Protein AF-A0A924T6C7-F1 (afdb_monomer)

Foldseek 3Di:
DDPPDPPCDPPCLVQLVVLLVLLLVLLLACLQLLLCVQAVDSLVPFDPCLSVLLSLLLLLLLLPQEDAQPLSQVSLVVPQPDPHQPNSHDTDDDDPVSVCSSCVQQLNNVLCVQLVVLVVVLSVLSSVLSVQSSCLVVDPLSVLSSLVSSVSSSNSSSSVVLSSLLSLLVQLVVQVVVDDPVSSVVSLVVVLVSNCVGPVHNRNSVVCVVCVVVSNVDPSSHDPPDDDDDDDDDDDDDDDDDDDDDDDDDDDDDDDDDDDDDQDDPFDFDPKDKDALCVVQRNPPFRFFAHPWIKIKGWGAAWHKWKDFAAVRSDDLDFFKTARPVLPPPDAQLRCQAARLNLGRGFKMWIAGDGTRFIKMWHWTDDGPPRHRTGGIMMGGPDDDDPVRTHDMDTDD

Nearest PDB structures (foldseek):
  8iyj-assembly1_W7  TM=1.563E-01  e=7.891E+00  Mus musculus

Structure (mmCIF, N/CA/C/O backbone):
data_AF-A0A924T6C7-F1
#
_entry.id   AF-A0A924T6C7-F1
#
loop_
_atom_site.group_PDB
_atom_site.id
_atom_site.type_symbol
_atom_site.label_atom_id
_atom_site.label_alt_id
_atom_site.label_comp_id
_atom_site.label_asym_id
_atom_site.label_entity_id
_atom_site.label_seq_id
_atom_site.pdbx_PDB_ins_code
_atom_site.Cartn_x
_atom_site.Cartn_y
_atom_site.Cartn_z
_atom_site.occupancy
_atom_site.B_iso_or_equiv
_atom_site.auth_seq_id
_atom_site.auth_comp_id
_atom_site.auth_asym_id
_atom_site.auth_atom_id
_atom_site.pdbx_PDB_model_num
ATOM 1 N N . MET A 1 1 ? 6.545 34.520 -41.224 1.00 40.06 1 MET A N 1
ATOM 2 C CA . MET A 1 1 ? 7.215 34.198 -39.946 1.00 40.06 1 MET A CA 1
ATOM 3 C C . MET A 1 1 ? 6.297 34.604 -38.800 1.00 40.06 1 MET A C 1
ATOM 5 O O . MET A 1 1 ? 6.203 35.788 -38.513 1.00 40.06 1 MET A O 1
ATOM 9 N N . SER A 1 2 ? 5.603 33.655 -38.167 1.00 32.47 2 SER A N 1
ATOM 10 C CA . SER A 1 2 ? 4.981 33.864 -36.853 1.00 32.47 2 SER A CA 1
ATOM 11 C C . SER A 1 2 ? 5.445 32.739 -35.922 1.00 32.47 2 SER A C 1
ATOM 13 O O . SER A 1 2 ? 5.386 31.557 -36.248 1.00 32.47 2 SER A O 1
ATOM 15 N N . ARG A 1 3 ? 6.037 33.140 -34.796 1.00 34.69 3 ARG A N 1
ATOM 16 C CA . ARG A 1 3 ? 6.826 32.336 -33.846 1.00 34.69 3 ARG A CA 1
ATOM 17 C C . ARG A 1 3 ? 5.965 31.479 -32.896 1.00 34.69 3 ARG A C 1
ATOM 19 O O . ARG A 1 3 ? 6.265 31.403 -31.713 1.00 34.69 3 ARG A O 1
ATOM 26 N N . TRP A 1 4 ? 4.904 30.841 -33.390 1.00 30.95 4 TRP A N 1
ATOM 27 C CA . TRP A 1 4 ? 3.932 30.155 -32.517 1.00 30.95 4 TRP A CA 1
ATOM 28 C C . TRP A 1 4 ? 3.626 28.695 -32.877 1.00 30.95 4 TRP A C 1
ATOM 30 O O . TRP A 1 4 ? 2.815 28.072 -32.206 1.00 30.95 4 TRP A O 1
ATOM 40 N N . THR A 1 5 ? 4.296 28.104 -33.870 1.00 35.31 5 THR A N 1
ATOM 41 C CA . THR A 1 5 ? 4.020 26.721 -34.314 1.00 35.31 5 THR A CA 1
ATOM 42 C C . THR A 1 5 ? 5.048 25.666 -33.889 1.00 35.31 5 THR A C 1
ATOM 44 O O . THR A 1 5 ? 4.944 24.535 -34.340 1.00 35.31 5 THR A O 1
ATOM 47 N N . ASN A 1 6 ? 6.000 25.970 -32.994 1.00 35.06 6 ASN A N 1
ATOM 48 C CA . ASN A 1 6 ? 7.079 25.028 -32.623 1.00 35.06 6 ASN A CA 1
ATOM 49 C C . ASN A 1 6 ? 7.181 24.694 -31.119 1.00 35.06 6 ASN A C 1
ATOM 51 O O . ASN A 1 6 ? 8.252 24.314 -30.656 1.00 35.06 6 ASN A O 1
ATOM 55 N N . TRP A 1 7 ? 6.102 24.818 -30.341 1.00 33.47 7 TRP A N 1
ATOM 56 C CA . TRP A 1 7 ? 6.109 24.433 -28.912 1.00 33.47 7 TRP A CA 1
ATOM 57 C C . TRP A 1 7 ? 5.106 23.340 -28.531 1.00 33.47 7 TRP A C 1
ATOM 59 O O . TRP A 1 7 ? 4.953 23.011 -27.360 1.00 33.47 7 TRP A O 1
ATOM 69 N N . LEU A 1 8 ? 4.451 22.753 -29.530 1.00 35.09 8 LEU A N 1
ATOM 70 C CA . LEU A 1 8 ? 3.645 21.548 -29.400 1.00 35.09 8 LEU A CA 1
ATOM 71 C C . LEU A 1 8 ? 3.977 20.659 -30.600 1.00 35.09 8 LEU A C 1
ATOM 73 O O . LEU A 1 8 ? 3.231 20.594 -31.573 1.00 35.09 8 LEU A O 1
ATOM 77 N N . GLY A 1 9 ? 5.127 19.978 -30.540 1.00 37.12 9 GLY A N 1
ATOM 78 C CA . GLY A 1 9 ? 5.207 18.677 -31.210 1.00 37.12 9 GLY A CA 1
ATOM 79 C C . GLY A 1 9 ? 4.077 17.787 -30.673 1.00 37.12 9 GLY A C 1
ATOM 80 O O . GLY A 1 9 ? 3.554 18.091 -29.596 1.00 37.12 9 GLY A O 1
ATOM 81 N N . PRO A 1 10 ? 3.651 16.734 -31.390 1.00 40.25 10 PRO A N 1
ATOM 82 C CA . PRO A 1 10 ? 2.597 15.857 -30.897 1.00 40.25 10 PRO A CA 1
ATOM 83 C C . PRO A 1 10 ? 3.046 15.327 -29.534 1.00 40.25 10 PRO A C 1
ATOM 85 O O . PRO A 1 10 ? 3.995 14.553 -29.449 1.00 40.25 10 PRO A O 1
ATOM 88 N N . LEU A 1 11 ? 2.442 15.837 -28.459 1.00 45.88 11 LEU A N 1
ATOM 89 C CA . LEU A 1 11 ? 2.687 15.361 -27.110 1.00 45.88 11 LEU A CA 1
ATOM 90 C C . LEU A 1 11 ? 2.096 13.962 -27.066 1.00 45.88 11 LEU A C 1
ATOM 92 O O . LEU A 1 11 ? 0.910 13.788 -26.789 1.00 45.88 11 LEU A O 1
ATOM 96 N N . ASP A 1 12 ? 2.916 12.970 -27.387 1.00 56.16 12 ASP A N 1
ATOM 97 C CA . ASP A 1 12 ? 2.592 11.575 -27.162 1.00 56.16 12 ASP A CA 1
ATOM 98 C C . ASP A 1 12 ? 2.678 11.316 -25.651 1.00 56.16 12 ASP A C 1
ATOM 100 O O . ASP A 1 12 ? 3.585 10.671 -25.134 1.00 56.16 12 ASP A O 1
ATOM 104 N N . CYS A 1 13 ? 1.743 11.900 -24.888 1.00 61.88 13 CYS A N 1
ATOM 105 C CA . CYS A 1 13 ? 1.639 11.718 -23.439 1.00 61.88 13 CYS A CA 1
ATOM 106 C C . CYS A 1 13 ? 1.313 10.265 -23.068 1.00 61.88 13 CYS A C 1
ATOM 108 O O . CYS A 1 13 ? 1.192 9.956 -21.882 1.00 61.88 13 CYS A O 1
ATOM 110 N N . THR A 1 14 ? 1.138 9.369 -24.047 1.00 69.56 14 THR A N 1
ATOM 111 C CA . THR A 1 14 ? 0.794 7.973 -23.802 1.00 69.56 14 THR A CA 1
ATOM 112 C C . THR A 1 14 ? 1.829 7.279 -22.941 1.00 69.56 14 THR A C 1
ATOM 114 O O . THR A 1 14 ? 1.447 6.473 -22.101 1.00 69.56 14 THR A O 1
ATOM 117 N N . ASP A 1 15 ? 3.114 7.591 -23.097 1.00 80.31 15 ASP A N 1
ATOM 118 C CA . ASP A 1 15 ? 4.157 6.915 -22.326 1.00 80.31 15 ASP A CA 1
ATOM 119 C C . ASP A 1 15 ? 4.217 7.426 -20.882 1.00 80.31 15 ASP A C 1
ATOM 121 O O . ASP A 1 15 ? 4.340 6.627 -19.956 1.00 80.31 15 ASP A O 1
ATOM 125 N N . ASN A 1 16 ? 3.992 8.724 -20.656 1.00 80.94 16 ASN A N 1
ATOM 126 C CA . ASN A 1 16 ? 3.849 9.310 -19.317 1.00 80.94 16 ASN A CA 1
ATOM 127 C C . ASN A 1 16 ? 2.609 8.760 -18.597 1.00 80.94 16 ASN A C 1
ATOM 129 O O . ASN A 1 16 ? 2.658 8.442 -17.410 1.00 80.94 16 ASN A O 1
ATOM 133 N N . LEU A 1 17 ? 1.499 8.596 -19.321 1.00 74.25 17 LEU A N 1
ATOM 134 C CA . LEU A 1 17 ? 0.262 8.027 -18.785 1.00 74.25 17 LEU A CA 1
ATOM 135 C C . LEU A 1 17 ? 0.390 6.526 -18.499 1.00 74.25 17 LEU A C 1
ATOM 137 O O . LEU A 1 17 ? -0.110 6.066 -17.473 1.00 74.25 17 LEU A O 1
ATOM 141 N N . LYS A 1 18 ? 1.094 5.763 -19.347 1.00 82.06 18 LYS A N 1
ATOM 142 C CA . LYS A 1 18 ? 1.443 4.358 -19.071 1.00 82.06 18 LYS A CA 1
ATOM 143 C C . LYS A 1 18 ? 2.327 4.248 -17.831 1.00 82.06 18 LYS A C 1
ATOM 145 O O . LYS A 1 18 ? 2.023 3.435 -16.968 1.00 82.06 18 LYS A O 1
ATOM 150 N N . ALA A 1 19 ? 3.350 5.093 -17.709 1.00 85.69 19 ALA A N 1
ATOM 151 C CA . ALA A 1 19 ? 4.237 5.132 -16.548 1.00 85.69 19 ALA A CA 1
ATOM 152 C C . ALA A 1 19 ? 3.476 5.458 -15.253 1.00 85.69 19 ALA A C 1
ATOM 154 O O . ALA A 1 19 ? 3.686 4.816 -14.224 1.00 85.69 19 ALA A O 1
ATOM 155 N N . LEU A 1 20 ? 2.535 6.405 -15.305 1.00 83.12 20 LEU A N 1
ATOM 156 C CA . LEU A 1 20 ? 1.662 6.715 -14.176 1.00 83.12 20 LEU A CA 1
ATOM 157 C C . LEU A 1 20 ? 0.703 5.565 -13.840 1.00 83.12 20 LEU A C 1
ATOM 159 O O . LEU A 1 20 ? 0.499 5.273 -12.663 1.00 83.12 20 LEU A O 1
ATOM 163 N N . LYS A 1 21 ? 0.137 4.891 -14.847 1.00 82.44 21 LYS A N 1
ATOM 164 C CA . LYS A 1 21 ? -0.699 3.697 -14.651 1.00 82.44 21 LYS A CA 1
ATOM 165 C C . LYS A 1 21 ? 0.088 2.552 -14.021 1.00 82.44 21 LYS A C 1
ATOM 167 O O . LYS A 1 21 ? -0.407 1.926 -13.092 1.00 82.44 21 LYS A O 1
ATOM 172 N N . GLU A 1 22 ? 1.313 2.317 -14.472 1.00 87.75 22 GLU A N 1
ATOM 173 C CA . GLU A 1 22 ? 2.199 1.301 -13.907 1.00 87.75 22 GLU A CA 1
ATOM 174 C C . GLU A 1 22 ? 2.570 1.639 -12.455 1.00 87.75 22 GLU A C 1
ATOM 176 O O . GLU A 1 22 ? 2.429 0.798 -11.570 1.00 87.75 22 GLU A O 1
ATOM 181 N N . ALA A 1 23 ? 2.939 2.893 -12.166 1.00 89.69 23 ALA A N 1
ATOM 182 C CA . ALA A 1 23 ? 3.179 3.348 -10.796 1.00 89.69 23 ALA A CA 1
ATOM 183 C C . ALA A 1 23 ? 1.931 3.175 -9.912 1.00 89.69 23 ALA A C 1
ATOM 185 O O . ALA A 1 23 ? 2.030 2.719 -8.775 1.00 89.69 23 ALA A O 1
ATOM 186 N N . TYR A 1 24 ? 0.744 3.490 -10.430 1.00 84.94 24 TYR A N 1
ATOM 187 C CA . TYR A 1 24 ? -0.520 3.272 -9.731 1.00 84.94 24 TYR A CA 1
ATOM 188 C C . TYR A 1 24 ? -0.755 1.792 -9.403 1.00 84.94 24 TYR A C 1
ATOM 190 O O . TYR A 1 24 ? -1.107 1.463 -8.270 1.00 84.94 24 TYR A O 1
ATOM 198 N N . GLU A 1 25 ? -0.543 0.898 -10.369 1.00 84.50 25 GLU A N 1
ATOM 199 C CA . GLU A 1 25 ? -0.683 -0.550 -10.187 1.00 84.50 25 GLU A CA 1
ATOM 200 C C . GLU A 1 25 ? 0.293 -1.078 -9.131 1.00 84.50 25 GLU A C 1
ATOM 202 O O . GLU A 1 25 ? -0.111 -1.842 -8.253 1.00 84.50 25 GLU A O 1
ATOM 207 N N . ILE A 1 26 ? 1.541 -0.605 -9.145 1.00 88.25 26 ILE A N 1
ATOM 208 C CA . ILE A 1 26 ? 2.526 -0.899 -8.098 1.00 88.25 26 ILE A CA 1
ATOM 209 C C . ILE A 1 26 ? 2.019 -0.400 -6.739 1.00 88.25 26 ILE A C 1
ATOM 211 O O . ILE A 1 26 ? 2.014 -1.157 -5.768 1.00 88.25 26 ILE A O 1
ATOM 215 N N . GLY A 1 27 ? 1.512 0.834 -6.680 1.00 87.69 27 GLY A N 1
ATOM 216 C CA . GLY A 1 27 ? 0.966 1.425 -5.461 1.00 87.69 27 GLY A CA 1
ATOM 217 C C . GLY A 1 27 ? -0.183 0.611 -4.861 1.00 87.69 27 GLY A C 1
ATOM 218 O O . GLY A 1 27 ? -0.188 0.340 -3.662 1.00 87.69 27 GLY A O 1
ATOM 219 N N . VAL A 1 28 ? -1.123 0.142 -5.689 1.00 82.88 28 VAL A N 1
ATOM 220 C CA . VAL A 1 28 ? -2.216 -0.760 -5.270 1.00 82.88 28 VAL A CA 1
ATOM 221 C C . VAL A 1 28 ? -1.670 -2.047 -4.647 1.00 82.88 28 VAL A C 1
ATOM 223 O O . VAL A 1 28 ? -2.221 -2.535 -3.658 1.00 82.88 28 VAL A O 1
ATOM 226 N N . MET A 1 29 ? -0.612 -2.610 -5.232 1.00 82.88 29 MET A N 1
ATOM 227 C CA . MET A 1 29 ? -0.036 -3.886 -4.805 1.00 82.88 29 MET A CA 1
ATOM 228 C C . MET A 1 29 ? 0.761 -3.768 -3.503 1.00 82.88 29 MET A C 1
ATOM 230 O O . MET A 1 29 ? 0.734 -4.691 -2.690 1.00 82.88 29 MET A O 1
ATOM 234 N N . GLU A 1 30 ? 1.451 -2.649 -3.288 1.00 86.69 30 GLU A N 1
ATOM 235 C CA . GLU A 1 30 ? 2.327 -2.446 -2.128 1.00 86.69 30 GLU A CA 1
ATOM 236 C C . GLU A 1 30 ? 1.629 -1.776 -0.937 1.00 86.69 30 GLU A C 1
ATOM 238 O O . GLU A 1 30 ? 2.072 -1.924 0.205 1.00 86.69 30 GLU A O 1
ATOM 243 N N . MET A 1 31 ? 0.490 -1.111 -1.167 1.00 85.06 31 MET A N 1
ATOM 244 C CA . MET A 1 31 ? -0.263 -0.409 -0.126 1.00 85.06 31 MET A CA 1
ATOM 245 C C . MET A 1 31 ? -0.559 -1.241 1.130 1.00 85.06 31 MET A C 1
ATOM 247 O O . MET A 1 31 ? -0.413 -0.681 2.213 1.00 85.06 31 MET A O 1
ATOM 251 N N . PRO A 1 32 ? -0.957 -2.531 1.072 1.00 85.25 32 PRO A N 1
ATOM 252 C CA . PRO A 1 32 ? -1.207 -3.308 2.287 1.00 85.25 32 PRO A CA 1
ATOM 253 C C . PRO A 1 32 ? -0.040 -3.288 3.280 1.00 85.25 32 PRO A C 1
ATOM 255 O O . PRO A 1 32 ? -0.255 -3.133 4.482 1.00 85.25 32 PRO A O 1
ATOM 258 N N . ALA A 1 33 ? 1.189 -3.423 2.774 1.00 84.06 33 ALA A N 1
ATOM 259 C CA . ALA A 1 33 ? 2.387 -3.430 3.600 1.00 84.06 33 ALA A CA 1
ATOM 260 C C . ALA A 1 33 ? 2.668 -2.036 4.171 1.00 84.06 33 ALA A C 1
ATOM 262 O O . ALA A 1 33 ? 2.969 -1.909 5.354 1.00 84.06 33 ALA A O 1
ATOM 263 N N . GLU A 1 34 ? 2.516 -0.987 3.362 1.00 85.62 34 GLU A N 1
ATOM 264 C CA . GLU A 1 34 ? 2.709 0.393 3.820 1.00 85.62 34 GLU A CA 1
ATOM 265 C C . GLU A 1 34 ? 1.650 0.821 4.844 1.00 85.62 34 GLU A C 1
ATOM 267 O O . GLU A 1 34 ? 1.983 1.453 5.840 1.00 85.62 34 GLU A O 1
ATOM 272 N N . VAL A 1 35 ? 0.386 0.419 4.670 1.00 84.44 35 VAL A N 1
ATOM 273 C CA . VAL A 1 35 ? -0.691 0.666 5.645 1.00 84.44 35 VAL A CA 1
ATOM 274 C C . VAL A 1 35 ? -0.346 0.034 6.985 1.00 84.44 35 VAL A C 1
ATOM 276 O O . VAL A 1 35 ? -0.497 0.678 8.024 1.00 84.44 35 VAL A O 1
ATOM 279 N N . TYR A 1 36 ? 0.141 -1.205 6.972 1.00 83.88 36 TYR A N 1
ATOM 280 C CA . TYR A 1 36 ? 0.564 -1.867 8.196 1.00 83.88 36 TYR A CA 1
ATOM 281 C C . TYR A 1 36 ? 1.754 -1.151 8.847 1.00 83.88 36 TYR A C 1
ATOM 283 O O . TYR A 1 36 ? 1.723 -0.909 10.049 1.00 83.88 36 TYR A O 1
ATOM 291 N N . LYS A 1 37 ? 2.761 -0.736 8.070 1.00 83.44 37 LYS A N 1
ATOM 292 C CA . LYS A 1 37 ? 3.913 0.022 8.588 1.00 83.44 37 LYS A CA 1
ATOM 293 C C . LYS A 1 37 ? 3.511 1.363 9.206 1.00 83.44 37 LYS A C 1
ATOM 295 O O . LYS A 1 37 ? 4.011 1.715 10.267 1.00 83.44 37 LYS A O 1
ATOM 300 N N . GLU A 1 38 ? 2.631 2.109 8.544 1.00 81.44 38 GLU A N 1
ATOM 301 C CA . GLU A 1 38 ? 2.232 3.459 8.966 1.00 81.44 38 GLU A CA 1
ATOM 302 C C . GLU A 1 38 ? 1.220 3.453 10.117 1.00 81.44 38 GLU A C 1
ATOM 304 O O . GLU A 1 38 ? 1.157 4.419 10.876 1.00 81.44 38 GLU A O 1
ATOM 309 N N . THR A 1 39 ? 0.402 2.403 10.244 1.00 81.12 39 THR A N 1
ATOM 310 C CA . THR A 1 39 ? -0.697 2.375 11.227 1.00 81.12 39 THR A CA 1
ATOM 311 C C . THR A 1 39 ? -0.540 1.308 12.305 1.00 81.12 39 THR A C 1
ATOM 313 O O . THR A 1 39 ? -1.156 1.423 13.354 1.00 81.12 39 THR A O 1
ATOM 316 N N . GLY A 1 40 ? 0.245 0.254 12.078 1.00 80.00 40 GLY A N 1
ATOM 317 C CA . GLY A 1 40 ? 0.304 -0.918 12.957 1.00 80.00 40 GLY A CA 1
ATOM 318 C C . GLY A 1 40 ? -0.954 -1.797 12.916 1.00 80.00 40 GLY A C 1
ATOM 319 O O . GLY A 1 40 ? -1.075 -2.737 13.705 1.00 80.00 40 GLY A O 1
ATOM 320 N N . TYR A 1 41 ? -1.898 -1.508 12.014 1.00 77.81 41 TYR A N 1
ATOM 321 C CA . TYR A 1 41 ? -3.123 -2.280 11.820 1.00 77.81 41 TYR A CA 1
ATOM 322 C C . TYR A 1 41 ? -3.101 -2.953 10.452 1.00 77.81 41 TYR A C 1
ATOM 324 O O . TYR A 1 41 ? -2.763 -2.346 9.435 1.00 77.81 41 TYR A O 1
ATOM 332 N N . GLN A 1 42 ? -3.530 -4.213 10.396 1.00 69.50 42 GLN A N 1
ATOM 333 C CA . GLN A 1 42 ? -3.748 -4.907 9.126 1.00 69.50 42 GLN A CA 1
ATOM 334 C C . GLN A 1 42 ? -5.060 -4.442 8.483 1.00 69.50 42 GLN A C 1
ATOM 336 O O . GLN A 1 42 ? -5.982 -5.225 8.297 1.00 69.50 42 GLN A O 1
ATOM 341 N N . VAL A 1 43 ? -5.162 -3.158 8.132 1.00 63.22 43 VAL A N 1
ATOM 342 C CA . VAL A 1 43 ? -6.416 -2.562 7.630 1.00 63.22 43 VAL A CA 1
ATOM 343 C C . VAL A 1 43 ? -6.837 -3.129 6.267 1.00 63.22 43 VAL A C 1
ATOM 345 O O . VAL A 1 43 ? -8.012 -3.130 5.906 1.00 63.22 43 VAL A O 1
ATOM 348 N N . ALA A 1 44 ? -5.874 -3.686 5.527 1.00 52.25 44 ALA A N 1
ATOM 349 C CA . ALA A 1 44 ? -6.097 -4.394 4.270 1.00 52.25 44 ALA A CA 1
ATOM 350 C C . ALA A 1 44 ? -6.825 -5.742 4.439 1.00 52.25 44 ALA A C 1
ATOM 352 O O . ALA A 1 44 ? -7.379 -6.252 3.466 1.00 52.25 44 ALA A O 1
ATOM 353 N N . ALA A 1 45 ? -6.829 -6.324 5.645 1.00 47.03 45 ALA A N 1
ATOM 354 C CA . ALA A 1 45 ? -7.319 -7.679 5.878 1.00 47.03 45 ALA A CA 1
ATOM 355 C C . ALA A 1 45 ? -8.853 -7.800 5.895 1.00 47.03 45 ALA A C 1
ATOM 357 O O . ALA A 1 45 ? -9.357 -8.906 5.720 1.00 47.03 45 ALA A O 1
ATOM 358 N N . PHE A 1 46 ? -9.609 -6.705 6.061 1.00 58.31 46 PHE A N 1
ATOM 359 C CA . PHE A 1 46 ? -11.067 -6.787 6.267 1.00 58.31 46 PHE A CA 1
ATOM 360 C C . PHE A 1 46 ? -11.948 -6.082 5.238 1.00 58.31 46 PHE A C 1
ATOM 362 O O . PHE A 1 46 ? -13.160 -6.147 5.399 1.00 58.31 46 PHE A O 1
ATOM 369 N N . ILE A 1 47 ? -11.430 -5.478 4.160 1.00 52.19 47 ILE A N 1
ATOM 370 C CA . ILE A 1 47 ? -12.318 -4.977 3.093 1.00 52.19 47 ILE A CA 1
ATOM 371 C C . ILE A 1 47 ? -11.704 -5.176 1.713 1.00 52.19 47 ILE A C 1
ATOM 373 O O . ILE A 1 47 ? -10.873 -4.397 1.234 1.00 52.19 47 ILE A O 1
ATOM 377 N N . GLN A 1 48 ? -12.213 -6.201 1.034 1.00 53.88 48 GLN A N 1
ATOM 378 C CA . GLN A 1 48 ? -12.171 -6.301 -0.419 1.00 53.88 48 GLN A CA 1
ATOM 379 C C . GLN A 1 48 ? -12.838 -5.041 -1.002 1.00 53.88 48 GLN A C 1
ATOM 381 O O . GLN A 1 48 ? -14.058 -4.935 -1.027 1.00 53.88 48 GLN A O 1
ATOM 386 N N . GLY A 1 49 ? -12.042 -4.048 -1.408 1.00 62.69 49 GLY A N 1
ATOM 387 C CA . GLY A 1 49 ? -12.540 -2.805 -2.018 1.00 62.69 49 GLY A CA 1
ATOM 388 C C . GLY A 1 49 ? -12.022 -1.507 -1.395 1.00 62.69 49 GLY A C 1
ATOM 389 O O . GLY A 1 49 ? -12.049 -0.478 -2.066 1.00 62.69 49 GLY A O 1
ATOM 390 N N . LEU A 1 50 ? -11.462 -1.547 -0.179 1.00 75.75 50 LEU A N 1
ATOM 391 C CA . LEU A 1 50 ? -10.943 -0.343 0.483 1.00 75.75 50 LEU A CA 1
ATOM 392 C C . LEU A 1 50 ? -9.690 0.198 -0.208 1.00 75.75 50 LEU A C 1
ATOM 394 O O . LEU A 1 50 ? -9.634 1.379 -0.511 1.00 75.75 50 LEU A O 1
ATOM 398 N N . ILE A 1 51 ? -8.721 -0.663 -0.537 1.00 77.31 51 ILE A N 1
ATOM 399 C CA . ILE A 1 51 ? -7.498 -0.253 -1.251 1.00 77.31 51 ILE A CA 1
ATOM 400 C C . ILE A 1 51 ? -7.820 0.381 -2.614 1.00 77.31 51 ILE A C 1
ATOM 402 O O . ILE A 1 51 ? -7.366 1.500 -2.851 1.00 77.31 51 ILE A O 1
ATOM 406 N N . PRO A 1 52 ? -8.624 -0.255 -3.498 1.00 71.62 52 PRO A N 1
ATOM 407 C CA . PRO A 1 52 ? -9.058 0.390 -4.735 1.00 71.62 52 PRO A CA 1
ATOM 408 C C . PRO A 1 52 ? -9.703 1.761 -4.509 1.00 71.62 52 PRO A C 1
ATOM 410 O O . PRO A 1 52 ? -9.402 2.697 -5.240 1.00 71.62 52 PRO A O 1
ATOM 413 N N . MET A 1 53 ? -10.542 1.906 -3.480 1.00 77.31 53 MET A N 1
ATOM 414 C CA . MET A 1 53 ? -11.208 3.171 -3.165 1.00 77.31 53 MET A CA 1
ATOM 415 C C . MET A 1 53 ? -10.243 4.239 -2.624 1.00 77.31 53 MET A C 1
ATOM 417 O O . MET A 1 53 ? -10.293 5.377 -3.085 1.00 77.31 53 MET A O 1
ATOM 421 N N . LEU A 1 54 ? -9.318 3.897 -1.724 1.00 84.06 54 LEU A N 1
ATOM 422 C CA . LEU A 1 54 ? -8.266 4.817 -1.270 1.00 84.06 54 LEU A CA 1
ATOM 423 C C . LEU A 1 54 ? -7.398 5.269 -2.446 1.00 84.06 54 LEU A C 1
ATOM 425 O O . LEU A 1 54 ? -7.075 6.443 -2.572 1.00 84.06 54 LEU A O 1
ATOM 429 N N . MET A 1 55 ? -7.076 4.357 -3.359 1.00 80.50 55 MET A N 1
ATOM 430 C CA . MET A 1 55 ? -6.337 4.689 -4.570 1.00 80.50 55 MET A CA 1
ATOM 431 C C . MET A 1 55 ? -7.145 5.572 -5.532 1.00 80.50 55 MET A C 1
ATOM 433 O O . MET A 1 55 ? -6.573 6.464 -6.152 1.00 80.50 55 MET A O 1
ATOM 437 N N . GLN A 1 56 ? -8.466 5.392 -5.636 1.00 72.69 56 GLN A N 1
ATOM 438 C CA . GLN A 1 56 ? -9.339 6.319 -6.371 1.00 72.69 56 GLN A CA 1
ATOM 439 C C . GLN A 1 56 ? -9.344 7.716 -5.744 1.00 72.69 56 GLN A C 1
ATOM 441 O O . GLN A 1 56 ? -9.311 8.710 -6.466 1.00 72.69 56 GLN A O 1
ATOM 446 N N . VAL A 1 57 ? -9.323 7.804 -4.412 1.00 78.81 57 VAL A N 1
ATOM 447 C CA . VAL A 1 57 ? -9.166 9.075 -3.693 1.00 78.81 57 VAL A CA 1
ATOM 448 C C . VAL A 1 57 ? -7.838 9.736 -4.052 1.00 78.81 57 VAL A C 1
ATOM 450 O O . VAL A 1 57 ? -7.828 10.917 -4.388 1.00 78.81 57 VAL A O 1
ATOM 453 N N . LEU A 1 58 ? -6.731 8.989 -4.061 1.00 80.56 58 LEU A N 1
ATOM 454 C CA . LEU A 1 58 ? -5.434 9.526 -4.483 1.00 80.56 58 LEU A CA 1
ATOM 455 C C . LEU A 1 58 ? -5.439 9.980 -5.943 1.00 80.56 58 LEU A C 1
ATOM 457 O O . LEU A 1 58 ? -4.870 11.021 -6.243 1.00 80.56 58 LEU A O 1
ATOM 461 N N . ILE A 1 59 ? -6.115 9.262 -6.841 1.00 72.06 59 ILE A N 1
ATOM 462 C CA . ILE A 1 59 ? -6.300 9.703 -8.229 1.00 72.06 59 ILE A CA 1
ATOM 463 C C . ILE A 1 59 ? -7.056 11.037 -8.274 1.00 72.06 59 ILE A C 1
ATOM 465 O O . ILE A 1 59 ? -6.604 11.968 -8.939 1.00 72.06 59 ILE A O 1
ATOM 469 N N . ALA A 1 60 ? -8.173 11.173 -7.555 1.00 68.50 60 ALA A N 1
ATOM 470 C CA . ALA A 1 60 ? -8.934 12.424 -7.542 1.00 68.50 60 ALA A CA 1
ATOM 471 C C . ALA A 1 60 ? -8.135 13.588 -6.940 1.00 68.50 60 ALA A C 1
ATOM 473 O O . ALA A 1 60 ? -8.210 14.708 -7.438 1.00 68.50 60 ALA A O 1
ATOM 474 N N . LEU A 1 61 ? -7.317 13.320 -5.920 1.00 70.00 61 LEU A N 1
ATOM 475 C CA . LEU A 1 61 ? -6.379 14.294 -5.358 1.0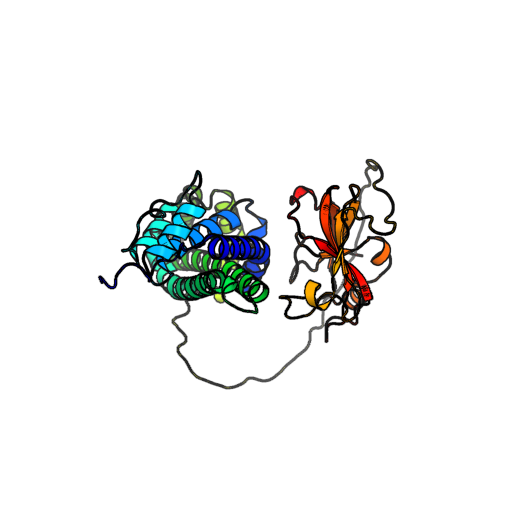0 70.00 61 LEU A CA 1
ATOM 476 C C . LEU A 1 61 ? -5.177 14.560 -6.291 1.00 70.00 61 LEU A C 1
ATOM 478 O O . LEU A 1 61 ? -4.565 15.624 -6.224 1.00 70.00 61 LEU A O 1
ATOM 482 N N . SER A 1 62 ? -4.833 13.626 -7.185 1.00 63.84 62 SER A N 1
ATOM 483 C CA . SER A 1 62 ? -3.752 13.791 -8.168 1.00 63.84 62 SER A CA 1
ATOM 484 C C . SER A 1 62 ? -4.137 14.695 -9.340 1.00 63.84 62 SER A C 1
ATOM 486 O O . SER A 1 62 ? -3.279 15.387 -9.889 1.00 63.84 62 SER A O 1
ATOM 488 N N . ALA A 1 63 ? -5.433 14.767 -9.666 1.00 55.06 63 ALA A N 1
ATOM 489 C CA . ALA A 1 63 ? -5.968 15.629 -10.719 1.00 55.06 63 ALA A CA 1
ATOM 490 C C . ALA A 1 63 ? -5.668 17.131 -10.492 1.00 55.06 63 ALA A C 1
ATOM 492 O O . ALA A 1 63 ? -5.762 17.920 -11.431 1.00 55.06 63 ALA A O 1
ATOM 493 N N . SER A 1 64 ? -5.241 17.533 -9.286 1.00 49.72 64 SER A N 1
ATOM 494 C CA . SER A 1 64 ? -4.842 18.907 -8.949 1.00 49.72 64 SER A CA 1
ATOM 495 C C . SER A 1 64 ? -3.342 19.143 -8.746 1.00 49.72 64 SER A C 1
ATOM 497 O O . SER A 1 64 ? -2.912 20.296 -8.737 1.00 49.72 64 SER A O 1
ATOM 499 N N . THR A 1 65 ? -2.513 18.107 -8.573 1.00 52.25 65 THR A N 1
ATOM 500 C CA . THR A 1 65 ? -1.172 18.280 -7.968 1.00 52.25 65 THR A CA 1
ATOM 501 C C . THR A 1 65 ? -0.004 18.452 -8.947 1.00 52.25 65 THR A C 1
ATOM 503 O O . THR A 1 65 ? 1.116 18.792 -8.542 1.00 52.25 65 THR A O 1
ATOM 506 N N . ALA A 1 66 ? -0.220 18.347 -10.256 1.00 43.28 66 ALA A N 1
ATOM 507 C CA . ALA A 1 66 ? 0.874 18.433 -11.224 1.00 43.28 66 ALA A CA 1
ATOM 508 C C . ALA A 1 66 ? 0.895 19.753 -12.022 1.00 43.28 66 ALA A C 1
ATOM 510 O O . ALA A 1 66 ? 0.448 19.779 -13.157 1.00 43.28 66 ALA A O 1
ATOM 511 N N . LEU A 1 67 ? 1.445 20.832 -11.436 1.00 42.81 67 LEU A N 1
ATOM 512 C CA . LEU A 1 67 ? 2.124 21.992 -12.082 1.00 42.81 67 LEU A CA 1
ATOM 513 C C . LEU A 1 67 ? 1.495 22.709 -13.307 1.00 42.81 67 LEU A C 1
ATOM 515 O O . LEU A 1 67 ? 2.124 23.612 -13.850 1.00 42.81 67 LEU A O 1
ATOM 519 N N . GLY A 1 68 ? 0.273 22.395 -13.732 1.00 43.00 68 GLY A N 1
ATOM 520 C CA . GLY A 1 68 ? -0.394 23.031 -14.866 1.00 43.00 68 GLY A CA 1
ATOM 521 C C . GLY A 1 68 ? -1.647 22.269 -15.298 1.00 43.00 68 GLY A C 1
ATOM 522 O O . GLY A 1 68 ? -1.737 21.052 -15.149 1.00 43.00 68 GLY A O 1
ATOM 523 N N . GLY A 1 69 ? -2.624 22.985 -15.859 1.00 46.31 69 GLY A N 1
ATOM 524 C CA . GLY A 1 69 ? -3.945 22.439 -16.205 1.00 46.31 69 GLY A CA 1
ATOM 525 C C . GLY A 1 69 ? -3.947 21.257 -17.188 1.00 46.31 69 GLY A C 1
ATOM 526 O O . GLY A 1 69 ? -4.950 20.557 -17.262 1.00 46.31 69 GLY A O 1
ATOM 527 N N . ALA A 1 70 ? -2.848 20.996 -17.907 1.00 46.44 70 ALA A N 1
ATOM 528 C CA . ALA A 1 70 ? -2.762 19.919 -18.897 1.00 46.44 70 ALA A CA 1
ATOM 529 C C . ALA A 1 70 ? -2.493 18.526 -18.288 1.00 46.44 70 ALA A C 1
ATOM 531 O O . ALA A 1 70 ? -3.120 17.556 -18.705 1.00 46.44 70 ALA A O 1
ATOM 532 N N . ILE A 1 71 ? -1.611 18.412 -17.282 1.00 47.75 71 ILE A N 1
ATOM 533 C CA . ILE A 1 71 ? -1.267 17.114 -16.666 1.00 47.75 71 ILE A CA 1
ATOM 534 C C . ILE A 1 71 ? -2.423 16.628 -15.780 1.00 47.75 71 ILE A C 1
ATOM 536 O O . ILE A 1 71 ? -2.858 15.487 -15.901 1.00 47.75 71 ILE A O 1
ATOM 540 N N . GLY A 1 72 ? -2.987 17.513 -14.949 1.00 48.91 72 GLY A N 1
ATOM 541 C CA . GLY A 1 72 ? -4.126 17.184 -14.082 1.00 48.91 72 GLY A CA 1
ATOM 542 C C . GLY A 1 72 ? -5.376 16.731 -14.850 1.00 48.91 72 GLY A C 1
ATOM 543 O O . GLY A 1 72 ? -6.019 15.753 -14.467 1.00 48.91 72 GLY A O 1
ATOM 544 N N . ALA A 1 73 ? -5.671 17.374 -15.988 1.00 48.97 73 ALA A N 1
ATOM 545 C CA . ALA A 1 73 ? -6.784 16.988 -16.858 1.00 48.97 73 ALA A CA 1
ATOM 546 C C . ALA A 1 73 ? -6.570 15.613 -17.518 1.00 48.97 73 ALA A C 1
ATOM 548 O O . ALA A 1 73 ? -7.507 14.819 -17.596 1.00 48.97 73 ALA A O 1
ATOM 549 N N . ALA A 1 74 ? -5.341 15.301 -17.949 1.00 50.56 74 ALA A N 1
ATOM 550 C CA . ALA A 1 74 ? -5.021 14.013 -18.563 1.00 50.56 74 ALA A CA 1
ATOM 551 C C . ALA A 1 74 ? -5.178 12.844 -17.575 1.00 50.56 74 ALA A C 1
ATOM 553 O O . ALA A 1 74 ? -5.730 11.805 -17.934 1.00 50.56 74 ALA A O 1
ATOM 554 N N . VAL A 1 75 ? -4.758 13.028 -16.319 1.00 53.34 75 VAL A N 1
ATOM 555 C CA . VAL A 1 75 ? -4.892 12.012 -15.261 1.00 53.34 75 VAL A CA 1
ATOM 556 C C . VAL A 1 75 ? -6.356 11.811 -14.847 1.00 53.34 75 VAL A C 1
ATOM 558 O O . VAL A 1 75 ? -6.800 10.670 -14.721 1.00 53.34 75 VAL A O 1
ATOM 561 N N . GLY A 1 76 ? -7.134 12.890 -14.702 1.00 51.72 76 GLY A N 1
ATOM 562 C CA . GLY A 1 76 ? -8.554 12.812 -14.334 1.00 51.72 76 GLY A CA 1
ATOM 563 C C . GLY A 1 76 ? -9.420 12.058 -15.354 1.00 51.72 76 GLY A C 1
ATOM 564 O O . GLY A 1 76 ? -10.255 11.237 -14.971 1.00 51.72 76 GLY A O 1
ATOM 565 N N . VAL A 1 77 ? -9.176 12.267 -16.655 1.00 48.16 77 VAL A N 1
ATOM 566 C CA . VAL A 1 77 ? -9.891 11.573 -17.745 1.00 48.16 77 VAL A CA 1
ATOM 567 C C . VAL A 1 77 ? -9.486 10.096 -17.852 1.00 48.16 77 VAL A C 1
ATOM 569 O O . VAL A 1 77 ? -10.343 9.251 -18.101 1.00 48.16 77 VAL A O 1
ATOM 572 N N . PHE A 1 78 ? -8.211 9.757 -17.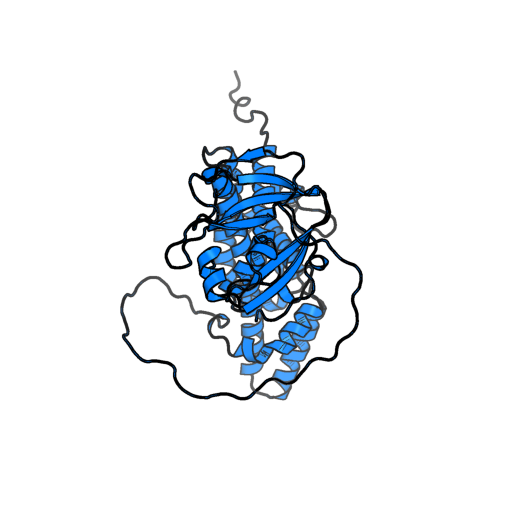624 1.00 49.41 78 PHE A N 1
ATOM 573 C CA . PHE A 1 78 ? -7.709 8.382 -17.771 1.00 49.41 78 PHE A CA 1
ATOM 574 C C . PHE A 1 78 ? -8.223 7.396 -16.712 1.00 49.41 78 PHE A C 1
ATOM 576 O O . PHE A 1 78 ? -8.305 6.199 -16.984 1.00 49.41 78 PHE A O 1
ATOM 583 N N . PHE A 1 79 ? -8.580 7.874 -15.518 1.00 48.78 79 PHE A N 1
ATOM 584 C CA . PHE A 1 79 ? -8.985 7.018 -14.397 1.00 48.78 79 PHE A CA 1
ATOM 585 C C . PHE A 1 79 ? -10.468 7.170 -13.977 1.00 48.78 79 PHE A C 1
ATOM 587 O O . PHE A 1 79 ? -10.916 6.505 -13.042 1.00 48.78 79 PHE A O 1
ATOM 594 N N . GLY A 1 80 ? -11.258 8.005 -14.664 1.00 50.25 80 GLY A N 1
ATOM 595 C CA . GLY A 1 80 ? -12.635 8.389 -14.299 1.00 50.25 80 GLY A CA 1
ATOM 596 C C . GLY A 1 80 ? -13.775 7.429 -14.698 1.00 50.25 80 GLY A C 1
ATOM 597 O O . GLY A 1 80 ? -14.836 7.896 -15.103 1.00 50.25 80 GLY A O 1
ATOM 598 N N . GLY A 1 81 ? -13.592 6.105 -14.606 1.00 38.25 81 GLY A N 1
ATOM 599 C CA . GLY A 1 81 ? -14.621 5.101 -14.956 1.00 38.25 81 GLY A CA 1
ATOM 600 C C . GLY A 1 81 ? -15.896 5.109 -14.080 1.00 38.25 81 GLY A C 1
ATOM 601 O O . GLY A 1 81 ? -16.025 5.897 -13.144 1.00 38.25 81 GLY A O 1
ATOM 602 N N . ALA A 1 82 ? -16.860 4.216 -14.368 1.00 30.20 82 ALA A N 1
ATOM 603 C CA . ALA A 1 82 ? -18.144 4.109 -13.654 1.00 30.20 82 ALA A CA 1
ATOM 604 C C . ALA A 1 82 ? -17.947 3.987 -12.124 1.00 30.20 82 ALA A C 1
ATOM 606 O O . ALA A 1 82 ? -17.448 2.977 -11.634 1.00 30.20 82 ALA A O 1
ATOM 607 N N . GLY A 1 83 ? -18.315 5.041 -11.383 1.00 40.31 83 GLY A N 1
ATOM 608 C CA . GLY A 1 83 ? -18.006 5.211 -9.953 1.00 40.31 83 GLY A CA 1
ATOM 609 C C . GLY A 1 83 ? -17.117 6.420 -9.619 1.00 40.31 83 GLY A C 1
ATOM 610 O O . GLY A 1 83 ? -16.810 6.620 -8.444 1.00 40.31 83 GLY A O 1
ATOM 611 N N . ALA A 1 84 ? -16.725 7.220 -10.618 1.00 48.22 84 ALA A N 1
ATOM 612 C CA . ALA A 1 84 ? -15.862 8.391 -10.473 1.00 48.22 84 ALA A CA 1
ATOM 613 C C . ALA A 1 84 ? -16.283 9.353 -9.345 1.00 48.22 84 ALA A C 1
ATOM 615 O O . ALA A 1 84 ? -17.465 9.641 -9.129 1.00 48.22 84 ALA A O 1
ATOM 616 N N . ILE A 1 85 ? -15.279 9.873 -8.637 1.00 49.16 85 ILE A N 1
ATOM 617 C CA . ILE A 1 85 ? -15.433 10.935 -7.642 1.00 49.16 85 ILE A CA 1
ATOM 618 C C . ILE A 1 85 ? -15.892 12.206 -8.384 1.00 49.16 85 ILE A C 1
ATOM 620 O O . ILE A 1 85 ? -15.238 12.593 -9.360 1.00 49.16 85 ILE A O 1
ATOM 624 N N . PRO A 1 86 ? -16.994 12.869 -7.975 1.00 44.75 86 PRO A N 1
ATOM 625 C CA . PRO A 1 86 ? -17.365 14.179 -8.507 1.00 44.75 86 PRO A CA 1
ATOM 626 C C . PRO A 1 86 ? -16.153 15.128 -8.466 1.00 44.75 86 PRO A C 1
ATOM 628 O O . PRO A 1 86 ? -15.350 15.059 -7.549 1.00 44.75 86 PRO A O 1
ATOM 631 N N . GLY A 1 87 ? -15.948 15.975 -9.473 1.00 47.62 87 GLY A N 1
ATOM 632 C CA . GLY A 1 87 ? -14.792 16.890 -9.505 1.00 47.62 87 GLY A CA 1
ATOM 633 C C . GLY A 1 87 ? -13.507 16.352 -10.155 1.00 47.62 87 GLY A C 1
ATOM 634 O O . GLY A 1 87 ? -12.609 17.146 -10.411 1.00 47.62 87 GLY A O 1
ATOM 635 N N . ALA A 1 88 ? -13.438 15.073 -10.550 1.00 45.97 88 ALA A N 1
ATOM 636 C CA . ALA A 1 88 ? -12.315 14.536 -11.340 1.00 45.97 88 ALA A CA 1
ATOM 637 C C . ALA A 1 88 ? -12.185 15.136 -12.767 1.00 45.97 88 ALA A C 1
ATOM 639 O O . ALA A 1 88 ? -11.203 14.877 -13.456 1.00 45.97 88 ALA A O 1
ATOM 640 N N . ALA A 1 89 ? -13.160 15.941 -13.212 1.00 40.56 89 ALA A N 1
ATOM 641 C CA . ALA A 1 89 ? -13.238 16.513 -14.561 1.00 40.56 89 ALA A CA 1
ATOM 642 C C . ALA A 1 89 ? -12.993 18.037 -14.642 1.00 40.56 89 ALA A C 1
ATOM 644 O O . ALA A 1 89 ? -13.164 18.616 -15.714 1.00 40.56 89 ALA A O 1
ATOM 645 N N . ILE A 1 90 ? -12.626 18.718 -13.547 1.00 38.50 90 ILE A N 1
ATOM 646 C CA . ILE A 1 90 ? -12.525 20.189 -13.537 1.00 38.50 90 ILE A CA 1
ATOM 647 C C . ILE A 1 90 ? -11.060 20.630 -13.594 1.00 38.50 90 ILE A C 1
ATOM 649 O O . ILE A 1 90 ? -10.311 20.524 -12.626 1.00 38.50 90 ILE A O 1
ATOM 653 N N . GLY A 1 91 ? -10.665 21.140 -14.761 1.00 39.97 91 GLY A N 1
ATOM 654 C CA . GLY A 1 91 ? -9.361 21.744 -14.996 1.00 39.97 91 GLY A CA 1
ATOM 655 C C . GLY A 1 91 ? -9.192 23.113 -14.326 1.00 39.97 91 GLY A C 1
ATOM 656 O O . GLY A 1 91 ? -10.124 23.901 -14.206 1.00 39.97 91 GLY A O 1
ATOM 657 N N . ALA A 1 92 ? -7.938 23.385 -13.964 1.00 38.03 92 ALA A N 1
ATOM 658 C CA . ALA A 1 92 ? -7.323 24.683 -13.665 1.00 38.03 92 ALA A CA 1
ATOM 659 C C . ALA A 1 92 ? -7.615 25.399 -12.331 1.00 38.03 92 ALA A C 1
ATOM 661 O O . ALA A 1 92 ? -6.842 26.298 -12.001 1.00 38.03 92 ALA A O 1
ATOM 662 N N . GLN A 1 93 ? -8.609 25.022 -11.519 1.00 40.62 93 GLN A N 1
ATOM 663 C CA . GLN A 1 93 ? -8.853 25.754 -10.264 1.00 40.62 93 GLN A CA 1
ATOM 664 C C . GLN A 1 93 ? -9.341 24.855 -9.130 1.00 40.62 93 GLN A C 1
ATOM 666 O O . GLN A 1 93 ? -10.533 24.768 -8.864 1.00 40.62 93 GLN A O 1
ATOM 671 N N . ALA A 1 94 ? -8.416 24.163 -8.460 1.00 39.41 94 ALA A N 1
ATOM 672 C CA . ALA A 1 94 ? -8.781 23.371 -7.293 1.00 39.41 94 ALA A CA 1
ATOM 673 C C . ALA A 1 94 ? -7.605 23.128 -6.336 1.00 39.41 94 ALA A C 1
ATOM 675 O O . ALA A 1 94 ? -6.711 22.327 -6.603 1.00 39.41 94 ALA A O 1
ATOM 676 N N . GLY A 1 95 ? -7.632 23.835 -5.206 1.00 50.91 95 GLY A N 1
ATOM 677 C CA . GLY A 1 95 ? -6.827 23.554 -4.017 1.00 50.91 95 GLY A CA 1
ATOM 678 C C . GLY A 1 95 ? -7.688 22.885 -2.941 1.00 50.91 95 GLY A C 1
ATOM 679 O O . GLY A 1 95 ? -8.280 21.838 -3.182 1.00 50.91 95 GLY A O 1
ATOM 680 N N . PHE A 1 96 ? -7.781 23.509 -1.766 1.00 43.09 96 PHE A N 1
ATOM 681 C CA . PHE A 1 96 ? -8.540 23.078 -0.577 1.00 43.09 96 PHE A CA 1
ATOM 682 C C . PHE A 1 96 ? -9.927 22.447 -0.855 1.00 43.09 96 PHE A C 1
ATOM 684 O O . PHE A 1 96 ? -10.296 21.470 -0.199 1.00 43.09 96 PHE A O 1
ATOM 691 N N . ASP A 1 97 ? -10.647 22.927 -1.871 1.00 51.31 97 ASP A N 1
ATOM 692 C CA . ASP A 1 97 ? -11.983 22.443 -2.235 1.00 51.31 97 ASP A CA 1
ATOM 693 C C . ASP A 1 97 ? -12.013 20.963 -2.652 1.00 51.31 97 ASP A C 1
ATOM 695 O O . ASP A 1 97 ? -12.981 20.271 -2.345 1.00 51.31 97 ASP A O 1
ATOM 699 N N . LEU A 1 98 ? -10.953 20.425 -3.273 1.00 55.44 98 LEU A N 1
ATOM 700 C CA . LEU A 1 98 ? -10.916 19.006 -3.661 1.00 55.44 98 LEU A CA 1
ATOM 701 C C . LEU A 1 98 ? -10.765 18.068 -2.465 1.00 55.44 98 LEU A C 1
ATOM 703 O O . LEU A 1 98 ? -11.371 17.001 -2.454 1.00 55.44 98 LEU A O 1
ATOM 707 N N . GLY A 1 99 ? -9.997 18.457 -1.444 1.00 62.50 99 GLY A N 1
ATOM 708 C CA . GLY A 1 99 ? -9.877 17.664 -0.219 1.00 62.50 99 GLY A CA 1
ATOM 709 C C . GLY A 1 99 ? -11.227 17.539 0.488 1.00 62.50 99 GLY A C 1
ATOM 710 O O . GLY A 1 99 ? -11.653 16.437 0.829 1.00 62.50 99 GLY A O 1
ATOM 711 N N . VAL A 1 100 ? -11.945 18.659 0.623 1.00 65.00 100 VAL A N 1
ATOM 712 C CA . VAL A 1 100 ? -13.300 18.693 1.197 1.00 65.00 100 VAL A CA 1
ATOM 713 C C . VAL A 1 100 ? -14.287 17.907 0.335 1.00 65.00 100 VAL A C 1
ATOM 715 O O . VAL A 1 100 ? -15.095 17.144 0.868 1.00 65.00 100 VAL A O 1
ATOM 718 N N . LEU A 1 101 ? -14.203 18.036 -0.990 1.00 61.25 101 LEU A N 1
ATOM 719 C CA . LEU A 1 101 ? -15.073 17.324 -1.917 1.00 61.25 101 LEU A CA 1
ATOM 720 C C . LEU A 1 101 ? -14.869 15.810 -1.817 1.00 61.25 101 LEU A C 1
ATOM 722 O O . LEU A 1 101 ? -15.845 15.077 -1.670 1.00 61.25 101 LEU A O 1
ATOM 726 N N . VAL A 1 102 ? -13.625 15.328 -1.831 1.00 72.88 102 VAL A N 1
ATOM 727 C CA . VAL A 1 102 ? -13.332 13.891 -1.738 1.00 72.88 102 VAL A CA 1
ATOM 728 C C . VAL A 1 102 ? -13.784 13.323 -0.392 1.00 72.88 102 VAL A C 1
ATOM 730 O O . VAL A 1 102 ? -14.423 12.273 -0.352 1.00 72.88 102 VAL A O 1
ATOM 733 N N . ILE A 1 103 ? -13.536 14.039 0.707 1.00 75.38 103 ILE A N 1
ATOM 734 C CA . ILE A 1 103 ? -14.008 13.643 2.040 1.00 75.38 103 ILE A CA 1
ATOM 735 C C . ILE A 1 103 ? -15.547 13.611 2.088 1.00 75.38 103 ILE A C 1
ATOM 737 O O . ILE A 1 103 ? -16.132 12.693 2.664 1.00 75.38 103 ILE A O 1
ATOM 741 N N . THR A 1 104 ? -16.220 14.558 1.432 1.00 71.81 104 THR A N 1
ATOM 742 C CA . THR A 1 104 ? -17.687 14.586 1.320 1.00 71.81 104 THR A CA 1
ATOM 743 C C . THR A 1 104 ? -18.212 13.424 0.480 1.00 71.81 104 THR A C 1
ATOM 745 O O . THR A 1 104 ? -19.161 12.761 0.887 1.00 71.81 104 THR A O 1
ATOM 748 N N . TRP A 1 105 ? -17.568 13.108 -0.647 1.00 75.25 105 TRP A N 1
ATOM 749 C CA . TRP A 1 105 ? -17.910 11.951 -1.479 1.00 75.25 105 TRP A CA 1
ATOM 750 C C . TRP A 1 105 ? -17.738 10.632 -0.726 1.00 75.25 105 TRP A C 1
ATOM 752 O O . TRP A 1 105 ? -18.561 9.731 -0.881 1.00 75.25 105 TRP A O 1
ATOM 762 N N . LEU A 1 106 ? -16.711 10.524 0.120 1.00 81.31 106 LEU A N 1
ATOM 763 C CA . LEU A 1 106 ? -16.530 9.376 1.005 1.00 81.31 106 LEU A CA 1
ATOM 764 C C . LEU A 1 106 ? -17.624 9.265 2.074 1.00 81.31 106 LEU A C 1
ATOM 766 O O . LEU A 1 106 ? -17.743 8.198 2.665 1.00 81.31 106 LEU A O 1
ATOM 770 N N . GLY A 1 107 ? -18.420 10.310 2.320 1.00 82.94 107 GLY A N 1
ATOM 771 C CA . GLY A 1 107 ? -19.363 10.377 3.441 1.00 82.94 107 GLY A CA 1
ATOM 772 C C . GLY A 1 107 ? -18.677 10.665 4.779 1.00 82.94 107 GLY A C 1
ATOM 773 O O . GLY A 1 107 ? -19.184 10.296 5.829 1.00 82.94 107 GLY A O 1
ATOM 774 N N . LEU A 1 108 ? -17.501 11.297 4.752 1.00 88.00 108 LEU A N 1
ATOM 775 C CA . LEU A 1 108 ? -16.667 11.577 5.926 1.00 88.00 108 LEU A CA 1
ATOM 776 C C . LEU A 1 108 ? -16.578 13.078 6.238 1.00 88.00 108 LEU A C 1
ATOM 778 O O . LEU A 1 108 ? -15.667 13.512 6.940 1.00 88.00 108 LEU A O 1
ATOM 782 N N . ALA A 1 109 ? -17.512 13.894 5.732 1.00 82.19 109 ALA A N 1
ATOM 783 C CA . ALA A 1 109 ? -17.512 15.350 5.925 1.00 82.19 109 ALA A CA 1
ATOM 784 C C . ALA A 1 109 ? -17.450 15.763 7.411 1.00 82.19 109 ALA A C 1
ATOM 786 O O . ALA A 1 109 ? -16.838 16.772 7.758 1.00 82.19 109 ALA A O 1
ATOM 787 N N . PHE A 1 110 ? -18.006 14.945 8.309 1.00 82.75 110 PHE A N 1
ATOM 788 C CA . PHE A 1 110 ? -17.957 15.162 9.757 1.00 82.75 110 PHE A CA 1
ATOM 789 C C . PHE A 1 110 ? -16.539 15.084 10.361 1.00 82.75 110 PHE A C 1
ATOM 791 O O . PHE A 1 110 ? -16.324 15.564 11.473 1.00 82.75 110 PHE A O 1
ATOM 798 N N . LEU A 1 111 ? -15.570 14.504 9.641 1.00 84.56 111 LEU A N 1
ATOM 799 C CA . LEU A 1 111 ? -14.176 14.375 10.069 1.00 84.56 111 LEU A CA 1
ATOM 800 C C . LEU A 1 111 ? -13.257 15.484 9.530 1.00 84.56 111 LEU A C 1
ATOM 802 O O . LEU A 1 111 ? -12.086 15.518 9.903 1.00 84.56 111 LEU A O 1
ATOM 806 N N . VAL A 1 112 ? -13.748 16.401 8.686 1.00 76.81 112 VAL A N 1
ATOM 807 C CA . VAL A 1 112 ? -12.921 17.424 8.005 1.00 76.81 112 VAL A CA 1
ATOM 808 C C . VAL A 1 112 ? -12.039 18.210 8.981 1.00 76.81 112 VAL A C 1
ATOM 810 O O . VAL A 1 112 ? -10.848 18.386 8.731 1.00 76.81 112 VAL A O 1
ATOM 813 N N . GLU A 1 113 ? -12.592 18.625 10.123 1.00 71.56 113 GLU A N 1
ATOM 814 C CA . GLU A 1 113 ? -11.850 19.377 11.145 1.00 71.56 113 GLU A CA 1
ATOM 815 C C . GLU A 1 113 ? -10.712 18.551 11.773 1.00 71.56 113 GLU A C 1
ATOM 817 O O . GLU A 1 113 ? -9.655 19.081 12.103 1.00 71.56 113 GLU A O 1
ATOM 822 N N . ALA A 1 114 ? -10.916 17.243 11.937 1.00 72.88 114 ALA A N 1
ATOM 823 C CA . ALA A 1 114 ? -9.971 16.351 12.603 1.00 72.88 114 ALA A CA 1
ATOM 824 C C . ALA A 1 114 ? -8.836 15.882 11.676 1.00 72.88 114 ALA A C 1
ATOM 826 O O . ALA A 1 114 ? -7.721 15.629 12.127 1.00 72.88 114 ALA A O 1
ATOM 827 N N . ILE A 1 115 ? -9.118 15.787 10.377 1.00 73.94 115 ILE A N 1
ATOM 828 C CA . ILE A 1 115 ? -8.229 15.225 9.352 1.00 73.94 115 ILE A CA 1
ATOM 829 C C . ILE A 1 115 ? -7.312 16.304 8.736 1.00 73.94 115 ILE A C 1
ATOM 831 O O . ILE A 1 115 ? -6.258 15.986 8.182 1.00 73.94 115 ILE A O 1
ATOM 835 N N . GLY A 1 116 ? -7.655 17.592 8.879 1.00 65.19 116 GLY A N 1
ATOM 836 C CA . GLY A 1 116 ? -7.007 18.711 8.179 1.00 65.19 116 GLY A CA 1
ATOM 837 C C . GLY A 1 116 ? -5.474 18.768 8.265 1.00 65.19 116 GLY A C 1
ATOM 838 O O . GLY A 1 116 ? -4.822 19.074 7.268 1.00 65.19 116 GLY A O 1
ATOM 839 N N . HIS A 1 117 ? -4.873 18.415 9.407 1.00 64.75 117 HIS A N 1
ATOM 840 C CA . HIS A 1 117 ? -3.411 18.431 9.570 1.00 64.75 117 HIS A CA 1
ATOM 841 C C . HIS A 1 117 ? -2.687 17.331 8.776 1.00 64.75 117 HIS A C 1
ATOM 843 O O . HIS A 1 117 ? -1.591 17.566 8.270 1.00 64.75 117 HIS A O 1
ATOM 849 N N . GLY A 1 118 ? -3.295 16.153 8.628 1.00 68.31 118 GLY A N 1
ATOM 850 C CA . GLY A 1 118 ? -2.687 15.016 7.930 1.00 68.31 118 GLY A CA 1
ATOM 851 C C . GLY A 1 118 ? -2.679 15.147 6.404 1.00 68.31 118 GLY A C 1
ATOM 852 O O . GLY A 1 118 ? -1.860 14.534 5.720 1.00 68.31 118 GLY A O 1
ATOM 853 N N . MET A 1 119 ? -3.557 15.991 5.857 1.00 73.00 119 MET A N 1
ATOM 854 C CA . MET A 1 119 ? -3.717 16.169 4.410 1.00 73.00 119 MET A CA 1
ATOM 855 C C . MET A 1 119 ? -2.533 16.883 3.744 1.00 73.00 119 MET A C 1
ATOM 857 O O . MET A 1 119 ? -2.295 16.685 2.552 1.00 73.00 119 MET A O 1
ATOM 861 N N . VAL A 1 120 ? -1.772 17.695 4.485 1.00 70.38 120 VAL A N 1
ATOM 862 C CA . VAL A 1 120 ? -0.615 18.431 3.944 1.00 70.38 120 VAL A CA 1
ATOM 863 C C . VAL A 1 120 ? 0.506 17.470 3.545 1.00 70.38 120 VAL A C 1
ATOM 865 O O . VAL A 1 120 ? 1.014 17.541 2.425 1.00 70.38 120 VAL A O 1
ATOM 868 N N . GLU A 1 121 ? 0.848 16.537 4.438 1.00 79.00 121 GLU A N 1
ATOM 869 C CA . GLU A 1 121 ? 1.847 15.495 4.183 1.00 79.00 121 GLU A CA 1
ATOM 870 C C . GLU A 1 121 ? 1.437 14.648 2.975 1.00 79.00 121 GLU A C 1
ATOM 872 O O . GLU A 1 121 ? 2.207 14.528 2.018 1.00 79.00 121 GLU A O 1
ATOM 877 N N . LEU A 1 122 ? 0.186 14.173 2.971 1.00 82.38 122 LEU A N 1
ATOM 878 C CA . LEU A 1 122 ? -0.383 13.385 1.882 1.00 82.38 122 LEU A CA 1
ATOM 879 C C . LEU A 1 122 ? -0.264 14.096 0.529 1.00 82.38 122 LEU A C 1
ATOM 881 O O . LEU A 1 122 ? 0.227 13.518 -0.437 1.00 82.38 122 LEU A O 1
ATOM 885 N N . THR A 1 123 ? -0.682 15.361 0.462 1.00 74.50 123 THR A N 1
ATOM 886 C CA . THR A 1 123 ? -0.679 16.140 -0.785 1.00 74.50 123 THR A CA 1
ATOM 887 C C . THR A 1 123 ? 0.743 16.342 -1.302 1.00 74.50 123 THR A C 1
ATOM 889 O O . THR A 1 123 ? 0.989 16.242 -2.507 1.00 74.50 123 THR A O 1
ATOM 892 N N . SER A 1 124 ? 1.699 16.591 -0.403 1.00 74.56 124 SER A N 1
ATOM 893 C CA . SER A 1 124 ? 3.099 16.801 -0.775 1.00 74.56 124 SER A CA 1
ATOM 894 C C . SER A 1 124 ? 3.746 15.539 -1.352 1.00 74.56 124 SER A C 1
ATOM 896 O O . SER A 1 124 ? 4.442 15.626 -2.367 1.00 74.56 124 SER A O 1
ATOM 898 N N . LEU A 1 125 ? 3.483 14.372 -0.754 1.00 85.56 125 LEU A N 1
ATOM 899 C CA . LEU A 1 125 ? 4.019 13.094 -1.216 1.00 85.56 125 LEU A CA 1
ATOM 900 C C . LEU A 1 125 ? 3.338 12.650 -2.512 1.00 85.56 125 LEU A C 1
ATOM 902 O O . LEU A 1 125 ? 4.018 12.262 -3.456 1.00 85.56 125 LEU A O 1
ATOM 906 N N . LEU A 1 126 ? 2.014 12.801 -2.601 1.00 84.44 126 LEU A N 1
ATOM 907 C CA . LEU A 1 126 ? 1.244 12.473 -3.800 1.00 84.44 126 LEU A CA 1
ATOM 908 C C . LEU A 1 126 ? 1.715 13.290 -5.006 1.00 84.44 126 LEU A C 1
ATOM 910 O O . LEU A 1 126 ? 1.939 12.744 -6.083 1.00 84.44 126 LEU A O 1
ATOM 914 N N . THR A 1 127 ? 1.945 14.590 -4.804 1.00 74.38 127 THR A N 1
ATOM 915 C CA . THR A 1 127 ? 2.509 15.478 -5.827 1.00 74.38 127 THR A CA 1
ATOM 916 C C . THR A 1 127 ? 3.853 14.965 -6.342 1.00 74.38 127 THR A C 1
ATOM 918 O O . THR A 1 127 ? 4.095 14.950 -7.549 1.00 74.38 127 THR A O 1
ATOM 921 N N . GLN A 1 128 ? 4.741 14.557 -5.432 1.00 83.25 128 GLN A N 1
ATOM 922 C CA . GLN A 1 128 ? 6.066 14.045 -5.781 1.00 83.25 128 GLN A CA 1
ATOM 923 C C . GLN A 1 128 ? 5.976 12.712 -6.522 1.00 83.25 128 GLN A C 1
ATOM 925 O O . GLN A 1 128 ? 6.637 12.552 -7.545 1.00 83.25 128 GLN A O 1
ATOM 930 N N . ALA A 1 129 ? 5.131 11.795 -6.052 1.00 88.56 129 ALA A N 1
ATOM 931 C CA . ALA A 1 129 ? 4.926 10.487 -6.661 1.00 88.56 129 ALA A CA 1
ATOM 932 C C . ALA A 1 129 ? 4.402 10.613 -8.099 1.00 88.56 129 ALA A C 1
ATOM 934 O O . ALA A 1 129 ? 4.959 10.024 -9.024 1.00 88.56 129 ALA A O 1
ATOM 935 N N . VAL A 1 130 ? 3.379 11.448 -8.302 1.00 83.19 130 VAL A N 1
ATOM 936 C CA . VAL A 1 130 ? 2.771 11.681 -9.620 1.00 83.19 130 VAL A CA 1
ATOM 937 C C . VAL A 1 130 ? 3.768 12.333 -10.569 1.00 83.19 130 VAL A C 1
ATOM 939 O O . VAL A 1 130 ? 3.928 11.849 -11.684 1.00 83.19 130 VAL A O 1
ATOM 942 N N . ARG A 1 131 ? 4.482 13.384 -10.138 1.00 79.94 131 ARG A N 1
ATOM 943 C CA . ARG A 1 131 ? 5.518 14.022 -10.972 1.00 79.94 131 ARG A CA 1
ATOM 944 C C . ARG A 1 131 ? 6.632 13.043 -11.325 1.00 79.94 131 ARG A C 1
ATOM 946 O O . ARG A 1 131 ? 7.025 12.969 -12.481 1.00 79.94 131 ARG A O 1
ATOM 953 N N . ARG A 1 132 ? 7.089 12.239 -10.360 1.00 88.94 132 ARG A N 1
ATOM 954 C CA . ARG A 1 132 ? 8.118 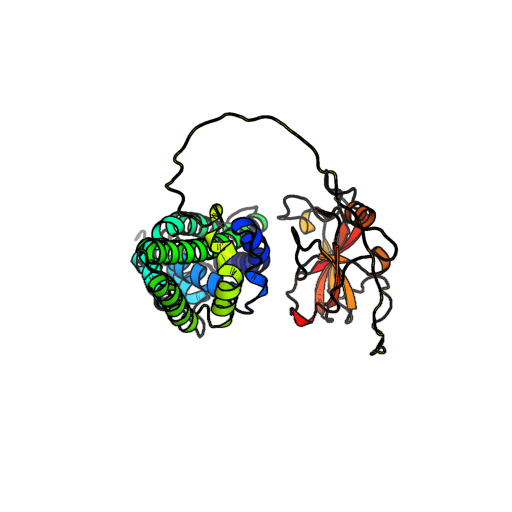11.222 -10.593 1.00 88.94 132 ARG A CA 1
ATOM 955 C C . ARG A 1 132 ? 7.678 10.197 -11.636 1.00 88.94 132 ARG A C 1
ATOM 957 O O . ARG A 1 132 ? 8.457 9.905 -12.536 1.00 88.94 132 ARG A O 1
ATOM 964 N N . ALA A 1 133 ? 6.457 9.669 -11.537 1.00 87.94 133 ALA A N 1
ATOM 965 C CA . ALA A 1 133 ? 5.935 8.734 -12.532 1.00 87.94 133 ALA A CA 1
ATOM 966 C C . ALA A 1 133 ? 5.742 9.402 -13.898 1.00 87.94 133 ALA A C 1
ATOM 968 O O . ALA A 1 133 ? 6.084 8.821 -14.924 1.00 87.94 133 ALA A O 1
ATOM 969 N N . TRP A 1 134 ? 5.224 10.631 -13.903 1.00 83.50 134 TRP A N 1
ATOM 970 C CA . TRP A 1 134 ? 4.969 11.390 -15.120 1.00 83.50 134 TRP A CA 1
ATOM 971 C C . TRP A 1 134 ? 6.253 11.686 -15.891 1.00 83.50 134 TRP A C 1
ATOM 973 O O . TRP A 1 134 ? 6.283 11.509 -17.102 1.00 83.50 134 TRP A O 1
ATOM 983 N N . ASP A 1 135 ? 7.318 12.103 -15.211 1.00 84.31 135 ASP A N 1
ATOM 984 C CA . ASP A 1 135 ? 8.588 12.457 -15.849 1.00 84.31 135 ASP A CA 1
ATOM 985 C C . ASP A 1 135 ? 9.470 11.233 -16.141 1.00 84.31 135 ASP A C 1
ATOM 987 O O . ASP A 1 135 ? 10.439 11.338 -16.895 1.00 84.31 135 ASP A O 1
ATOM 991 N N . ALA A 1 136 ? 9.133 10.059 -15.590 1.00 90.62 136 ALA A N 1
ATOM 992 C CA . ALA A 1 136 ? 9.947 8.852 -15.687 1.00 90.62 136 ALA A CA 1
ATOM 993 C C . ALA A 1 136 ? 10.344 8.461 -17.124 1.00 90.62 136 ALA A C 1
ATOM 995 O O . ALA A 1 136 ? 11.525 8.156 -17.316 1.00 90.62 136 ALA A O 1
ATOM 996 N N . PRO A 1 137 ? 9.459 8.481 -18.146 1.00 88.44 137 PRO A N 1
ATOM 997 C CA . PRO A 1 137 ? 9.836 8.133 -19.523 1.00 88.44 137 PRO A CA 1
ATOM 998 C C . PRO A 1 137 ? 10.961 8.998 -20.102 1.00 88.44 137 PRO A C 1
ATOM 1000 O O . PRO A 1 137 ? 11.728 8.527 -20.934 1.00 88.44 137 PRO A O 1
ATOM 1003 N N . ASN A 1 138 ? 11.108 10.235 -19.618 1.00 84.69 138 ASN A N 1
ATOM 1004 C CA . ASN A 1 138 ? 12.136 11.173 -20.073 1.00 84.69 138 ASN A CA 1
ATOM 1005 C C . ASN A 1 138 ? 13.487 10.972 -19.370 1.00 84.69 138 ASN A C 1
ATOM 1007 O O . ASN A 1 138 ? 14.426 11.737 -19.593 1.00 84.69 138 ASN A O 1
ATOM 1011 N N . THR A 1 139 ? 13.597 9.971 -18.493 1.00 85.62 139 THR A N 1
ATOM 1012 C CA . THR A 1 139 ? 14.808 9.697 -17.720 1.00 85.62 139 THR A CA 1
ATOM 1013 C C . THR A 1 139 ? 15.450 8.375 -18.147 1.00 85.62 139 THR A C 1
ATOM 1015 O O . THR A 1 139 ? 14.740 7.397 -18.395 1.00 85.62 139 THR A O 1
ATOM 1018 N N . PRO A 1 140 ? 16.794 8.270 -18.137 1.00 80.06 140 PRO A N 1
ATOM 1019 C CA . PRO A 1 140 ? 17.494 7.004 -18.393 1.00 80.06 140 PRO A CA 1
ATOM 1020 C C . PRO A 1 140 ? 17.127 5.873 -17.416 1.00 80.06 140 PRO A C 1
ATOM 1022 O O . PRO A 1 140 ? 17.396 4.706 -17.679 1.00 80.06 140 PRO A O 1
ATOM 1025 N N . GLN A 1 141 ? 16.524 6.214 -16.274 1.00 90.69 141 GLN A N 1
ATOM 1026 C CA . GLN A 1 141 ? 16.154 5.306 -15.187 1.00 90.69 141 GLN A CA 1
ATOM 1027 C C . GLN A 1 141 ? 14.632 5.135 -15.087 1.00 90.69 141 GLN A C 1
ATOM 1029 O O . GLN A 1 141 ? 14.111 4.885 -14.001 1.00 90.69 141 GLN A O 1
ATOM 1034 N N . SER A 1 142 ? 13.917 5.261 -16.210 1.00 86.69 142 SER A N 1
ATOM 1035 C CA . SER A 1 142 ? 12.4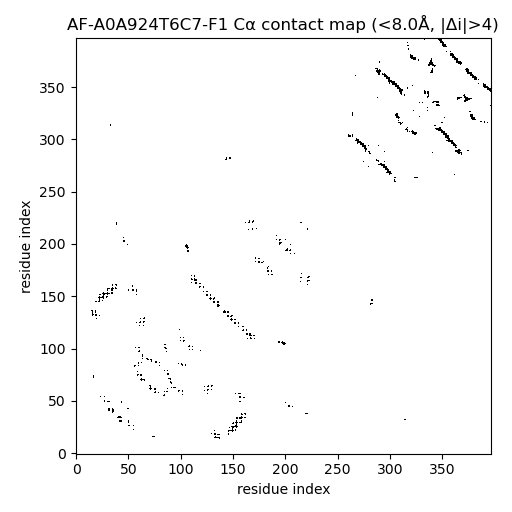50 5.263 -16.275 1.00 86.69 142 SER A CA 1
ATOM 1036 C C . SER A 1 142 ? 11.793 4.184 -15.406 1.00 86.69 142 SER A C 1
ATOM 1038 O O . SER A 1 142 ? 11.026 4.502 -14.499 1.00 86.69 142 SER A O 1
ATOM 1040 N N . ARG A 1 143 ? 12.188 2.914 -15.568 1.00 90.38 143 ARG A N 1
ATOM 1041 C CA . ARG A 1 143 ? 11.634 1.793 -14.788 1.00 90.38 143 ARG A CA 1
ATOM 1042 C C . ARG A 1 143 ? 11.852 1.953 -13.274 1.00 90.38 143 ARG A C 1
ATOM 1044 O O . ARG A 1 143 ? 10.954 1.668 -12.488 1.00 90.38 143 ARG A O 1
ATOM 1051 N N . GLN A 1 144 ? 13.023 2.430 -12.848 1.00 91.56 144 GLN A N 1
ATOM 1052 C CA . GLN A 1 144 ? 13.307 2.673 -11.428 1.00 91.56 144 GLN A CA 1
ATOM 1053 C C . GLN A 1 144 ? 12.461 3.829 -10.881 1.00 91.56 144 GLN A C 1
ATOM 1055 O O . GLN A 1 144 ? 11.942 3.730 -9.770 1.00 91.56 144 GLN A O 1
ATOM 1060 N N . GLN A 1 145 ? 12.303 4.906 -11.654 1.00 91.38 145 GLN A N 1
ATOM 1061 C CA . GLN A 1 145 ? 11.484 6.057 -11.268 1.00 91.38 145 GLN A CA 1
ATOM 1062 C C . GLN A 1 145 ? 10.003 5.676 -11.141 1.00 91.38 145 GLN A C 1
ATOM 1064 O O . GLN A 1 145 ? 9.362 6.078 -10.172 1.00 91.38 145 GLN A O 1
ATOM 1069 N N . ILE A 1 146 ? 9.490 4.831 -12.042 1.00 90.81 146 ILE A N 1
ATOM 1070 C CA . ILE A 1 146 ? 8.128 4.277 -11.972 1.00 90.81 146 ILE A CA 1
ATOM 1071 C C . ILE A 1 146 ? 7.939 3.445 -10.699 1.00 90.81 146 ILE A C 1
ATOM 1073 O O . ILE A 1 146 ? 6.969 3.652 -9.973 1.00 90.81 146 ILE A O 1
ATOM 1077 N N . GLN A 1 147 ? 8.886 2.562 -10.361 1.00 90.94 147 GLN A N 1
ATOM 1078 C CA . GLN A 1 147 ? 8.789 1.771 -9.129 1.00 90.94 147 GLN A CA 1
ATOM 1079 C C . GLN A 1 147 ? 8.872 2.616 -7.856 1.00 90.94 147 GLN A C 1
ATOM 1081 O O . GLN A 1 147 ? 8.133 2.383 -6.902 1.00 90.94 147 GLN A O 1
ATOM 1086 N N . LEU A 1 148 ? 9.759 3.613 -7.822 1.00 91.62 148 LEU A N 1
ATOM 1087 C CA . LEU A 1 148 ? 9.838 4.553 -6.703 1.00 91.62 148 LEU A CA 1
ATOM 1088 C C . LEU A 1 148 ? 8.551 5.372 -6.566 1.00 91.62 148 LEU A C 1
ATOM 1090 O O . LEU A 1 148 ? 8.100 5.617 -5.453 1.00 91.62 148 LEU A O 1
ATOM 1094 N N . ALA A 1 149 ? 7.952 5.787 -7.681 1.00 92.50 149 ALA A N 1
ATOM 1095 C CA . ALA A 1 149 ? 6.669 6.473 -7.666 1.00 92.50 149 ALA A CA 1
ATOM 1096 C C . ALA A 1 149 ? 5.536 5.564 -7.171 1.00 92.50 149 ALA A C 1
ATOM 1098 O O . ALA A 1 149 ? 4.694 6.011 -6.399 1.00 92.50 149 ALA A O 1
ATOM 1099 N N . GLY A 1 150 ? 5.535 4.285 -7.555 1.00 92.12 150 GLY A N 1
ATOM 1100 C CA . GLY A 1 150 ? 4.561 3.313 -7.064 1.00 92.12 150 GLY A CA 1
ATOM 1101 C C . GLY 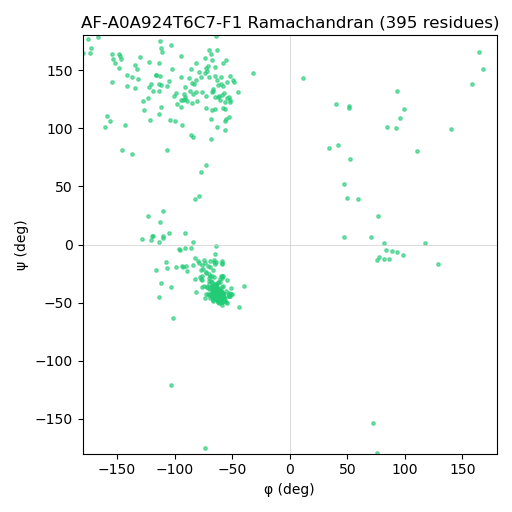A 1 150 ? 4.647 3.081 -5.557 1.00 92.12 150 GLY A C 1
ATOM 1102 O O . GLY A 1 150 ? 3.622 3.137 -4.877 1.00 92.12 150 GLY A O 1
ATOM 1103 N N . ARG A 1 151 ? 5.863 2.950 -5.013 1.00 93.31 151 ARG A N 1
ATOM 1104 C CA . ARG A 1 151 ? 6.099 2.911 -3.558 1.00 93.31 151 ARG A CA 1
ATOM 1105 C C . ARG A 1 151 ? 5.569 4.152 -2.847 1.00 93.31 151 ARG A C 1
ATOM 1107 O O . ARG A 1 151 ? 4.887 4.044 -1.828 1.00 93.31 151 ARG A O 1
ATOM 1114 N N . ASP A 1 152 ? 5.833 5.335 -3.398 1.00 93.06 152 ASP A N 1
ATOM 1115 C CA . ASP A 1 152 ? 5.333 6.582 -2.818 1.00 93.06 152 ASP A CA 1
ATOM 1116 C C . ASP A 1 152 ? 3.798 6.668 -2.879 1.00 93.06 152 ASP A C 1
ATOM 1118 O O . ASP A 1 152 ? 3.179 7.156 -1.934 1.00 93.06 152 ASP A O 1
ATOM 1122 N N . LEU A 1 153 ? 3.157 6.149 -3.935 1.00 91.00 153 LEU A N 1
ATOM 1123 C CA . LEU A 1 153 ? 1.694 6.048 -4.026 1.00 91.00 153 LEU A CA 1
ATOM 1124 C C . LEU A 1 153 ? 1.112 5.057 -3.005 1.00 91.00 153 LEU A C 1
ATOM 1126 O O . LEU A 1 153 ? 0.098 5.362 -2.373 1.00 91.00 153 LEU A O 1
ATOM 1130 N N . ALA A 1 154 ? 1.760 3.909 -2.788 1.00 91.12 154 ALA A N 1
ATOM 1131 C CA . ALA A 1 154 ? 1.388 2.974 -1.724 1.00 91.12 154 ALA A CA 1
ATOM 1132 C C . ALA A 1 154 ? 1.434 3.657 -0.350 1.00 91.12 154 ALA A C 1
ATOM 1134 O O . ALA A 1 154 ? 0.477 3.577 0.427 1.00 91.12 154 ALA A O 1
ATOM 1135 N N . ARG A 1 155 ? 2.510 4.406 -0.089 1.00 92.56 155 ARG A N 1
ATOM 1136 C CA . ARG A 1 155 ? 2.670 5.188 1.137 1.00 92.56 155 ARG A CA 1
ATOM 1137 C C . ARG A 1 155 ? 1.639 6.308 1.261 1.00 92.56 155 ARG A C 1
ATOM 1139 O O . ARG A 1 155 ? 1.120 6.532 2.350 1.00 92.56 155 ARG A O 1
ATOM 1146 N N . CYS A 1 156 ? 1.260 6.968 0.166 1.00 90.94 156 CYS A N 1
ATOM 1147 C CA . CYS A 1 156 ? 0.152 7.926 0.173 1.00 90.94 156 CYS A CA 1
ATOM 1148 C C . CYS A 1 156 ? -1.157 7.276 0.649 1.00 90.94 156 CYS A C 1
ATOM 1150 O O . CYS A 1 156 ? -1.876 7.859 1.457 1.00 90.94 156 CYS A O 1
ATOM 1152 N N . GLY A 1 157 ? -1.464 6.055 0.205 1.00 89.38 157 GLY A N 1
ATOM 1153 C CA . GLY A 1 157 ? -2.668 5.349 0.657 1.00 89.38 157 GLY A CA 1
ATOM 1154 C C . GLY A 1 157 ? -2.608 4.961 2.132 1.00 89.38 157 GLY A C 1
ATOM 1155 O O . GLY A 1 157 ? -3.609 5.057 2.844 1.00 89.38 157 GLY A O 1
ATOM 1156 N N . ALA A 1 158 ? -1.418 4.603 2.609 1.00 88.25 158 ALA A N 1
ATOM 1157 C CA . ALA A 1 158 ? -1.153 4.345 4.017 1.00 88.25 158 ALA A CA 1
ATOM 1158 C C . ALA A 1 158 ? -1.337 5.593 4.894 1.00 88.25 158 ALA A C 1
ATOM 1160 O O . ALA A 1 158 ? -2.043 5.538 5.902 1.00 88.25 158 ALA A O 1
ATOM 1161 N N . ILE A 1 159 ? -0.790 6.735 4.468 1.00 89.06 159 ILE A N 1
ATOM 1162 C CA . ILE A 1 159 ? -0.985 8.031 5.130 1.00 89.06 159 ILE A CA 1
ATOM 1163 C C . ILE A 1 159 ? -2.469 8.400 5.139 1.00 89.06 159 ILE A C 1
ATOM 1165 O O . ILE A 1 159 ? -2.984 8.791 6.182 1.00 89.06 159 ILE A O 1
ATOM 1169 N N . LEU A 1 160 ? -3.182 8.238 4.021 1.00 88.25 160 LEU A N 1
ATOM 1170 C CA . LEU A 1 160 ? -4.618 8.513 3.951 1.00 88.25 160 LEU A CA 1
ATOM 1171 C C . LEU A 1 160 ? -5.407 7.669 4.964 1.00 88.25 160 LEU A C 1
ATOM 1173 O O . LEU A 1 160 ? -6.259 8.204 5.671 1.00 88.25 160 LEU A O 1
ATOM 1177 N N . MET A 1 161 ? -5.092 6.376 5.089 1.00 88.62 161 MET A N 1
ATOM 1178 C CA . MET A 1 161 ? -5.701 5.509 6.101 1.00 88.62 161 MET A CA 1
ATOM 1179 C C . MET A 1 161 ? -5.390 5.986 7.523 1.00 88.62 161 MET A C 1
ATOM 1181 O O . MET A 1 161 ? -6.304 6.168 8.327 1.00 88.62 161 MET A O 1
ATOM 1185 N N . ARG A 1 162 ? -4.113 6.254 7.825 1.00 88.75 162 ARG A N 1
ATOM 1186 C CA . ARG A 1 162 ? -3.671 6.785 9.124 1.00 88.75 162 ARG A CA 1
ATOM 1187 C C . ARG A 1 162 ? -4.446 8.045 9.500 1.00 88.75 162 ARG A C 1
ATOM 1189 O O . ARG A 1 162 ? -4.921 8.177 10.622 1.00 88.75 162 ARG A O 1
ATOM 1196 N N . VAL A 1 163 ? -4.613 8.943 8.540 1.00 88.38 163 VAL A N 1
ATOM 1197 C CA . VAL A 1 163 ? -5.282 10.232 8.700 1.00 88.38 163 VAL A CA 1
ATOM 1198 C C . VAL A 1 163 ? -6.793 10.069 8.925 1.00 88.38 163 VAL A C 1
ATOM 1200 O O . VAL A 1 163 ? -7.352 10.754 9.780 1.00 88.38 163 VAL A O 1
ATOM 1203 N N . ILE A 1 164 ? -7.447 9.103 8.270 1.00 89.38 164 ILE A N 1
ATOM 1204 C CA . ILE A 1 164 ? -8.842 8.728 8.568 1.00 89.38 164 ILE A CA 1
ATOM 1205 C C . ILE A 1 164 ? -8.973 8.195 10.005 1.00 89.38 164 ILE A C 1
ATOM 1207 O O . ILE A 1 164 ? -9.851 8.644 10.743 1.00 89.38 164 ILE A O 1
ATOM 1211 N N . LEU A 1 165 ? -8.091 7.281 10.427 1.00 90.19 165 LEU A N 1
ATOM 1212 C CA . LEU A 1 165 ? -8.112 6.705 11.779 1.00 90.19 165 LEU A CA 1
ATOM 1213 C C . LEU A 1 165 ? -7.858 7.766 12.860 1.00 90.19 165 LEU A C 1
ATOM 1215 O O . LEU A 1 165 ? -8.598 7.831 13.840 1.00 90.19 165 LEU A O 1
ATOM 1219 N N . GLN A 1 166 ? -6.874 8.644 12.649 1.00 87.06 166 GLN A N 1
ATOM 1220 C CA . GLN A 1 166 ? -6.617 9.808 13.504 1.00 87.06 166 GLN A CA 1
ATOM 1221 C C . GLN A 1 166 ? -7.849 10.711 13.606 1.00 87.06 166 GLN A C 1
ATOM 1223 O O . GLN A 1 166 ? -8.204 11.155 14.698 1.00 87.06 166 GLN A O 1
ATOM 1228 N N . GLY A 1 167 ? -8.536 10.943 12.483 1.00 88.75 167 GLY A N 1
ATOM 1229 C CA . GLY A 1 167 ? -9.779 11.703 12.438 1.00 88.75 167 GLY A CA 1
ATOM 1230 C C . GLY A 1 167 ? -10.864 11.107 13.334 1.00 88.75 167 GLY A C 1
ATOM 1231 O O . GLY A 1 167 ? -11.460 11.821 14.141 1.00 88.75 167 GLY A O 1
ATOM 1232 N N . ILE A 1 168 ? -11.082 9.794 13.231 1.00 89.62 168 ILE A N 1
ATOM 1233 C CA . ILE A 1 168 ? -12.061 9.055 14.040 1.00 89.62 168 ILE A CA 1
ATOM 1234 C C . ILE A 1 168 ? -11.709 9.131 15.531 1.00 89.62 168 ILE A C 1
ATOM 1236 O O . ILE A 1 168 ? -12.560 9.495 16.344 1.00 89.62 168 ILE A O 1
ATOM 1240 N N . VAL A 1 169 ? -10.453 8.848 15.893 1.00 88.88 169 VAL A N 1
ATOM 1241 C CA . VAL A 1 169 ? -9.979 8.894 17.287 1.00 88.88 169 VAL A CA 1
ATOM 1242 C C . VAL A 1 169 ? -10.122 10.300 17.869 1.00 88.88 169 VAL A C 1
ATOM 1244 O O . VAL A 1 169 ? -10.612 10.465 18.988 1.00 88.88 169 VAL A O 1
ATOM 1247 N N . ALA A 1 170 ? -9.750 11.335 17.114 1.00 85.88 170 ALA A N 1
ATOM 1248 C CA . ALA A 1 170 ? -9.885 12.721 17.549 1.00 85.88 170 ALA A CA 1
ATOM 1249 C C . ALA A 1 170 ? -11.355 13.137 17.718 1.00 85.88 170 ALA A C 1
ATOM 1251 O O . ALA A 1 170 ? -11.695 13.811 18.694 1.00 85.88 170 ALA A O 1
ATOM 1252 N N . TRP A 1 171 ? -12.236 12.714 16.807 1.00 85.81 171 TRP A N 1
ATOM 1253 C CA . TRP A 1 171 ? -13.671 12.986 16.886 1.00 85.81 171 TRP A CA 1
ATOM 1254 C C . TRP A 1 171 ? -14.306 12.331 18.121 1.00 85.81 171 TRP A C 1
ATOM 1256 O O . TRP A 1 171 ? -14.998 12.999 18.892 1.00 85.81 171 TRP A O 1
ATOM 1266 N N . LEU A 1 172 ? -13.995 11.057 18.375 1.00 85.44 172 LEU A N 1
ATOM 1267 C CA . LEU A 1 172 ? -14.465 10.337 19.561 1.00 85.44 172 LEU A CA 1
ATOM 1268 C C . LEU A 1 172 ? -13.919 10.930 20.855 1.00 85.44 172 LEU A C 1
ATOM 1270 O O . LEU A 1 172 ? -14.655 11.083 21.827 1.00 85.44 172 LEU A O 1
ATOM 1274 N N . SER A 1 173 ? -12.647 11.326 20.854 1.00 83.25 173 SER A N 1
ATOM 1275 C CA . SER A 1 173 ? -12.017 11.970 22.007 1.00 83.25 173 SER A CA 1
ATOM 1276 C C . SER A 1 173 ? -12.690 13.303 22.352 1.00 83.25 173 SER A C 1
ATOM 1278 O O . SER A 1 173 ? -12.902 13.592 23.529 1.00 83.25 173 SER A O 1
ATOM 1280 N N . LYS A 1 174 ? -13.094 14.098 21.348 1.00 79.38 174 LYS A N 1
ATOM 1281 C CA . LYS A 1 174 ? -13.889 15.323 21.556 1.00 79.38 174 LYS A CA 1
ATOM 1282 C C . LYS A 1 174 ? -15.270 15.017 22.150 1.00 79.38 174 LYS A C 1
ATOM 1284 O O . LYS A 1 174 ? -15.704 15.726 23.055 1.00 79.38 174 LYS A O 1
ATOM 1289 N N . GLY A 1 175 ? -15.939 13.959 21.683 1.00 69.50 175 GLY A N 1
ATOM 1290 C CA . GLY A 1 175 ? -17.216 13.498 22.244 1.00 69.50 175 GLY A CA 1
ATOM 1291 C C . GLY A 1 175 ? -17.092 13.051 23.706 1.00 69.50 175 GLY A C 1
ATOM 1292 O O . GLY A 1 175 ? -17.867 13.487 24.558 1.00 69.50 175 GLY A O 1
ATOM 1293 N N . ALA A 1 176 ? -16.059 12.264 24.021 1.00 63.50 176 ALA A N 1
ATOM 1294 C CA . ALA A 1 176 ? -15.778 11.759 25.365 1.00 63.50 176 ALA A CA 1
ATOM 1295 C C . ALA A 1 176 ? -15.397 12.865 26.369 1.00 63.50 176 ALA A C 1
ATOM 1297 O O . ALA A 1 176 ? -15.781 12.800 27.538 1.00 63.50 176 ALA A O 1
ATOM 1298 N N . ALA A 1 177 ? -14.703 13.917 25.920 1.00 59.97 177 ALA A N 1
ATOM 1299 C CA . ALA A 1 177 ? -14.264 15.032 26.765 1.00 59.97 177 ALA A CA 1
ATOM 1300 C C . ALA A 1 177 ? -15.417 15.878 27.351 1.00 59.97 177 ALA A C 1
ATOM 1302 O O . ALA A 1 177 ? -15.187 16.657 28.272 1.00 59.97 177 ALA A O 1
ATOM 1303 N N . THR A 1 178 ? -16.652 15.723 26.855 1.00 59.75 178 THR A N 1
ATOM 1304 C CA . THR A 1 178 ? -17.847 16.438 27.359 1.00 59.75 178 THR A CA 1
ATOM 1305 C C . THR A 1 178 ? -18.627 15.703 28.465 1.00 59.75 178 THR A C 1
ATOM 1307 O O . THR A 1 178 ? -19.706 16.143 28.853 1.00 59.75 178 THR A O 1
ATOM 1310 N N . SER A 1 179 ? -18.059 14.617 29.007 1.00 56.19 179 SER A N 1
ATOM 1311 C CA . SER A 1 179 ? -18.385 14.006 30.309 1.00 56.19 179 SER A CA 1
ATOM 1312 C C . SER A 1 179 ? -19.867 13.683 30.581 1.00 56.19 179 SER A C 1
ATOM 1314 O O . SER A 1 179 ? -20.509 14.291 31.434 1.00 56.19 179 SER A O 1
ATOM 1316 N N . SER A 1 180 ? -20.381 12.639 29.924 1.00 61.78 180 SER A N 1
ATOM 1317 C CA . SER A 1 180 ? -21.385 11.721 30.491 1.00 61.78 180 SER A CA 1
ATOM 1318 C C . SER A 1 180 ? -21.277 10.352 29.802 1.00 61.78 180 SER A C 1
ATOM 1320 O O . SER A 1 180 ? -21.071 10.287 28.590 1.00 61.78 180 SER A O 1
ATOM 1322 N N . PHE A 1 181 ? -21.407 9.251 30.554 1.00 58.28 181 PHE A N 1
ATOM 1323 C CA . PHE A 1 181 ? -21.346 7.876 30.015 1.00 58.28 181 PHE A CA 1
ATOM 1324 C C . PHE A 1 181 ? -22.324 7.684 28.840 1.00 58.28 181 PHE A C 1
ATOM 1326 O O . PHE A 1 181 ? -21.945 7.226 27.764 1.00 58.28 181 PHE A O 1
ATOM 1333 N N . THR A 1 182 ? -23.541 8.208 28.999 1.00 59.09 182 THR A N 1
ATOM 1334 C CA . THR A 1 182 ? -24.601 8.235 27.979 1.00 59.09 182 THR A CA 1
ATOM 1335 C C . THR A 1 182 ? -24.214 8.969 26.689 1.00 59.09 182 THR A C 1
ATOM 1337 O O . THR A 1 182 ? -24.714 8.651 25.613 1.00 59.09 182 THR A O 1
ATOM 1340 N N . ARG A 1 183 ? -23.314 9.956 26.756 1.00 63.00 183 ARG A N 1
ATOM 1341 C CA . ARG A 1 183 ? -22.884 10.763 25.603 1.00 63.00 183 ARG A CA 1
ATOM 1342 C C . ARG A 1 183 ? -21.692 10.144 24.875 1.00 63.00 183 ARG A C 1
ATOM 1344 O O . ARG A 1 183 ? -21.533 10.384 23.679 1.00 63.00 183 ARG A O 1
ATOM 1351 N N . SER A 1 184 ? -20.918 9.297 25.557 1.00 67.25 184 SER A N 1
ATOM 1352 C CA . SER A 1 184 ? -19.916 8.425 24.929 1.00 67.25 184 SER A CA 1
ATOM 1353 C C . SER A 1 184 ? -20.593 7.364 24.055 1.00 67.25 184 SER A C 1
ATOM 1355 O O . SER A 1 184 ? -20.261 7.236 22.877 1.00 67.25 184 SER A O 1
ATOM 1357 N N . GLU A 1 185 ? -21.630 6.698 24.579 1.00 72.81 185 GLU A N 1
ATOM 1358 C CA . GLU A 1 185 ? -22.456 5.759 23.802 1.00 72.81 185 GLU A CA 1
ATOM 1359 C C . GLU A 1 185 ? -23.146 6.448 22.617 1.00 72.81 185 GLU A C 1
ATOM 1361 O O . GLU A 1 185 ? -23.108 5.941 21.497 1.00 72.81 185 GLU A O 1
ATOM 1366 N N . ALA A 1 186 ? -23.705 7.648 22.819 1.00 77.88 186 ALA A N 1
ATOM 1367 C CA . ALA A 1 186 ? -24.309 8.423 21.734 1.00 77.88 186 ALA A CA 1
ATOM 1368 C C . ALA A 1 186 ? -23.290 8.846 20.657 1.00 77.88 186 ALA A C 1
ATOM 1370 O O . ALA A 1 186 ? -23.624 8.881 19.472 1.00 77.88 186 ALA A O 1
ATOM 1371 N N . SER A 1 187 ? -22.047 9.152 21.050 1.00 82.00 187 SER A N 1
ATOM 1372 C CA . SER A 1 187 ? -20.966 9.475 20.109 1.00 82.00 187 SER A CA 1
ATOM 1373 C C . SER A 1 187 ? -20.605 8.254 19.265 1.00 82.00 187 SER A C 1
ATOM 1375 O O . SER A 1 187 ? -20.535 8.364 18.043 1.00 82.00 187 SER A O 1
ATOM 1377 N N . MET A 1 188 ? -20.476 7.077 19.884 1.00 81.94 188 MET A N 1
ATOM 1378 C CA . MET A 1 188 ? -20.247 5.821 19.163 1.00 81.94 188 MET A CA 1
ATOM 1379 C C . MET A 1 188 ? -21.403 5.470 18.224 1.00 81.94 188 MET A C 1
ATOM 1381 O O . MET A 1 188 ? -21.167 5.191 17.053 1.00 81.94 188 MET A O 1
ATOM 1385 N N . ALA A 1 189 ? -22.653 5.568 18.686 1.00 85.50 189 ALA A N 1
ATOM 1386 C CA . ALA A 1 189 ? -23.825 5.298 17.855 1.00 85.50 189 ALA A CA 1
ATOM 1387 C C . ALA A 1 189 ? -23.889 6.224 16.629 1.00 85.50 189 ALA A C 1
ATOM 1389 O O . ALA A 1 189 ? -24.201 5.782 15.520 1.00 85.50 189 ALA A O 1
ATOM 1390 N N . ARG A 1 190 ? -23.545 7.506 16.808 1.00 86.88 190 ARG A N 1
ATOM 1391 C CA . ARG A 1 190 ? -23.461 8.465 15.705 1.00 86.88 190 ARG A CA 1
ATOM 1392 C C . ARG A 1 190 ? -22.318 8.132 14.748 1.00 86.88 190 ARG A C 1
ATOM 1394 O O . ARG A 1 190 ? -22.548 8.137 13.545 1.00 86.88 190 ARG A O 1
ATOM 1401 N N . LEU A 1 191 ? -21.126 7.808 15.252 1.00 89.25 191 LEU A N 1
ATOM 1402 C CA . LEU A 1 191 ? -20.002 7.387 14.413 1.00 89.25 191 LEU A CA 1
ATOM 1403 C C . LEU A 1 191 ? -20.377 6.166 13.563 1.00 89.25 191 LEU A C 1
ATOM 1405 O O . LEU A 1 191 ? -20.165 6.182 12.354 1.00 89.25 191 LEU A O 1
ATOM 1409 N N . THR A 1 192 ? -20.978 5.142 14.172 1.00 90.25 192 THR A N 1
ATOM 1410 C CA . THR A 1 192 ? -21.462 3.946 13.471 1.00 90.25 192 THR A CA 1
ATOM 1411 C C . THR A 1 192 ? -22.472 4.308 12.382 1.00 90.25 192 THR A C 1
ATOM 1413 O O . THR A 1 192 ? -22.379 3.793 11.269 1.00 90.25 192 THR A O 1
ATOM 1416 N N . ALA A 1 193 ? -23.420 5.211 12.660 1.00 88.44 193 ALA A N 1
ATOM 1417 C CA . ALA A 1 193 ? -24.406 5.647 11.673 1.00 88.44 193 ALA A CA 1
ATOM 1418 C C . ALA A 1 193 ? -23.759 6.358 10.470 1.00 88.44 193 ALA A C 1
ATOM 1420 O O . ALA A 1 193 ? -24.086 6.030 9.329 1.00 88.44 193 ALA A O 1
ATOM 1421 N N . GLU A 1 194 ? -22.820 7.275 10.718 1.00 89.19 194 GLU A N 1
ATOM 1422 C CA . GLU A 1 194 ? -22.098 8.016 9.674 1.00 89.19 194 GLU A CA 1
ATOM 1423 C C . GLU A 1 194 ? -21.195 7.075 8.852 1.00 89.19 194 GLU A C 1
ATOM 1425 O O . GLU A 1 194 ? -21.263 7.050 7.623 1.00 89.19 194 GLU A O 1
ATOM 1430 N N . LEU A 1 195 ? -20.402 6.215 9.507 1.00 89.88 195 LEU A N 1
ATOM 1431 C CA . LEU A 1 195 ? -19.509 5.263 8.831 1.00 89.88 195 LEU A CA 1
ATOM 1432 C C . LEU A 1 195 ? -20.274 4.228 8.000 1.00 89.88 195 LEU A C 1
ATOM 1434 O O . LEU A 1 195 ? -19.828 3.873 6.907 1.00 89.88 195 LEU A O 1
ATOM 1438 N N . ARG A 1 196 ? -21.447 3.784 8.462 1.00 88.06 196 ARG A N 1
ATOM 1439 C CA . ARG A 1 196 ? -22.291 2.839 7.720 1.00 88.06 196 ARG A CA 1
ATOM 1440 C C . ARG A 1 196 ? -22.867 3.447 6.440 1.00 88.06 196 ARG A C 1
ATOM 1442 O O . ARG A 1 196 ? -23.069 2.713 5.476 1.00 88.06 196 ARG A O 1
ATOM 1449 N N . GLN A 1 197 ? -23.136 4.755 6.436 1.00 85.88 197 GLN A N 1
ATOM 1450 C CA . GLN A 1 197 ? -23.600 5.504 5.259 1.00 85.88 197 GLN A CA 1
ATOM 1451 C C . GLN A 1 197 ? -22.447 5.954 4.349 1.00 85.88 197 GLN A C 1
ATOM 1453 O O . GLN A 1 197 ? -22.663 6.275 3.180 1.00 85.88 197 GLN A O 1
ATOM 1458 N N . SER A 1 198 ? -21.222 5.959 4.875 1.00 88.94 198 SER A N 1
ATOM 1459 C CA . SER A 1 198 ? -20.009 6.288 4.134 1.00 88.94 198 SER A CA 1
ATOM 1460 C C . SER A 1 198 ? -19.659 5.225 3.084 1.00 88.94 198 SER A C 1
ATOM 1462 O O . SER A 1 198 ? -20.087 4.069 3.143 1.00 88.94 198 SER A O 1
ATOM 1464 N N . LYS A 1 199 ? -18.776 5.583 2.150 1.00 83.12 199 LYS A N 1
ATOM 1465 C CA . LYS A 1 199 ? -18.209 4.639 1.173 1.00 83.12 199 LYS A CA 1
ATOM 1466 C C . LYS A 1 199 ? -17.260 3.617 1.796 1.00 83.12 199 LYS A C 1
ATOM 1468 O O . LYS A 1 199 ? -16.954 2.627 1.138 1.00 83.12 199 LYS A O 1
ATOM 1473 N N . LEU A 1 200 ? -16.816 3.826 3.041 1.00 84.31 200 LEU A N 1
ATOM 1474 C CA . LEU A 1 200 ? -16.043 2.828 3.791 1.00 84.31 200 LEU A CA 1
ATOM 1475 C C . LEU A 1 200 ? -16.908 1.604 4.145 1.00 84.31 200 LEU A C 1
ATOM 1477 O O . LEU A 1 200 ? -16.400 0.489 4.254 1.00 84.31 200 LEU A O 1
ATOM 1481 N N . GLY A 1 201 ? -18.224 1.800 4.258 1.00 82.50 201 GLY A N 1
ATOM 1482 C CA . GLY A 1 201 ? -19.209 0.734 4.352 1.00 82.50 201 GLY A CA 1
ATOM 1483 C C . GLY A 1 201 ? -19.290 0.019 5.711 1.00 82.50 201 GLY A C 1
ATOM 1484 O O . GLY A 1 201 ? -18.574 0.325 6.673 1.00 82.50 201 GLY A O 1
ATOM 1485 N N . PRO A 1 202 ? -20.190 -0.974 5.817 1.00 83.31 202 PRO A N 1
ATOM 1486 C CA . PRO A 1 202 ? -20.513 -1.632 7.082 1.00 83.31 202 PRO A CA 1
ATOM 1487 C C . PRO A 1 202 ? -19.383 -2.518 7.626 1.00 83.31 202 PRO A C 1
ATOM 1489 O O . PRO A 1 202 ? -19.266 -2.658 8.838 1.00 83.31 202 PRO A O 1
ATOM 1492 N N . GLN A 1 203 ? -18.533 -3.089 6.764 1.00 83.00 203 GLN A N 1
ATOM 1493 C CA . GLN A 1 203 ? -17.389 -3.905 7.200 1.00 83.00 203 GLN A CA 1
ATOM 1494 C C . GLN A 1 203 ? -16.334 -3.055 7.917 1.00 83.00 203 GLN A C 1
ATOM 1496 O O . GLN A 1 203 ? -15.844 -3.451 8.971 1.00 83.00 203 GLN A O 1
ATOM 1501 N N . PHE A 1 204 ? -16.041 -1.857 7.394 1.00 86.00 204 PHE A N 1
ATOM 1502 C CA . PHE A 1 204 ? -15.158 -0.904 8.070 1.00 86.00 204 PHE A CA 1
ATOM 1503 C C . PHE A 1 204 ? -15.719 -0.512 9.429 1.00 86.00 204 PHE A C 1
ATOM 1505 O O . PHE A 1 204 ? -15.001 -0.487 10.421 1.00 86.00 204 PHE A O 1
ATOM 1512 N N . THR A 1 205 ? -17.024 -0.253 9.465 1.00 87.81 205 THR A N 1
ATOM 1513 C CA . THR A 1 205 ? -17.730 0.124 10.688 1.00 87.81 205 THR A CA 1
ATOM 1514 C C . THR A 1 205 ? -17.609 -0.969 11.753 1.00 87.81 205 THR A C 1
ATOM 1516 O O . THR A 1 205 ? -17.167 -0.684 12.861 1.00 87.81 205 THR A O 1
ATOM 1519 N N . GLY A 1 206 ? -17.895 -2.228 11.398 1.00 87.25 206 GLY A N 1
ATOM 1520 C CA . GLY A 1 206 ? -17.745 -3.359 12.319 1.00 87.25 206 GLY A CA 1
ATOM 1521 C C . GLY A 1 206 ? -16.298 -3.576 12.771 1.00 87.25 206 GLY A C 1
ATOM 1522 O O . GLY A 1 206 ? -16.054 -3.942 13.919 1.00 87.25 206 GLY A O 1
ATOM 1523 N N . TRP A 1 207 ? -15.317 -3.295 11.906 1.00 87.50 207 TRP A N 1
ATOM 1524 C CA . TRP A 1 207 ? -13.914 -3.330 12.308 1.00 87.50 207 TRP A CA 1
ATOM 1525 C C . TRP A 1 207 ? -13.565 -2.234 13.324 1.00 87.50 207 TRP A C 1
ATOM 1527 O O . TRP A 1 207 ? -12.907 -2.530 14.322 1.00 87.50 207 TRP A O 1
ATOM 1537 N N . ILE A 1 208 ? -14.021 -0.995 13.107 1.00 89.00 208 ILE A N 1
ATOM 1538 C CA . ILE A 1 208 ? -13.827 0.112 14.056 1.00 89.00 208 ILE A CA 1
ATOM 1539 C C . ILE A 1 208 ? -14.433 -0.246 15.414 1.00 89.00 208 ILE A C 1
ATOM 1541 O O . ILE A 1 208 ? -13.763 -0.087 16.430 1.00 89.00 208 ILE A O 1
ATOM 1545 N N . GLU A 1 209 ? -15.655 -0.784 15.432 1.00 87.56 209 GLU A N 1
ATOM 1546 C CA . GLU A 1 209 ? -16.333 -1.230 16.657 1.00 87.56 209 GLU A CA 1
ATOM 1547 C C . GLU A 1 209 ? -15.516 -2.289 17.408 1.00 87.56 209 GLU A C 1
ATOM 1549 O O . GLU A 1 209 ? -15.320 -2.174 18.616 1.00 87.56 209 GLU A O 1
ATOM 1554 N N . ALA A 1 210 ? -14.961 -3.271 16.693 1.00 86.94 210 ALA A N 1
ATOM 1555 C CA . ALA A 1 210 ? -14.142 -4.327 17.287 1.00 86.94 210 ALA A CA 1
ATOM 1556 C C . ALA A 1 210 ? -12.760 -3.853 17.781 1.00 86.94 210 ALA A C 1
ATOM 1558 O O . ALA A 1 210 ? -12.125 -4.550 18.570 1.00 86.94 210 ALA A O 1
ATOM 1559 N N . ASN A 1 211 ? -12.268 -2.700 17.314 1.00 88.06 211 ASN A N 1
ATOM 1560 C CA . ASN A 1 211 ? -10.903 -2.226 17.583 1.00 88.06 211 ASN A CA 1
ATOM 1561 C C . ASN A 1 211 ? -10.858 -0.898 18.346 1.00 88.06 211 ASN A C 1
ATOM 1563 O O . ASN A 1 211 ? -9.779 -0.335 18.536 1.00 88.06 211 ASN A O 1
ATOM 1567 N N . ILE A 1 212 ? -12.005 -0.393 18.804 1.00 86.69 212 ILE A N 1
ATOM 1568 C CA . ILE A 1 212 ? -12.116 0.968 19.326 1.00 86.69 212 ILE A CA 1
ATOM 1569 C C . ILE A 1 212 ? -11.238 1.230 20.551 1.00 86.69 212 ILE A C 1
ATOM 1571 O O . ILE A 1 212 ? -10.594 2.275 20.631 1.00 86.69 212 ILE A O 1
ATOM 1575 N N . GLU A 1 213 ? -11.146 0.271 21.473 1.00 84.19 213 GLU A N 1
ATOM 1576 C CA . GLU A 1 213 ? -10.310 0.398 22.670 1.00 84.19 213 GLU A CA 1
ATOM 1577 C C . GLU A 1 213 ? -8.834 0.561 22.295 1.00 84.19 213 GLU A C 1
ATOM 1579 O O . GLU A 1 213 ? -8.155 1.475 22.771 1.00 84.19 213 GLU A O 1
ATOM 1584 N N . ARG A 1 214 ? -8.360 -0.277 21.363 1.00 86.81 214 ARG A N 1
ATOM 1585 C CA . ARG A 1 214 ? -6.988 -0.226 20.858 1.00 86.81 214 ARG A CA 1
ATOM 1586 C C . ARG A 1 214 ? -6.724 1.097 20.141 1.00 86.81 214 ARG A C 1
ATOM 1588 O O . ARG A 1 214 ? -5.750 1.764 20.480 1.00 86.81 214 ARG A O 1
ATOM 1595 N N . LEU A 1 215 ? -7.622 1.517 19.248 1.00 88.62 215 LEU A N 1
ATOM 1596 C CA . LEU A 1 215 ? -7.514 2.776 18.500 1.00 88.62 215 LEU A CA 1
ATOM 1597 C C . LEU A 1 215 ? -7.424 4.000 19.423 1.00 88.62 215 LEU A C 1
ATOM 1599 O O . LEU A 1 215 ? -6.585 4.871 19.217 1.00 88.62 215 LEU A O 1
ATOM 1603 N N . MET A 1 216 ? -8.253 4.058 20.469 1.00 84.75 216 MET A N 1
ATOM 1604 C CA . MET A 1 216 ? -8.252 5.164 21.437 1.00 84.75 216 MET A CA 1
ATOM 1605 C C . MET A 1 216 ? -7.000 5.167 22.330 1.00 84.75 216 MET A C 1
ATOM 1607 O O . MET A 1 216 ? -6.530 6.226 22.766 1.00 84.75 216 MET A O 1
ATOM 1611 N N . SER A 1 217 ? -6.447 3.985 22.611 1.00 85.81 217 SER A N 1
ATOM 1612 C CA . SER A 1 217 ? -5.218 3.837 23.394 1.00 85.81 217 SER A CA 1
ATOM 1613 C C . SER A 1 217 ? -3.947 4.160 22.598 1.00 85.81 217 SER A C 1
ATOM 1615 O O . SER A 1 217 ? -2.944 4.544 23.202 1.00 85.81 217 SER A O 1
ATOM 1617 N N . ASP A 1 218 ? -4.004 4.084 21.266 1.00 85.00 218 ASP A N 1
ATOM 1618 C CA . ASP A 1 218 ? -2.856 4.210 20.369 1.00 85.00 218 ASP A CA 1
ATOM 1619 C C . ASP A 1 218 ? -2.252 5.632 20.370 1.00 85.00 218 ASP A C 1
ATOM 1621 O O . ASP A 1 218 ? -2.904 6.594 19.946 1.00 85.00 218 ASP A O 1
ATOM 1625 N N . PRO A 1 219 ? -0.996 5.811 20.825 1.00 80.19 219 PRO A N 1
ATOM 1626 C CA . PRO A 1 219 ? -0.343 7.118 20.834 1.00 80.19 219 PRO A CA 1
ATOM 1627 C C . PRO A 1 219 ? -0.079 7.687 19.433 1.00 80.19 219 PRO A C 1
ATOM 1629 O O . PRO A 1 219 ? -0.036 8.908 19.280 1.00 80.19 219 PRO A O 1
ATOM 1632 N N . SER A 1 220 ? 0.093 6.835 18.416 1.00 77.00 220 SER A N 1
ATOM 1633 C CA . SER A 1 220 ? 0.384 7.255 17.035 1.00 77.00 220 SER A CA 1
ATOM 1634 C C . SER A 1 220 ? -0.838 7.867 16.335 1.00 77.00 220 SER A C 1
ATOM 1636 O O . SER A 1 220 ? -0.707 8.707 15.439 1.00 77.00 220 SER A O 1
ATOM 1638 N N . LEU A 1 221 ? -2.039 7.499 16.793 1.00 78.31 221 LE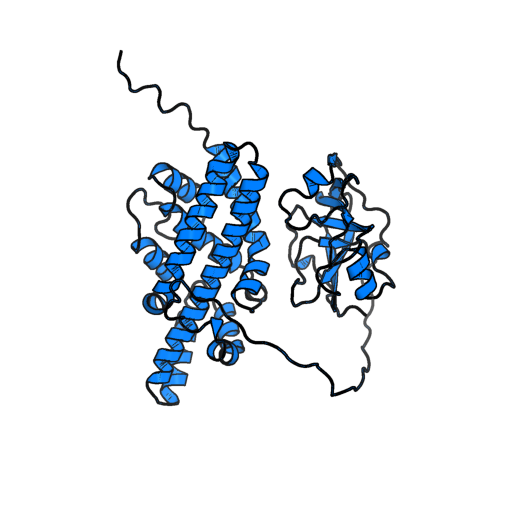U A N 1
ATOM 1639 C CA . LEU A 1 221 ? -3.313 7.989 16.269 1.00 78.31 221 LEU A CA 1
ATOM 1640 C C . LEU A 1 221 ? -3.825 9.247 16.984 1.00 78.31 221 LEU A C 1
ATOM 1642 O O . LEU A 1 221 ? -4.843 9.821 16.593 1.00 78.31 221 LEU A O 1
ATOM 1646 N N . LYS A 1 222 ? -3.122 9.718 18.016 1.00 71.94 222 LYS A N 1
ATOM 1647 C CA . LYS A 1 222 ? -3.452 10.980 18.682 1.00 71.94 222 LYS A CA 1
ATOM 1648 C C . LYS A 1 222 ? -2.876 12.152 17.883 1.00 71.94 222 LYS A C 1
ATOM 1650 O O . LYS A 1 222 ? -1.756 12.039 17.379 1.00 71.94 222 LYS A O 1
ATOM 1655 N N . PRO A 1 223 ? -3.592 13.291 17.780 1.00 54.06 223 PRO A N 1
ATOM 1656 C CA . PRO A 1 223 ? -3.101 14.455 17.052 1.00 54.06 223 PRO A CA 1
ATOM 1657 C C . PRO A 1 223 ? -1.735 14.886 17.595 1.00 54.06 223 PRO A C 1
ATOM 1659 O O . PRO A 1 223 ? -1.632 15.419 18.701 1.00 54.06 223 PRO A O 1
ATOM 1662 N N . HIS A 1 224 ? -0.673 14.659 16.823 1.00 47.94 224 HIS A N 1
ATOM 1663 C CA . HIS A 1 224 ? 0.626 15.233 17.131 1.00 47.94 224 HIS A CA 1
ATOM 1664 C C . HIS A 1 224 ? 0.521 16.742 16.909 1.00 47.94 224 HIS A C 1
ATOM 1666 O O . HIS A 1 224 ? 0.460 17.212 15.772 1.00 47.94 224 HIS A O 1
ATOM 1672 N N . ARG A 1 225 ? 0.516 17.529 17.994 1.00 35.75 225 ARG A N 1
ATOM 1673 C CA . ARG A 1 225 ? 0.902 18.943 17.893 1.00 35.75 225 ARG A CA 1
ATOM 1674 C C . ARG A 1 225 ? 2.307 18.958 17.296 1.00 35.75 225 ARG A C 1
ATOM 1676 O O . ARG A 1 225 ? 3.215 18.364 17.870 1.00 35.75 225 ARG A O 1
ATOM 1683 N N . GLY A 1 226 ? 2.423 19.543 16.105 1.00 29.11 226 GLY A N 1
ATOM 1684 C CA . GLY A 1 226 ? 3.549 19.360 15.196 1.00 29.11 226 GLY A CA 1
ATOM 1685 C C . GLY A 1 226 ? 4.915 19.431 15.873 1.00 29.11 226 GLY A C 1
ATOM 1686 O O . GLY A 1 226 ? 5.215 20.375 16.602 1.00 29.11 226 GLY A O 1
ATOM 1687 N N . ARG A 1 227 ? 5.770 18.447 15.583 1.00 28.59 227 ARG A N 1
ATOM 1688 C CA . ARG A 1 227 ? 7.194 18.554 15.883 1.00 28.59 227 ARG A CA 1
ATOM 1689 C C . ARG A 1 227 ? 7.870 19.263 14.719 1.00 28.59 227 ARG A C 1
ATOM 1691 O O . ARG A 1 227 ? 8.219 18.655 13.713 1.00 28.59 227 ARG A O 1
ATOM 1698 N N . GLY A 1 228 ? 8.008 20.576 14.875 1.00 24.09 228 GLY A N 1
ATOM 1699 C CA . GLY A 1 228 ? 9.020 21.339 14.164 1.00 24.09 228 GLY A CA 1
ATOM 1700 C C . GLY A 1 228 ? 10.420 20.797 14.467 1.00 24.09 228 GLY A C 1
ATOM 1701 O O . GLY A 1 228 ? 10.654 20.141 15.481 1.00 24.09 228 GLY A O 1
ATOM 1702 N N . SER A 1 229 ? 11.317 21.068 13.528 1.00 28.11 229 SER A N 1
ATOM 1703 C CA . SER A 1 229 ? 12.759 20.824 13.542 1.00 28.11 229 SER A CA 1
ATOM 1704 C C . SER A 1 229 ? 13.458 20.896 14.916 1.00 28.11 229 SER A C 1
ATOM 1706 O O . SER A 1 229 ? 13.169 21.775 15.724 1.00 28.11 229 SER A O 1
ATOM 1708 N N . ALA A 1 230 ? 14.494 20.054 15.036 1.00 26.69 230 ALA A N 1
ATOM 1709 C CA . ALA A 1 230 ? 15.649 20.093 15.945 1.00 26.69 230 ALA A CA 1
ATOM 1710 C C . ALA A 1 230 ? 15.575 19.329 17.285 1.00 26.69 230 ALA A C 1
ATOM 1712 O O . ALA A 1 230 ? 14.655 19.481 18.084 1.00 26.69 230 ALA A O 1
ATOM 1713 N N . GLY A 1 231 ? 16.644 18.560 17.545 1.00 24.41 231 GLY A N 1
ATOM 1714 C CA . GLY A 1 231 ? 17.052 18.120 18.884 1.00 24.41 231 GLY A CA 1
ATOM 1715 C C . GLY A 1 231 ? 17.548 16.675 18.959 1.00 24.41 231 GLY A C 1
ATOM 1716 O O . GLY A 1 231 ? 16.740 15.756 19.021 1.00 24.41 231 GLY A O 1
ATOM 1717 N N . LYS A 1 232 ? 18.875 16.498 18.968 1.00 28.11 232 LYS A N 1
ATOM 1718 C CA . LYS A 1 232 ? 19.593 15.272 19.359 1.00 28.11 232 LYS A CA 1
ATOM 1719 C C . LYS A 1 232 ? 19.361 14.918 20.846 1.00 28.11 232 LYS A C 1
ATOM 1721 O O . LYS A 1 232 ? 18.979 15.785 21.620 1.00 28.11 232 LYS A O 1
ATOM 1726 N N . GLU A 1 233 ? 19.773 13.686 21.174 1.00 23.83 233 GLU A N 1
ATOM 1727 C CA . GLU A 1 233 ? 20.091 13.079 22.492 1.00 23.83 233 GLU A CA 1
ATOM 1728 C C . GLU A 1 233 ? 18.961 12.276 23.166 1.00 23.83 233 GLU A C 1
ATOM 1730 O O . GLU A 1 233 ? 17.880 12.800 23.398 1.00 23.83 233 GLU A O 1
ATOM 1735 N N . VAL A 1 234 ? 19.036 10.931 23.247 1.00 27.72 234 VAL A N 1
ATOM 1736 C CA . VAL A 1 234 ? 19.909 9.968 23.995 1.00 27.72 234 VAL A CA 1
ATOM 1737 C C . VAL A 1 234 ? 19.185 9.475 25.253 1.00 27.72 234 VAL A C 1
ATOM 1739 O O . VAL A 1 234 ? 18.979 10.277 26.149 1.00 27.72 234 VAL A O 1
ATOM 1742 N N . VAL A 1 235 ? 18.892 8.164 25.326 1.00 26.16 235 VAL A N 1
ATOM 1743 C CA . VAL A 1 235 ? 18.819 7.300 26.540 1.00 26.16 235 VAL A CA 1
ATOM 1744 C C . VAL A 1 235 ? 18.944 5.839 26.038 1.00 26.16 235 VAL A C 1
ATOM 1746 O O . VAL A 1 235 ? 18.118 5.410 25.239 1.00 26.16 235 VAL A O 1
ATOM 1749 N N . SER A 1 236 ? 20.098 5.166 26.121 1.00 21.58 236 SER A N 1
ATOM 1750 C CA . SER A 1 236 ? 20.626 4.291 27.196 1.00 21.58 236 SER A CA 1
ATOM 1751 C C . SER A 1 236 ? 19.704 3.155 27.696 1.00 21.58 236 SER A C 1
ATOM 1753 O O . SER A 1 236 ? 18.655 3.423 28.263 1.00 21.58 236 SER A O 1
ATOM 1755 N N . GLU A 1 237 ? 20.178 1.914 27.494 1.00 22.41 237 GLU A N 1
ATOM 1756 C CA . GLU A 1 237 ? 20.010 0.626 28.221 1.00 22.41 237 GLU A CA 1
ATOM 1757 C C . GLU A 1 237 ? 18.920 0.512 29.328 1.00 22.41 237 GLU A C 1
ATOM 1759 O O . GLU A 1 237 ? 18.764 1.399 30.152 1.00 22.41 237 GLU A O 1
ATOM 1764 N N . ALA A 1 238 ? 18.190 -0.597 29.537 1.00 20.81 238 ALA A N 1
ATOM 1765 C CA . ALA A 1 238 ? 18.620 -1.995 29.509 1.00 20.81 238 ALA A CA 1
ATOM 1766 C C . ALA A 1 238 ? 17.443 -3.010 29.653 1.00 20.81 238 ALA A C 1
ATOM 1768 O O . ALA A 1 238 ? 16.406 -2.690 30.226 1.00 20.81 238 ALA A O 1
ATOM 1769 N N . ARG A 1 239 ? 17.759 -4.275 29.303 1.00 23.67 239 ARG A N 1
ATOM 1770 C CA . ARG A 1 239 ? 17.356 -5.581 29.907 1.00 23.67 239 ARG A CA 1
ATOM 1771 C C . ARG A 1 239 ? 16.121 -6.375 29.417 1.00 23.67 239 ARG A C 1
ATOM 1773 O O . ARG A 1 239 ? 15.005 -6.197 29.875 1.00 23.67 239 ARG A O 1
ATOM 1780 N N . SER A 1 240 ? 16.466 -7.376 28.593 1.00 22.41 240 SER A N 1
ATOM 1781 C CA . SER A 1 240 ? 16.309 -8.848 28.731 1.00 22.41 240 SER A CA 1
ATOM 1782 C C . SER A 1 240 ? 14.935 -9.468 29.087 1.00 22.41 240 SER A C 1
ATOM 1784 O O . SER A 1 240 ? 14.436 -9.262 30.193 1.00 22.41 240 SER A O 1
ATOM 1786 N N . PRO A 1 241 ? 14.382 -10.329 28.201 1.00 26.03 241 PRO A N 1
ATOM 1787 C CA . PRO A 1 241 ? 13.154 -11.083 28.424 1.00 26.03 241 PRO A CA 1
ATOM 1788 C C . PRO A 1 241 ? 13.438 -12.489 28.972 1.00 26.03 241 PRO A C 1
ATOM 1790 O O . PRO A 1 241 ? 14.026 -13.337 28.303 1.00 26.03 241 PRO A O 1
ATOM 1793 N N . SER A 1 242 ? 12.941 -12.775 30.171 1.00 24.36 242 SER A N 1
ATOM 1794 C CA . SER A 1 242 ? 12.770 -14.149 30.642 1.00 24.36 242 SER A CA 1
ATOM 1795 C C . SER A 1 242 ? 11.743 -14.190 31.767 1.00 24.36 242 SER A C 1
ATOM 1797 O O . SER A 1 242 ? 12.040 -13.711 32.857 1.00 24.36 242 SER A O 1
ATOM 1799 N N . GLN A 1 243 ? 10.569 -14.776 31.502 1.00 27.19 243 GLN A N 1
ATOM 1800 C CA . GLN A 1 243 ? 9.954 -15.882 32.262 1.00 27.19 243 GLN A CA 1
ATOM 1801 C C . GLN A 1 243 ? 8.432 -15.970 32.043 1.00 27.19 243 GLN A C 1
ATOM 1803 O O . GLN A 1 243 ? 7.741 -14.961 32.101 1.00 27.19 243 GLN A O 1
ATOM 1808 N N . LEU A 1 244 ? 7.974 -17.228 31.898 1.00 29.58 244 LEU A N 1
ATOM 1809 C CA . LEU A 1 244 ? 6.606 -17.798 31.892 1.00 29.58 244 LEU A CA 1
ATOM 1810 C C . LEU A 1 244 ? 6.175 -18.317 30.503 1.00 29.58 244 LEU A C 1
ATOM 1812 O O . LEU A 1 244 ? 5.648 -17.573 29.694 1.00 29.58 244 LEU A O 1
ATOM 1816 N N . ALA A 1 245 ? 6.563 -19.520 30.055 1.00 27.33 245 ALA A N 1
ATOM 1817 C CA . ALA A 1 245 ? 6.354 -20.895 30.559 1.00 27.33 245 ALA A CA 1
ATOM 1818 C C . ALA A 1 245 ? 5.016 -21.555 30.134 1.00 27.33 245 ALA A C 1
ATOM 1820 O O . ALA A 1 245 ? 3.981 -21.345 30.748 1.00 27.33 245 ALA A O 1
ATOM 1821 N N . LYS A 1 246 ? 5.132 -22.425 29.112 1.00 26.56 246 LYS A N 1
ATOM 1822 C CA . LYS A 1 246 ? 4.596 -23.801 28.953 1.00 26.56 246 LYS A CA 1
ATOM 1823 C C . LYS A 1 246 ? 3.169 -24.134 29.441 1.00 26.56 246 LYS A C 1
ATOM 1825 O O . LYS A 1 246 ? 2.976 -24.264 30.645 1.00 26.56 246 LYS A O 1
ATOM 1830 N N . LYS A 1 247 ? 2.299 -24.588 28.515 1.00 26.59 247 LYS A N 1
ATOM 1831 C CA . LYS A 1 247 ? 1.630 -25.927 28.521 1.00 26.59 247 LYS A CA 1
ATOM 1832 C C . LYS A 1 247 ? 0.823 -26.192 27.211 1.00 26.59 247 LYS A C 1
ATOM 1834 O O . LYS A 1 247 ? 0.764 -25.274 26.405 1.00 26.59 247 LYS A O 1
ATOM 1839 N N . PRO A 1 248 ? 0.326 -27.421 26.919 1.00 29.88 248 PRO A N 1
ATOM 1840 C CA . PRO A 1 248 ? 0.630 -28.1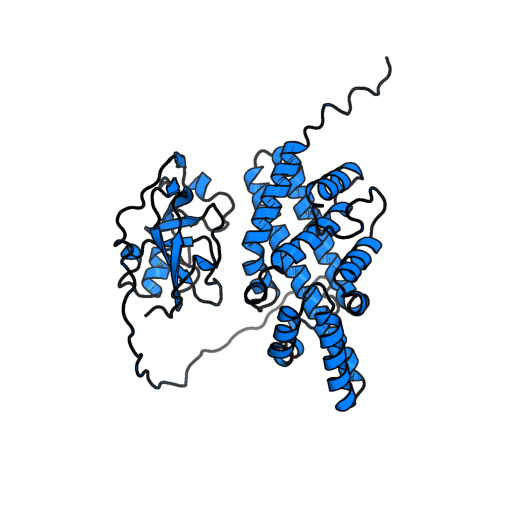79 25.697 1.00 29.88 248 PRO A CA 1
ATOM 1841 C C . PRO A 1 248 ? -0.548 -28.353 24.713 1.00 29.88 248 PRO A C 1
ATOM 1843 O O . PRO A 1 248 ? -1.701 -28.091 25.040 1.00 29.88 248 PRO A O 1
ATOM 1846 N N . ALA A 1 249 ? -0.217 -28.845 23.516 1.00 30.83 249 ALA A N 1
ATOM 1847 C CA . ALA A 1 249 ? -1.134 -29.212 22.439 1.00 30.83 249 ALA A CA 1
ATOM 1848 C C . ALA A 1 249 ? -1.908 -30.522 22.700 1.00 30.83 249 ALA A C 1
ATOM 1850 O O . ALA A 1 249 ? -1.353 -31.461 23.269 1.00 30.83 249 ALA A O 1
ATOM 1851 N N . GLU A 1 250 ? -3.141 -30.594 22.188 1.00 26.58 250 GLU A N 1
ATOM 1852 C CA . GLU A 1 250 ? -3.901 -31.826 21.900 1.00 26.58 250 GLU A CA 1
ATOM 1853 C C . GLU A 1 250 ? -4.934 -31.558 20.768 1.00 26.58 250 GLU A C 1
ATOM 1855 O O . GLU A 1 250 ? -5.121 -30.394 20.405 1.00 26.58 250 GLU A O 1
ATOM 1860 N N . PRO A 1 251 ? -5.523 -32.576 20.104 1.00 29.84 251 PRO A N 1
ATOM 1861 C CA . PRO A 1 251 ? -5.302 -32.844 18.685 1.00 29.84 251 PRO A CA 1
ATOM 1862 C C . PRO A 1 251 ? -6.523 -32.570 17.783 1.00 29.84 251 PRO A C 1
ATOM 1864 O O . PRO A 1 251 ? -7.660 -32.428 18.226 1.00 29.84 251 PRO A O 1
ATOM 1867 N N . ALA A 1 252 ? -6.259 -32.524 16.476 1.00 28.53 252 ALA A N 1
ATOM 1868 C CA . ALA A 1 252 ? -7.236 -32.318 15.407 1.00 28.53 252 ALA A CA 1
ATOM 1869 C C . ALA A 1 252 ? -8.228 -33.488 15.230 1.00 28.53 252 ALA A C 1
ATOM 1871 O O . ALA A 1 252 ? -7.875 -34.635 15.509 1.00 28.53 252 ALA A O 1
ATOM 1872 N N . PRO A 1 253 ? -9.400 -33.248 14.607 1.00 26.62 253 PRO A N 1
ATOM 1873 C CA . PRO A 1 253 ? -10.118 -34.273 13.872 1.00 26.62 253 PRO A CA 1
ATOM 1874 C C . PRO A 1 253 ? -9.884 -34.146 12.357 1.00 26.62 253 PRO A C 1
ATOM 1876 O O . PRO A 1 253 ? -10.091 -33.104 11.735 1.00 26.62 253 PRO A O 1
ATOM 1879 N N . THR A 1 254 ? -9.483 -35.271 11.778 1.00 26.62 254 THR A N 1
ATOM 1880 C CA . THR A 1 254 ? -9.363 -35.586 10.352 1.00 26.62 254 THR A CA 1
ATOM 1881 C C . THR A 1 254 ? -10.711 -35.526 9.624 1.00 26.62 254 THR A C 1
ATOM 1883 O 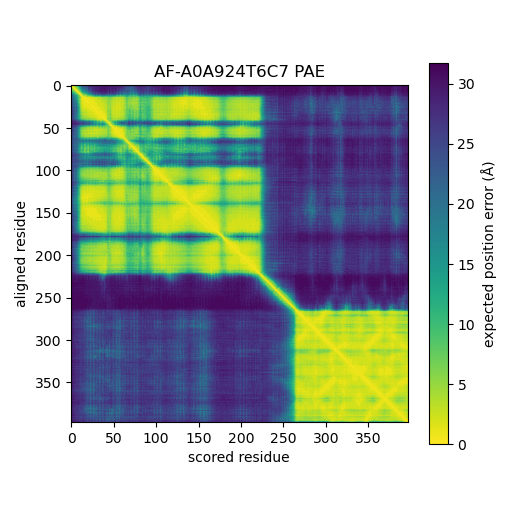O . THR A 1 254 ? -11.680 -36.122 10.096 1.00 26.62 254 THR A O 1
ATOM 1886 N N . ARG A 1 255 ? -10.750 -34.933 8.420 1.00 28.02 255 ARG A N 1
ATOM 1887 C CA . ARG A 1 255 ? -11.619 -35.373 7.308 1.00 28.02 255 ARG A CA 1
ATOM 1888 C C . ARG A 1 255 ? -10.879 -35.267 5.966 1.00 28.02 255 ARG A C 1
ATOM 1890 O O . ARG A 1 255 ? -10.012 -34.423 5.785 1.00 28.02 255 ARG A O 1
ATOM 1897 N N . GLU A 1 256 ? -11.220 -36.219 5.109 1.00 26.11 256 GLU A N 1
ATOM 1898 C CA . GLU A 1 256 ? -10.508 -36.821 3.973 1.00 26.11 256 GLU A CA 1
ATOM 1899 C C . GLU A 1 256 ? -10.280 -35.961 2.704 1.00 26.11 256 GLU A C 1
ATOM 1901 O O . GLU A 1 256 ? -10.868 -34.889 2.561 1.00 26.11 256 GLU A O 1
ATOM 1906 N N . PRO A 1 257 ? -9.409 -36.430 1.777 1.00 31.95 257 PRO A N 1
ATOM 1907 C CA . PRO A 1 257 ? -8.695 -35.603 0.809 1.00 31.95 257 PRO A CA 1
ATOM 1908 C C . PRO A 1 257 ? -9.431 -35.456 -0.531 1.00 31.95 257 PRO A C 1
ATOM 1910 O O . PRO A 1 257 ? -9.766 -36.438 -1.194 1.00 31.95 257 PRO A O 1
ATOM 1913 N N . SER A 1 258 ? -9.589 -34.221 -1.008 1.00 27.31 258 SER A N 1
ATOM 1914 C CA . SER A 1 258 ? -9.992 -33.947 -2.389 1.00 27.31 258 SER A CA 1
ATOM 1915 C C . SER A 1 258 ? -8.763 -33.738 -3.279 1.00 27.31 258 SER A C 1
ATOM 1917 O O . SER A 1 258 ? -8.144 -32.682 -3.258 1.00 27.31 258 SER A O 1
ATOM 1919 N N . LYS A 1 259 ? -8.448 -34.781 -4.058 1.00 28.66 259 LYS A N 1
ATOM 1920 C CA . LYS A 1 259 ? -7.706 -34.791 -5.337 1.00 28.66 259 LYS A CA 1
ATOM 1921 C C . LYS A 1 259 ? -6.462 -33.889 -5.448 1.00 28.66 259 LYS A C 1
ATOM 1923 O O . LYS A 1 259 ? -6.499 -32.814 -6.026 1.00 28.66 259 LYS A O 1
ATOM 1928 N N . GLN A 1 260 ? -5.341 -34.447 -4.994 1.00 35.69 260 GLN A N 1
ATOM 1929 C CA . GLN A 1 260 ? -4.096 -34.612 -5.760 1.00 35.69 260 GLN A CA 1
ATOM 1930 C C . GLN A 1 260 ? -3.757 -33.493 -6.773 1.00 35.69 260 GLN A C 1
ATOM 1932 O O . GLN A 1 260 ? -3.963 -33.647 -7.975 1.00 35.69 260 GLN A O 1
ATOM 1937 N N . ALA A 1 261 ? -3.151 -32.408 -6.281 1.00 33.19 261 ALA A N 1
ATOM 1938 C CA . ALA A 1 261 ? -2.231 -31.592 -7.072 1.00 33.19 261 ALA A CA 1
ATOM 1939 C C . ALA A 1 261 ? -0.825 -32.203 -6.943 1.00 33.19 261 ALA A C 1
ATOM 1941 O O . ALA A 1 261 ? -0.406 -32.604 -5.857 1.00 33.19 261 ALA A O 1
ATOM 1942 N N . ALA A 1 262 ? -0.151 -32.374 -8.075 1.00 32.41 262 ALA A N 1
ATOM 1943 C CA . ALA A 1 262 ? 1.081 -33.136 -8.208 1.00 32.41 262 ALA A CA 1
ATOM 1944 C C . ALA A 1 262 ? 2.231 -32.606 -7.330 1.00 32.41 262 ALA A C 1
ATOM 1946 O O . ALA A 1 262 ? 2.420 -31.403 -7.172 1.00 32.41 262 ALA A O 1
ATOM 1947 N N . ALA A 1 263 ? 3.035 -33.539 -6.813 1.00 32.47 263 ALA A N 1
ATOM 1948 C CA . ALA A 1 263 ? 4.313 -33.268 -6.169 1.00 32.47 263 ALA A CA 1
ATOM 1949 C C . ALA A 1 263 ? 5.211 -32.416 -7.089 1.00 32.47 263 ALA A C 1
ATOM 1951 O O . ALA A 1 263 ? 5.426 -32.768 -8.249 1.00 32.47 263 ALA A O 1
ATOM 1952 N N . SER A 1 264 ? 5.712 -31.292 -6.571 1.00 42.78 264 SER A N 1
ATOM 1953 C CA . SER A 1 264 ? 6.434 -30.265 -7.327 1.00 42.78 264 SER A CA 1
ATOM 1954 C C . SER A 1 264 ? 7.741 -30.788 -7.942 1.00 42.78 264 SER A C 1
ATOM 1956 O O . SER A 1 264 ? 8.763 -30.893 -7.264 1.00 42.78 264 SER A O 1
ATOM 1958 N N . GLY A 1 265 ? 7.706 -31.097 -9.242 1.00 50.59 265 GLY A N 1
ATOM 1959 C CA . GLY A 1 265 ? 8.888 -31.128 -10.109 1.00 50.59 265 GLY A CA 1
ATOM 1960 C C . GLY A 1 265 ? 9.393 -29.709 -10.438 1.00 50.59 265 GLY A C 1
ATOM 1961 O O . GLY A 1 265 ? 8.864 -28.732 -9.903 1.00 50.59 265 GLY A O 1
ATOM 1962 N N . PRO A 1 266 ? 10.408 -29.555 -11.313 1.00 71.38 266 PRO A N 1
ATOM 1963 C CA . PRO A 1 266 ? 10.886 -28.237 -11.734 1.00 71.38 266 PRO A CA 1
ATOM 1964 C C . PRO A 1 266 ? 9.750 -27.415 -12.364 1.00 71.38 266 PRO A C 1
ATOM 1966 O O . PRO A 1 266 ? 8.985 -27.938 -13.175 1.00 71.38 266 PRO A O 1
ATOM 1969 N N . VAL A 1 267 ? 9.651 -26.130 -11.999 1.00 86.38 267 VAL A N 1
ATOM 1970 C CA . VAL A 1 267 ? 8.600 -25.217 -12.484 1.00 86.38 267 VAL A CA 1
ATOM 1971 C C . VAL A 1 267 ? 8.647 -25.129 -14.010 1.00 86.38 267 VAL A C 1
ATOM 1973 O O . VAL A 1 267 ? 9.649 -24.693 -14.583 1.00 86.38 267 VAL A O 1
ATOM 1976 N N . LYS A 1 268 ? 7.565 -25.547 -14.673 1.00 91.69 268 LYS A N 1
ATOM 1977 C CA . LYS A 1 268 ? 7.452 -25.523 -16.134 1.00 91.69 268 LYS A CA 1
ATOM 1978 C C . LYS A 1 268 ? 6.875 -24.189 -16.594 1.00 91.69 268 LYS A C 1
ATOM 1980 O O . LYS A 1 268 ? 5.775 -23.811 -16.191 1.00 91.69 268 LYS A O 1
ATOM 1985 N N . LEU A 1 269 ? 7.612 -23.501 -17.460 1.00 92.06 269 LEU A N 1
ATOM 1986 C CA . LEU A 1 269 ? 7.224 -22.213 -18.024 1.00 92.06 269 LEU A CA 1
ATOM 1987 C C . LEU A 1 269 ? 7.138 -22.298 -19.553 1.00 92.06 269 LEU A C 1
ATOM 1989 O O . LEU A 1 269 ? 8.016 -22.868 -20.200 1.00 92.06 269 LEU A O 1
ATOM 1993 N N . ASN A 1 270 ? 6.105 -21.678 -20.110 1.00 90.19 270 ASN A N 1
ATOM 1994 C CA . ASN A 1 270 ? 5.958 -21.344 -21.522 1.00 90.19 270 ASN A CA 1
ATOM 1995 C C . ASN A 1 270 ? 6.445 -19.907 -21.767 1.00 90.19 270 ASN A C 1
ATOM 1997 O O . ASN A 1 270 ? 6.578 -19.122 -20.823 1.00 90.19 270 ASN A O 1
ATOM 2001 N N . ASP A 1 271 ? 6.722 -19.566 -23.029 1.00 91.06 271 ASP A N 1
ATOM 2002 C CA . ASP A 1 271 ? 7.152 -18.223 -23.455 1.00 91.06 271 ASP A CA 1
ATOM 2003 C C . ASP A 1 271 ? 8.316 -17.669 -22.614 1.00 91.06 271 ASP A C 1
ATOM 2005 O O . ASP A 1 271 ? 8.336 -16.508 -22.207 1.00 91.06 271 ASP A O 1
ATOM 2009 N N . THR A 1 272 ? 9.273 -18.545 -22.288 1.00 92.25 272 THR A N 1
ATOM 2010 C CA . THR A 1 272 ? 10.335 -18.221 -21.334 1.00 92.25 272 THR A CA 1
ATOM 2011 C C . THR A 1 272 ? 11.380 -17.315 -21.966 1.00 92.25 272 THR A C 1
ATOM 2013 O O . THR A 1 272 ? 11.951 -17.639 -23.008 1.00 92.25 272 THR A O 1
ATOM 2016 N N . ARG A 1 273 ? 11.721 -16.235 -21.264 1.00 92.94 273 ARG A N 1
ATOM 2017 C CA . ARG A 1 273 ? 12.945 -15.467 -21.485 1.00 92.94 273 ARG A CA 1
ATOM 2018 C C . ARG A 1 273 ? 13.851 -15.544 -20.263 1.00 92.94 273 ARG A C 1
ATOM 2020 O O . ARG A 1 273 ? 13.389 -15.573 -19.124 1.00 92.94 273 ARG A O 1
ATOM 2027 N N . THR A 1 274 ? 15.152 -15.550 -20.505 1.00 93.19 274 THR A N 1
ATOM 2028 C CA . THR A 1 274 ? 16.157 -15.437 -19.447 1.00 93.19 274 THR A CA 1
ATOM 2029 C C . THR A 1 274 ? 16.522 -13.969 -19.281 1.00 93.19 274 THR A C 1
ATOM 2031 O O . THR A 1 274 ? 16.926 -13.325 -20.247 1.00 93.19 274 THR A O 1
ATOM 2034 N N . ILE A 1 275 ? 16.390 -13.446 -18.066 1.00 85.94 275 ILE A N 1
ATOM 2035 C CA . ILE A 1 275 ? 16.789 -12.087 -17.692 1.00 85.94 275 ILE A CA 1
ATOM 2036 C C . ILE A 1 275 ? 17.947 -12.142 -16.693 1.00 85.94 275 ILE A C 1
ATOM 2038 O O . ILE A 1 275 ? 18.153 -13.139 -15.998 1.00 85.94 275 ILE A O 1
ATOM 2042 N N . SER A 1 276 ? 18.731 -11.069 -16.620 1.00 86.88 276 SER A N 1
ATOM 2043 C CA . SER A 1 276 ? 19.801 -10.976 -15.621 1.00 86.88 276 SER A CA 1
ATOM 2044 C C . SER A 1 276 ? 19.228 -10.796 -14.210 1.00 86.88 276 SER A C 1
ATOM 2046 O O . SER A 1 276 ? 18.158 -10.206 -14.045 1.00 86.88 276 SER A O 1
ATOM 2048 N N . ALA A 1 277 ? 19.965 -11.228 -13.180 1.00 81.50 277 ALA A N 1
ATOM 2049 C CA . ALA A 1 277 ? 19.626 -10.913 -11.790 1.00 81.50 277 ALA A CA 1
ATOM 2050 C C . ALA A 1 277 ? 19.500 -9.403 -11.562 1.00 81.50 277 ALA A C 1
ATOM 2052 O O . ALA A 1 277 ? 18.574 -8.963 -10.893 1.00 81.50 277 ALA A O 1
ATOM 2053 N N . SER A 1 278 ? 20.387 -8.601 -12.167 1.00 77.44 278 SER A N 1
ATOM 2054 C CA . SER A 1 278 ? 20.321 -7.137 -12.094 1.00 77.44 278 SER A CA 1
ATOM 2055 C C . SER A 1 278 ? 18.971 -6.622 -12.588 1.00 77.44 278 SER A C 1
ATOM 2057 O O . SER A 1 278 ? 18.318 -5.866 -11.877 1.00 77.44 278 SER A O 1
ATOM 2059 N N . GLU A 1 279 ? 18.503 -7.092 -13.749 1.00 79.69 279 GLU A N 1
ATOM 2060 C CA . GLU A 1 279 ? 17.187 -6.729 -14.274 1.00 79.69 279 GLU A CA 1
ATOM 2061 C C . GLU A 1 279 ? 16.046 -7.205 -13.365 1.00 79.69 279 GLU A C 1
ATOM 2063 O O . GLU A 1 279 ? 15.115 -6.446 -13.089 1.00 79.69 279 GLU A O 1
ATOM 2068 N N . ALA A 1 280 ? 16.116 -8.445 -12.876 1.00 72.81 280 ALA A N 1
ATOM 2069 C CA . ALA A 1 280 ? 15.100 -9.011 -11.995 1.00 72.81 280 ALA A CA 1
ATOM 2070 C C . ALA A 1 280 ? 15.011 -8.275 -10.644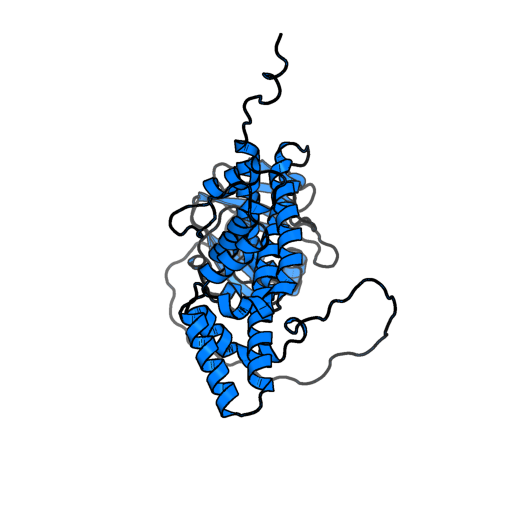 1.00 72.81 280 ALA A C 1
ATOM 2072 O O . ALA A 1 280 ? 13.917 -8.122 -10.095 1.00 72.81 280 ALA A O 1
ATOM 2073 N N . ASN A 1 281 ? 16.148 -7.783 -10.148 1.00 82.31 281 ASN A N 1
ATOM 2074 C CA . ASN A 1 281 ? 16.300 -7.062 -8.887 1.00 82.31 281 ASN A CA 1
ATOM 2075 C C . ASN A 1 281 ? 16.029 -5.556 -9.000 1.00 82.31 281 ASN A C 1
ATOM 2077 O O . ASN A 1 281 ? 16.062 -4.857 -7.985 1.00 82.31 281 ASN A O 1
ATOM 2081 N N . GLN A 1 282 ? 15.749 -5.031 -10.196 1.00 73.75 282 GLN A N 1
ATOM 2082 C CA . GLN A 1 282 ? 15.483 -3.604 -10.372 1.00 73.75 282 GLN A CA 1
ATOM 2083 C C . GLN A 1 282 ? 14.326 -3.137 -9.482 1.00 73.75 282 GLN A C 1
ATOM 2085 O O . GLN A 1 282 ? 13.204 -3.630 -9.586 1.00 73.75 282 GLN A O 1
ATOM 2090 N N . GLY A 1 283 ? 14.630 -2.146 -8.638 1.00 62.03 283 GLY A N 1
ATOM 2091 C CA . GLY A 1 283 ? 13.689 -1.485 -7.732 1.00 62.03 283 GLY A CA 1
ATOM 2092 C C . GLY A 1 283 ? 13.611 -2.071 -6.320 1.00 62.03 283 GLY A C 1
ATOM 2093 O O . GLY A 1 283 ? 13.026 -1.435 -5.442 1.00 62.03 283 GLY A O 1
ATOM 2094 N N . PHE A 1 284 ? 14.283 -3.192 -6.052 1.00 64.06 284 PHE A N 1
ATOM 2095 C CA . PHE A 1 284 ? 14.449 -3.705 -4.696 1.00 64.06 284 PHE A CA 1
ATOM 2096 C C . PHE A 1 284 ? 15.637 -3.037 -3.995 1.00 64.06 284 PHE A C 1
ATOM 2098 O O . PHE A 1 284 ? 16.740 -3.000 -4.528 1.00 64.06 284 PHE A O 1
ATOM 2105 N N . GLU A 1 285 ? 15.420 -2.524 -2.780 1.00 74.38 285 GLU A N 1
ATOM 2106 C CA . GLU A 1 285 ? 16.508 -2.007 -1.932 1.00 74.38 285 GLU A CA 1
ATOM 2107 C C . GLU A 1 285 ? 17.447 -3.134 -1.475 1.00 74.38 285 GLU A C 1
ATOM 2109 O O . GLU A 1 285 ? 18.661 -2.956 -1.407 1.00 74.38 285 GLU A O 1
ATOM 2114 N N . LYS A 1 286 ? 16.877 -4.312 -1.196 1.00 80.19 286 LYS A N 1
ATOM 2115 C CA . LYS A 1 286 ? 17.603 -5.549 -0.902 1.00 80.19 286 LYS A CA 1
ATOM 2116 C C . LYS A 1 286 ? 17.340 -6.534 -2.043 1.00 80.19 286 LYS A C 1
ATOM 2118 O O . LYS A 1 286 ? 16.183 -6.925 -2.200 1.00 80.19 286 LYS A O 1
ATOM 2123 N N . PRO A 1 287 ? 18.347 -6.879 -2.864 1.00 85.00 287 PRO A N 1
ATOM 2124 C CA . PRO A 1 287 ? 18.152 -7.657 -4.083 1.00 85.00 287 PRO A CA 1
ATOM 2125 C C . PRO A 1 287 ? 17.661 -9.072 -3.745 1.00 85.00 287 PRO A C 1
ATOM 2127 O O . PRO A 1 287 ? 18.382 -9.813 -3.081 1.00 85.00 287 PRO A O 1
ATOM 2130 N N . PRO A 1 288 ? 16.449 -9.465 -4.172 1.00 83.44 288 PRO A N 1
ATOM 2131 C CA . PRO A 1 288 ? 15.894 -10.757 -3.796 1.00 83.44 288 PRO A CA 1
ATOM 2132 C C . PRO A 1 288 ? 16.498 -11.921 -4.582 1.00 83.44 288 PRO A C 1
ATOM 2134 O O . PRO A 1 288 ? 16.549 -13.020 -4.046 1.00 83.44 288 PRO A O 1
ATOM 2137 N N . PHE A 1 289 ? 16.934 -11.728 -5.831 1.00 89.19 289 PHE A N 1
ATOM 2138 C CA . PHE A 1 289 ? 17.581 -12.767 -6.636 1.00 89.19 289 PHE A CA 1
ATOM 2139 C C . PHE A 1 289 ? 19.106 -12.707 -6.521 1.00 89.19 289 PHE A C 1
ATOM 2141 O O . PHE A 1 289 ? 19.684 -11.620 -6.462 1.00 89.19 289 PHE A O 1
ATOM 2148 N N . ALA A 1 290 ? 19.759 -13.867 -6.535 1.00 92.69 290 ALA A N 1
ATOM 2149 C CA . ALA A 1 290 ? 21.208 -13.985 -6.437 1.00 92.69 290 ALA A CA 1
ATOM 2150 C C . ALA A 1 290 ? 21.918 -13.301 -7.612 1.00 92.69 290 ALA A C 1
ATOM 2152 O O . ALA A 1 290 ? 21.632 -13.563 -8.782 1.00 92.69 290 ALA A O 1
ATOM 2153 N N . GLU A 1 291 ? 22.855 -12.408 -7.301 1.00 88.38 291 GLU A N 1
ATOM 2154 C CA . GLU A 1 291 ? 23.631 -11.699 -8.313 1.00 88.38 291 GLU A CA 1
ATOM 2155 C C . GLU A 1 291 ? 24.488 -12.674 -9.136 1.00 88.38 291 GLU A C 1
ATOM 2157 O O . GLU A 1 291 ? 25.008 -13.662 -8.625 1.00 88.38 291 GLU A O 1
ATOM 2162 N N . GLY A 1 292 ? 24.602 -12.424 -10.442 1.00 84.62 292 GLY A N 1
ATOM 2163 C CA . GLY A 1 292 ? 25.311 -13.313 -11.367 1.00 84.62 292 GLY A CA 1
ATOM 2164 C C . GLY A 1 292 ? 24.538 -14.574 -11.779 1.00 84.62 292 GLY A C 1
ATOM 2165 O O . GLY A 1 292 ? 24.942 -15.219 -12.745 1.00 84.62 292 GLY A O 1
ATOM 2166 N N . ILE A 1 293 ? 23.406 -14.891 -11.137 1.00 89.62 293 ILE A N 1
ATOM 2167 C CA . ILE A 1 293 ? 22.562 -16.040 -11.492 1.00 89.62 293 ILE A CA 1
ATOM 2168 C C . ILE A 1 293 ? 21.384 -15.576 -12.367 1.00 89.62 293 ILE A C 1
ATOM 2170 O O . ILE A 1 293 ? 20.600 -14.723 -11.951 1.00 89.62 293 ILE A O 1
ATOM 2174 N N . PRO A 1 294 ? 21.224 -16.092 -13.599 1.00 86.12 294 PRO A N 1
ATOM 2175 C CA . PRO A 1 294 ? 20.109 -15.700 -14.457 1.00 86.12 294 PRO A CA 1
ATOM 2176 C C . PRO A 1 294 ? 18.744 -16.110 -13.887 1.00 86.12 294 PRO A C 1
ATOM 2178 O O . PRO A 1 294 ? 18.587 -17.190 -13.320 1.00 86.12 294 PRO A O 1
ATOM 2181 N N . VAL A 1 295 ? 17.733 -15.271 -14.111 1.00 91.12 295 VAL A N 1
ATOM 2182 C CA . VAL A 1 295 ? 16.342 -15.500 -13.696 1.00 91.12 295 VAL A CA 1
ATOM 2183 C C . VAL A 1 295 ? 15.508 -15.838 -14.928 1.00 91.12 295 VAL A C 1
ATOM 2185 O O . VAL A 1 295 ? 15.636 -15.197 -15.971 1.00 91.12 295 VAL A O 1
ATOM 2188 N N . LYS A 1 296 ? 14.638 -16.843 -14.829 1.00 93.38 296 LYS A N 1
ATOM 2189 C CA . LYS A 1 296 ? 13.692 -17.184 -15.899 1.00 93.38 296 LYS A CA 1
ATOM 2190 C C . LYS A 1 296 ? 12.392 -16.434 -15.678 1.00 93.38 296 LYS A C 1
ATOM 2192 O O . LYS A 1 296 ? 11.810 -16.542 -14.608 1.00 93.38 296 LYS A O 1
ATOM 2197 N N . GLU A 1 297 ? 11.920 -15.714 -16.682 1.00 93.69 297 GLU A N 1
ATOM 2198 C CA . GLU A 1 297 ? 10.595 -15.100 -16.695 1.00 93.69 297 GLU A CA 1
ATOM 2199 C C . GLU A 1 297 ? 9.749 -15.779 -17.769 1.00 93.69 297 GLU A C 1
ATOM 2201 O O . GLU A 1 297 ? 10.210 -15.954 -18.895 1.00 93.69 297 GLU A O 1
ATOM 2206 N N . GLY A 1 298 ? 8.527 -16.175 -17.436 1.00 91.19 298 GLY A N 1
ATOM 2207 C CA . GLY A 1 298 ? 7.642 -16.857 -18.373 1.00 91.19 298 GLY A CA 1
ATOM 2208 C C . GLY A 1 298 ? 6.262 -17.098 -17.783 1.00 91.19 298 GLY A C 1
ATOM 2209 O O . GLY A 1 298 ? 5.996 -16.775 -16.621 1.00 91.19 298 GLY A O 1
ATOM 2210 N N . ARG A 1 299 ? 5.369 -17.659 -18.595 1.00 92.06 299 ARG A N 1
ATOM 2211 C CA . ARG A 1 299 ? 4.014 -18.014 -18.168 1.00 92.06 299 ARG A CA 1
ATOM 2212 C C . ARG A 1 299 ? 3.984 -19.440 -17.658 1.00 92.06 299 ARG A C 1
ATOM 2214 O O . ARG A 1 299 ? 4.538 -20.329 -18.292 1.00 92.06 299 ARG A O 1
ATOM 2221 N N . LEU A 1 300 ? 3.316 -19.670 -16.537 1.00 93.19 300 LEU A N 1
ATOM 2222 C CA . LEU A 1 300 ? 3.166 -21.011 -15.985 1.00 93.19 300 LEU A CA 1
ATOM 2223 C C . LEU A 1 300 ? 2.505 -21.952 -17.004 1.00 93.19 300 LEU A C 1
ATOM 2225 O O . LEU A 1 300 ? 1.479 -21.602 -17.585 1.00 93.19 300 LEU A O 1
ATOM 2229 N N . ALA A 1 301 ? 3.090 -23.125 -17.241 1.00 92.88 301 ALA A N 1
ATOM 2230 C CA . ALA A 1 301 ? 2.598 -24.038 -18.274 1.00 92.88 301 ALA A CA 1
ATOM 2231 C C . ALA A 1 301 ? 1.322 -24.793 -17.864 1.00 92.88 301 ALA A C 1
ATOM 2233 O O . ALA A 1 301 ? 0.503 -25.125 -18.718 1.00 92.88 301 ALA A O 1
ATOM 2234 N N . GLU A 1 302 ? 1.156 -25.057 -16.569 1.00 92.19 302 GLU A N 1
ATOM 2235 C CA . GLU A 1 302 ? 0.062 -25.843 -15.993 1.00 92.19 302 GLU A CA 1
ATOM 2236 C C . GLU A 1 302 ? -0.279 -25.326 -14.592 1.00 92.19 302 GLU A C 1
ATOM 2238 O O . GLU A 1 302 ? 0.594 -24.786 -13.911 1.00 92.19 302 GLU A O 1
ATOM 2243 N N . ASP A 1 303 ? -1.527 -25.487 -14.148 1.00 89.94 303 ASP A N 1
ATOM 2244 C CA . ASP A 1 303 ? -1.928 -25.124 -12.785 1.00 89.94 303 ASP A CA 1
ATOM 2245 C C . ASP A 1 303 ? -0.973 -25.774 -11.777 1.00 89.94 303 ASP A C 1
ATOM 2247 O O . ASP A 1 303 ? -0.764 -26.988 -11.790 1.00 89.94 303 ASP A O 1
ATOM 2251 N N . THR A 1 304 ? -0.358 -24.961 -10.920 1.00 93.62 304 THR A N 1
ATOM 2252 C CA . THR A 1 304 ? 0.688 -25.424 -10.003 1.00 93.62 304 THR A CA 1
ATOM 2253 C C . THR A 1 304 ? 0.443 -24.877 -8.607 1.00 93.62 304 THR A C 1
ATOM 2255 O O . THR A 1 304 ? 0.176 -23.688 -8.420 1.00 93.62 304 THR A O 1
ATOM 2258 N N . THR A 1 305 ? 0.573 -25.754 -7.614 1.00 94.88 305 THR A N 1
ATOM 2259 C CA . THR A 1 305 ? 0.529 -25.371 -6.205 1.00 94.88 305 THR A CA 1
ATOM 2260 C C . THR A 1 305 ? 1.934 -25.065 -5.708 1.00 94.88 305 THR A C 1
ATOM 2262 O O . THR A 1 305 ? 2.836 -25.899 -5.782 1.00 94.88 305 THR A O 1
ATOM 2265 N N . PHE A 1 306 ? 2.096 -23.871 -5.157 1.00 95.94 306 PHE A N 1
ATOM 2266 C CA . PHE A 1 306 ? 3.291 -23.442 -4.443 1.00 95.94 306 PHE A CA 1
ATOM 2267 C C . PHE A 1 306 ? 2.977 -23.248 -2.965 1.00 95.94 306 PHE A C 1
ATOM 2269 O O . PHE A 1 306 ? 1.821 -23.310 -2.546 1.00 95.94 306 PHE A O 1
ATOM 2276 N N . VAL A 1 307 ? 4.004 -22.951 -2.177 1.00 95.62 307 VAL A N 1
ATOM 2277 C CA . VAL A 1 307 ? 3.827 -22.505 -0.798 1.00 95.62 307 VAL A CA 1
ATOM 2278 C C . VAL A 1 307 ? 4.339 -21.089 -0.623 1.00 95.62 307 VAL A C 1
ATOM 2280 O O . VAL A 1 307 ? 5.322 -20.678 -1.236 1.00 95.62 307 VAL A O 1
ATOM 2283 N N . ARG A 1 308 ? 3.676 -20.333 0.242 1.00 94.12 308 ARG A N 1
ATOM 2284 C CA . ARG A 1 308 ? 4.155 -19.045 0.725 1.00 94.12 308 ARG A CA 1
ATOM 2285 C C . ARG A 1 308 ? 4.337 -19.126 2.229 1.00 94.12 308 ARG A C 1
ATOM 2287 O O . ARG A 1 308 ? 3.440 -19.569 2.940 1.00 94.12 308 ARG A O 1
ATOM 2294 N N . LEU A 1 309 ? 5.489 -18.663 2.692 1.00 91.38 309 LEU A N 1
ATOM 2295 C CA . LEU A 1 309 ? 5.802 -18.539 4.108 1.00 91.38 309 LEU A CA 1
ATOM 2296 C C . LEU A 1 309 ? 5.727 -17.078 4.534 1.00 91.38 309 LEU A C 1
ATOM 2298 O O . LEU A 1 309 ? 6.107 -16.184 3.774 1.00 91.38 309 LEU A O 1
ATOM 2302 N N . TYR A 1 310 ? 5.203 -16.844 5.731 1.00 86.50 310 TYR A N 1
ATOM 2303 C CA . TYR A 1 310 ? 5.043 -15.507 6.287 1.00 86.50 310 TYR A CA 1
ATOM 2304 C C . TYR A 1 310 ? 5.048 -15.547 7.819 1.00 86.50 310 TYR A C 1
ATOM 2306 O O . TYR A 1 310 ? 4.836 -16.593 8.432 1.00 86.50 310 TYR A O 1
ATOM 2314 N N . ASP A 1 311 ? 5.332 -14.414 8.447 1.00 77.31 311 ASP A N 1
ATOM 2315 C CA . ASP A 1 311 ? 5.414 -14.266 9.907 1.00 77.31 311 ASP A CA 1
ATOM 2316 C C . ASP A 1 311 ? 4.132 -13.682 10.524 1.00 77.31 311 ASP A C 1
ATOM 2318 O O . ASP A 1 311 ? 3.895 -13.868 11.709 1.00 77.31 311 ASP A O 1
ATOM 2322 N N . GLY A 1 312 ? 3.278 -13.023 9.734 1.00 63.09 312 GLY A N 1
ATOM 2323 C CA . GLY A 1 312 ? 2.067 -12.346 10.213 1.00 63.09 312 GLY A CA 1
ATOM 2324 C C . GLY A 1 312 ? 2.333 -10.949 10.785 1.00 63.09 312 GLY A C 1
ATOM 2325 O O . GLY A 1 312 ? 1.389 -10.171 10.926 1.00 63.09 312 GLY A O 1
ATOM 2326 N N . ASP A 1 313 ? 3.605 -10.627 11.026 1.00 56.69 313 ASP A N 1
ATOM 2327 C CA . ASP A 1 313 ? 4.075 -9.352 11.558 1.00 56.69 313 ASP A CA 1
ATOM 2328 C C . ASP A 1 313 ? 4.639 -8.469 10.437 1.00 56.69 313 ASP A C 1
ATOM 2330 O O . ASP A 1 313 ? 4.081 -7.420 10.145 1.00 56.69 313 ASP A O 1
ATOM 2334 N N . ASN A 1 314 ? 5.712 -8.880 9.753 1.00 54.38 314 ASN A N 1
ATOM 2335 C CA . ASN A 1 314 ? 6.325 -8.099 8.667 1.00 54.38 314 ASN A CA 1
ATOM 2336 C C . ASN A 1 314 ? 5.790 -8.484 7.282 1.00 54.38 314 ASN A C 1
ATOM 2338 O O . ASN A 1 314 ? 5.961 -7.751 6.305 1.00 54.38 314 ASN A O 1
ATOM 2342 N N . SER A 1 315 ? 5.173 -9.657 7.176 1.00 59.97 315 SER A N 1
ATOM 2343 C CA . SER A 1 315 ? 4.713 -10.264 5.935 1.00 59.97 315 SER A CA 1
ATOM 2344 C C . SER A 1 315 ? 3.366 -10.960 6.138 1.00 59.97 315 SER A C 1
ATOM 2346 O O . SER A 1 315 ? 3.144 -11.664 7.120 1.00 59.97 315 SER A O 1
ATOM 2348 N N . GLY A 1 316 ? 2.447 -10.762 5.189 1.00 67.69 316 GLY A N 1
ATOM 2349 C CA . GLY A 1 316 ? 1.102 -11.341 5.231 1.00 67.69 316 GLY A CA 1
ATOM 2350 C C . GLY A 1 316 ? 0.911 -12.549 4.311 1.00 67.69 316 GLY A C 1
ATOM 2351 O O . GLY A 1 316 ? 1.747 -12.849 3.449 1.00 67.69 316 GLY A O 1
ATOM 2352 N N . GLN A 1 317 ? -0.251 -13.193 4.454 1.00 65.56 317 GLN A N 1
ATOM 2353 C CA . GLN A 1 317 ? -0.665 -14.369 3.678 1.00 65.56 317 GLN A CA 1
ATOM 2354 C C . GLN A 1 317 ? -0.745 -14.111 2.165 1.00 65.56 317 GLN A C 1
ATOM 2356 O O . GLN A 1 317 ? -0.463 -15.002 1.373 1.00 65.56 317 GLN A O 1
ATOM 2361 N N . LEU A 1 318 ? -1.093 -12.885 1.756 1.00 73.56 318 LEU A N 1
ATOM 2362 C CA . LEU A 1 318 ? -1.131 -12.477 0.354 1.00 73.56 318 LEU A CA 1
ATOM 2363 C C . LEU A 1 318 ? 0.197 -11.817 0.001 1.00 73.56 318 LEU A C 1
ATOM 2365 O O . LEU A 1 318 ? 0.608 -10.852 0.645 1.00 73.56 318 LEU A O 1
ATOM 2369 N N . GLY A 1 319 ? 0.869 -12.315 -1.029 1.00 68.56 319 GLY A N 1
ATOM 2370 C CA . GLY A 1 319 ? 2.104 -11.702 -1.487 1.00 68.56 319 GLY A CA 1
ATOM 2371 C C . GLY A 1 319 ? 2.710 -12.412 -2.680 1.00 68.56 319 GLY A C 1
ATOM 2372 O O . GLY A 1 319 ? 2.359 -13.537 -3.012 1.00 68.56 319 GLY A O 1
ATOM 2373 N N . ARG A 1 320 ? 3.643 -11.720 -3.329 1.00 81.69 320 ARG A N 1
ATOM 2374 C CA . ARG A 1 320 ? 4.213 -12.140 -4.614 1.00 81.69 320 ARG A CA 1
ATOM 2375 C C . ARG A 1 320 ? 5.271 -13.236 -4.522 1.00 81.69 320 ARG A C 1
ATOM 2377 O O . ARG A 1 320 ? 5.623 -13.798 -5.548 1.00 81.69 320 ARG A O 1
ATOM 2384 N N . TRP A 1 321 ? 5.807 -13.486 -3.331 1.00 88.19 321 TRP A N 1
ATOM 2385 C CA . TRP A 1 321 ? 6.903 -14.429 -3.124 1.00 88.19 321 TRP A CA 1
ATOM 2386 C C . TRP A 1 321 ? 6.378 -15.770 -2.636 1.00 88.19 321 TRP A C 1
ATOM 2388 O O . TRP A 1 321 ? 5.584 -15.823 -1.691 1.00 88.19 321 TRP A O 1
ATOM 2398 N N . MET A 1 322 ? 6.836 -16.820 -3.298 1.00 94.19 322 MET A N 1
ATOM 2399 C CA . MET A 1 322 ? 6.449 -18.209 -3.084 1.00 94.19 322 MET A CA 1
ATOM 2400 C C . MET A 1 322 ? 7.633 -19.131 -3.397 1.00 94.19 322 MET A C 1
ATOM 2402 O O . MET A 1 322 ? 8.606 -18.731 -4.038 1.00 94.19 322 MET A O 1
ATOM 2406 N N . MET A 1 323 ? 7.539 -20.370 -2.933 1.00 94.06 323 MET A N 1
ATOM 2407 C CA . MET A 1 323 ? 8.565 -21.395 -3.051 1.00 94.06 323 MET A CA 1
ATOM 2408 C C . MET A 1 323 ? 7.924 -22.702 -3.536 1.00 94.06 323 MET A C 1
ATOM 2410 O O . MET A 1 323 ? 6.753 -22.962 -3.230 1.00 94.06 323 MET A O 1
ATOM 2414 N N . PRO A 1 324 ? 8.661 -23.566 -4.252 1.00 91.56 324 PRO A N 1
ATOM 2415 C CA . PRO A 1 324 ? 8.258 -24.957 -4.402 1.00 91.56 324 PRO A CA 1
ATOM 2416 C C . PRO A 1 324 ? 8.177 -25.606 -3.016 1.00 91.56 324 PRO A C 1
ATOM 2418 O O . PRO A 1 324 ? 9.059 -25.404 -2.181 1.00 91.56 324 PRO A O 1
ATOM 2421 N N . GLU A 1 325 ? 7.152 -26.419 -2.762 1.00 90.38 325 GLU A N 1
ATOM 2422 C CA . GLU A 1 325 ? 7.003 -27.100 -1.467 1.00 90.38 325 GLU A CA 1
ATOM 2423 C C . GLU A 1 325 ? 8.227 -27.980 -1.143 1.00 90.38 325 GLU A C 1
ATOM 2425 O O . GLU A 1 325 ? 8.679 -28.043 0.002 1.00 90.38 325 GLU A O 1
ATOM 2430 N N . SER A 1 326 ? 8.817 -28.604 -2.168 1.00 89.75 326 SER A N 1
ATOM 2431 C CA . SER A 1 326 ? 10.031 -29.420 -2.053 1.00 89.75 326 SER A CA 1
ATOM 2432 C C . SER A 1 326 ? 11.242 -28.663 -1.505 1.00 89.75 326 SER A C 1
ATOM 2434 O O . SER A 1 326 ? 12.106 -29.279 -0.892 1.00 89.75 326 SER A O 1
ATOM 2436 N N . GLU A 1 327 ? 11.313 -27.344 -1.695 1.00 90.69 327 GLU A N 1
ATOM 2437 C CA . GLU A 1 327 ? 12.427 -26.525 -1.206 1.00 90.69 327 GLU A CA 1
ATOM 2438 C C . GLU A 1 327 ? 12.314 -26.181 0.285 1.00 90.69 327 GLU A C 1
ATOM 2440 O O . GLU A 1 327 ? 13.289 -25.715 0.878 1.00 90.69 327 GLU A O 1
ATOM 2445 N N . VAL A 1 328 ? 11.136 -26.394 0.873 1.00 93.50 328 VAL A N 1
ATOM 2446 C CA . VAL A 1 328 ? 10.774 -25.981 2.236 1.00 93.50 328 VAL A CA 1
ATOM 2447 C C . VAL A 1 328 ? 10.592 -27.195 3.146 1.00 93.50 328 VAL A C 1
ATOM 2449 O O . VAL A 1 328 ? 10.901 -27.139 4.335 1.00 93.50 328 VAL A O 1
ATOM 2452 N N . ARG A 1 329 ? 10.104 -28.311 2.595 1.00 91.56 329 ARG A N 1
ATOM 2453 C CA . ARG A 1 329 ? 9.758 -29.522 3.345 1.00 91.56 329 ARG A CA 1
ATOM 2454 C C . ARG A 1 329 ? 10.904 -29.994 4.247 1.00 91.56 329 ARG A C 1
ATOM 2456 O O . ARG A 1 329 ? 11.988 -30.323 3.776 1.00 91.56 329 ARG A O 1
ATOM 2463 N N . GLY A 1 330 ? 10.617 -30.095 5.546 1.00 91.00 330 GLY A N 1
ATOM 2464 C CA . GLY A 1 330 ? 11.551 -30.601 6.557 1.00 91.00 330 GLY A CA 1
ATOM 2465 C C . GLY A 1 330 ? 12.571 -29.579 7.069 1.00 91.00 330 GLY A C 1
ATOM 2466 O O . GLY A 1 330 ? 13.389 -29.934 7.913 1.00 91.00 330 GLY A O 1
ATOM 2467 N N . LEU A 1 331 ? 12.526 -28.329 6.595 1.00 95.06 331 LEU A N 1
ATOM 2468 C CA . LEU A 1 331 ? 13.354 -27.244 7.120 1.00 95.06 331 LEU A CA 1
ATOM 2469 C C . LEU A 1 331 ? 12.668 -26.561 8.303 1.00 95.06 331 LEU A C 1
ATOM 2471 O O . LEU A 1 331 ? 11.453 -26.372 8.285 1.00 95.06 331 LEU A O 1
ATOM 2475 N N . SER A 1 332 ? 13.446 -26.149 9.301 1.00 96.81 332 SER A N 1
ATOM 2476 C CA . SER A 1 332 ? 12.963 -25.295 10.391 1.00 96.81 332 SER A CA 1
ATOM 2477 C C . SER A 1 332 ? 12.745 -23.847 9.923 1.00 96.81 332 SER A C 1
ATOM 2479 O O . SER A 1 332 ? 13.355 -23.429 8.933 1.00 96.81 332 SER A O 1
ATOM 2481 N N . PRO A 1 333 ? 11.957 -23.028 10.649 1.00 95.31 333 PRO A N 1
ATOM 2482 C CA . PRO A 1 333 ? 11.796 -21.606 10.340 1.00 95.31 333 PRO A CA 1
ATOM 2483 C C . PRO A 1 333 ? 13.118 -20.849 10.149 1.00 95.31 333 PRO A C 1
ATOM 2485 O O . PRO A 1 333 ? 13.259 -20.084 9.200 1.00 95.31 333 PRO A O 1
ATOM 2488 N N . ALA A 1 334 ? 14.118 -21.105 10.999 1.00 94.75 334 ALA A N 1
ATOM 2489 C CA . ALA A 1 334 ? 15.431 -20.468 10.889 1.00 94.75 334 ALA A CA 1
ATOM 2490 C C . ALA A 1 334 ? 16.193 -20.915 9.630 1.00 94.75 334 ALA A C 1
ATOM 2492 O O . ALA A 1 334 ? 16.820 -20.097 8.965 1.00 94.75 334 ALA A O 1
ATOM 2493 N N . GLN A 1 335 ? 16.107 -22.197 9.259 1.00 96.12 335 GLN A N 1
ATOM 2494 C CA . GLN A 1 335 ? 16.715 -22.698 8.021 1.00 96.12 335 GLN A CA 1
ATOM 2495 C C . GLN A 1 335 ? 16.035 -22.118 6.779 1.00 96.12 335 GLN A C 1
ATOM 2497 O O . GLN A 1 335 ? 16.708 -21.831 5.795 1.00 96.12 335 GLN A O 1
ATOM 2502 N N . ILE A 1 336 ? 14.716 -21.924 6.819 1.00 96.06 336 ILE A N 1
ATOM 2503 C CA . ILE A 1 336 ? 13.969 -21.274 5.736 1.00 96.06 336 ILE A CA 1
ATOM 2504 C C . ILE A 1 336 ? 14.361 -19.803 5.635 1.00 96.06 336 ILE A C 1
ATOM 2506 O O . ILE A 1 336 ? 14.618 -19.319 4.535 1.00 96.06 336 ILE A O 1
ATOM 2510 N N . GLN A 1 337 ? 14.438 -19.102 6.768 1.00 93.88 337 GLN A N 1
ATOM 2511 C CA . GLN A 1 337 ? 14.890 -17.717 6.803 1.00 93.88 337 GLN A CA 1
ATOM 2512 C C . GLN A 1 337 ? 16.268 -17.578 6.153 1.00 93.88 337 GLN A C 1
ATOM 2514 O O . GLN A 1 337 ? 16.433 -16.762 5.254 1.00 93.88 337 GLN A O 1
ATOM 2519 N N . GLU A 1 338 ? 17.207 -18.435 6.546 1.00 95.31 338 GLU A N 1
ATOM 2520 C CA . GLU A 1 338 ? 18.567 -18.460 6.021 1.00 95.31 338 GLU A CA 1
ATOM 2521 C C . GLU A 1 338 ? 18.597 -18.748 4.509 1.00 95.31 338 GLU A C 1
ATOM 2523 O O . GLU A 1 338 ? 19.188 -17.994 3.734 1.00 95.31 338 GLU A O 1
ATOM 2528 N N . LYS A 1 339 ? 17.899 -19.808 4.078 1.00 96.25 339 LYS A N 1
ATOM 2529 C CA . LYS A 1 339 ? 17.885 -20.312 2.695 1.00 96.25 339 LYS A CA 1
ATOM 2530 C C . LYS A 1 339 ? 17.203 -19.369 1.701 1.00 96.25 339 LYS A C 1
ATOM 2532 O O . LYS A 1 339 ? 17.567 -19.342 0.529 1.00 96.25 339 LYS A O 1
ATOM 2537 N N . PHE A 1 340 ? 16.198 -18.616 2.136 1.00 93.69 340 PHE A N 1
ATOM 2538 C CA . PHE A 1 340 ? 15.464 -17.677 1.278 1.00 93.69 340 PHE A CA 1
ATOM 2539 C C . PHE A 1 340 ? 15.738 -16.213 1.618 1.00 93.69 340 PHE A C 1
ATOM 2541 O O . PHE A 1 340 ? 15.072 -15.333 1.078 1.00 93.69 340 PHE A O 1
ATOM 2548 N N . ALA A 1 341 ? 16.695 -15.965 2.516 1.00 92.62 341 ALA A N 1
ATOM 2549 C CA . ALA A 1 341 ? 17.038 -14.647 3.028 1.00 92.62 341 ALA A CA 1
ATOM 2550 C C . ALA A 1 341 ? 15.790 -13.846 3.446 1.00 92.62 341 ALA A C 1
ATOM 2552 O O . ALA A 1 341 ? 15.569 -12.726 2.992 1.00 92.62 341 ALA A O 1
ATOM 2553 N N . LEU A 1 342 ? 14.932 -14.436 4.285 1.00 87.94 342 LEU A N 1
ATOM 2554 C CA . LEU A 1 342 ? 13.705 -13.779 4.747 1.00 87.94 342 LEU A CA 1
ATOM 2555 C C . LEU A 1 342 ? 14.011 -12.768 5.869 1.00 87.94 342 LEU A C 1
ATOM 2557 O O . LEU A 1 342 ? 14.901 -12.998 6.690 1.00 87.94 342 LEU A O 1
ATOM 2561 N N . PRO A 1 343 ? 13.243 -11.668 5.979 1.00 81.62 343 PRO A N 1
ATOM 2562 C CA . PRO A 1 343 ? 13.446 -10.666 7.028 1.00 81.62 343 PRO A CA 1
ATOM 2563 C C . PRO A 1 343 ? 13.290 -11.217 8.446 1.00 81.62 343 PRO A C 1
ATOM 2565 O O . PRO A 1 343 ? 13.912 -10.691 9.367 1.00 81.62 343 PRO A O 1
ATOM 2568 N N . GLN A 1 344 ? 12.456 -12.243 8.618 1.00 83.00 344 GLN A N 1
ATOM 2569 C CA . GLN A 1 344 ? 12.204 -12.947 9.871 1.00 83.00 344 GLN A CA 1
ATOM 2570 C C . GLN A 1 344 ? 11.925 -14.424 9.601 1.00 83.00 344 GLN A C 1
ATOM 2572 O O . GLN A 1 344 ? 11.540 -14.808 8.491 1.00 83.00 344 GLN A O 1
ATOM 2577 N N . ALA A 1 345 ? 12.088 -15.241 10.640 1.00 89.19 345 ALA A N 1
ATOM 2578 C CA . ALA A 1 345 ? 11.668 -16.631 10.621 1.00 89.19 345 ALA A CA 1
ATOM 2579 C C . ALA A 1 345 ? 10.142 -16.718 10.415 1.00 89.19 345 ALA A C 1
ATOM 2581 O O . ALA A 1 345 ? 9.387 -16.068 11.145 1.00 89.19 345 ALA A O 1
ATOM 2582 N N . PRO A 1 346 ? 9.667 -17.496 9.429 1.00 91.38 346 PRO A N 1
ATOM 2583 C CA . PRO A 1 346 ? 8.243 -17.604 9.161 1.00 91.38 346 PRO A CA 1
ATOM 2584 C C . PRO A 1 346 ? 7.525 -18.372 10.271 1.00 91.38 346 PRO A C 1
ATOM 2586 O O . PRO A 1 346 ? 8.046 -19.346 10.809 1.00 91.38 346 PRO A O 1
ATOM 2589 N N . GLN A 1 347 ? 6.300 -17.947 10.571 1.00 89.62 347 GLN A N 1
ATOM 2590 C CA . GLN A 1 347 ? 5.427 -18.578 11.567 1.00 89.62 347 GLN A CA 1
ATOM 2591 C C . GLN A 1 347 ? 4.275 -19.348 10.919 1.00 89.62 347 GLN A C 1
ATOM 2593 O O . GLN A 1 347 ? 3.678 -20.220 11.544 1.00 89.62 347 GLN A O 1
ATOM 2598 N N . TYR A 1 348 ? 3.958 -19.032 9.665 1.00 90.25 348 TYR A N 1
ATOM 2599 C CA . TYR A 1 348 ? 2.828 -19.579 8.936 1.00 90.25 348 TYR A CA 1
ATOM 2600 C C . TYR A 1 348 ? 3.233 -19.991 7.526 1.00 90.25 348 TYR A C 1
ATOM 2602 O O . TYR A 1 348 ? 4.158 -19.440 6.921 1.00 90.25 348 TYR A O 1
ATOM 2610 N N . ILE A 1 349 ? 2.480 -20.943 6.991 1.00 95.25 349 ILE A N 1
ATOM 2611 C CA . ILE A 1 349 ? 2.558 -21.404 5.612 1.00 95.25 349 ILE A CA 1
ATOM 2612 C C . ILE A 1 349 ? 1.160 -21.463 5.009 1.00 95.25 349 ILE A C 1
ATOM 2614 O O . ILE A 1 349 ? 0.188 -21.817 5.676 1.00 95.25 349 ILE A O 1
ATOM 2618 N N . ILE A 1 350 ? 1.062 -21.100 3.738 1.00 89.06 350 ILE A N 1
ATOM 2619 C CA . ILE A 1 350 ? -0.175 -21.122 2.962 1.00 89.06 350 ILE A CA 1
ATOM 2620 C C . ILE A 1 350 ? 0.104 -21.699 1.577 1.00 89.06 350 ILE A C 1
ATOM 2622 O O . ILE A 1 350 ? 1.176 -21.478 1.010 1.00 89.06 350 ILE A O 1
ATOM 2626 N N . GLU A 1 351 ? -0.848 -22.449 1.039 1.00 93.69 351 GLU A N 1
ATOM 2627 C CA . GLU A 1 351 ? -0.781 -22.973 -0.322 1.00 93.69 351 GLU A CA 1
ATOM 2628 C C . GLU A 1 351 ? -1.251 -21.905 -1.304 1.00 93.69 351 GLU A C 1
ATOM 2630 O O . GLU A 1 351 ? -2.231 -21.202 -1.056 1.00 93.69 351 GLU A O 1
ATOM 2635 N N . VAL A 1 352 ? -0.553 -21.785 -2.427 1.00 91.94 352 VAL A N 1
ATOM 2636 C CA . VAL A 1 352 ? -0.861 -20.816 -3.477 1.00 91.94 352 VAL A CA 1
ATOM 2637 C C . VAL A 1 352 ? -1.117 -21.571 -4.772 1.00 91.94 352 VAL A C 1
ATOM 2639 O O . VAL A 1 352 ? -0.188 -22.091 -5.386 1.00 91.94 352 VAL A O 1
ATOM 2642 N N . GLN A 1 353 ? -2.382 -21.634 -5.179 1.00 92.81 353 GLN A N 1
ATOM 2643 C CA . GLN A 1 353 ? -2.827 -22.265 -6.420 1.00 92.81 353 GLN A CA 1
ATOM 2644 C C . GLN A 1 353 ? -2.677 -21.271 -7.574 1.00 92.81 353 GLN A C 1
ATOM 2646 O O . GLN A 1 353 ? -3.556 -20.445 -7.824 1.00 92.81 353 GLN A O 1
ATOM 2651 N N . ALA A 1 354 ? -1.535 -21.312 -8.257 1.00 89.00 354 ALA A N 1
ATOM 2652 C CA . ALA A 1 354 ? -1.282 -20.455 -9.406 1.00 89.00 354 ALA A CA 1
ATOM 2653 C C . ALA A 1 354 ? -1.862 -21.102 -10.677 1.00 89.00 354 ALA A C 1
ATOM 2655 O O . ALA A 1 354 ? -1.453 -22.215 -11.019 1.00 89.00 354 ALA A O 1
ATOM 2656 N N . PRO A 1 355 ? -2.785 -20.433 -11.391 1.00 85.12 355 PRO A N 1
ATOM 2657 C CA . PRO A 1 355 ? -3.339 -20.974 -12.624 1.00 85.12 355 PRO A CA 1
ATOM 2658 C C . PRO A 1 355 ? -2.316 -20.926 -13.766 1.00 85.12 355 PRO A C 1
ATOM 2660 O O . PRO A 1 355 ? -1.449 -20.041 -13.814 1.00 85.12 355 PRO A O 1
ATOM 2663 N N . ALA A 1 356 ? -2.442 -21.845 -14.719 1.00 91.69 356 ALA A N 1
ATOM 2664 C CA . ALA A 1 356 ? -1.710 -21.824 -15.976 1.00 91.69 356 ALA A CA 1
ATOM 2665 C C . ALA A 1 356 ? -1.863 -20.460 -16.667 1.00 91.69 356 ALA A C 1
ATOM 2667 O O . ALA A 1 356 ? -2.898 -19.796 -16.591 1.00 91.69 356 ALA A O 1
ATOM 2668 N N . GLY A 1 357 ? -0.806 -20.015 -17.338 1.00 84.50 357 GLY A N 1
ATOM 2669 C CA . GLY A 1 357 ? -0.739 -18.704 -17.974 1.00 84.50 357 GLY A CA 1
ATOM 2670 C C . GLY A 1 357 ? -0.274 -17.571 -17.056 1.00 84.50 357 GLY A C 1
ATOM 2671 O O . GLY A 1 357 ? 0.085 -16.517 -17.580 1.00 84.50 357 GLY A O 1
ATOM 2672 N N . THR A 1 358 ? -0.207 -17.764 -15.732 1.00 87.25 358 THR A N 1
ATOM 2673 C CA . THR A 1 358 ? 0.275 -16.736 -14.786 1.00 87.25 358 THR A CA 1
ATOM 2674 C C . THR A 1 358 ? 1.721 -16.349 -15.092 1.00 87.25 358 THR A C 1
ATOM 2676 O O . THR A 1 358 ? 2.598 -17.216 -15.117 1.00 87.25 358 THR A O 1
ATOM 2679 N N . LEU A 1 359 ? 1.987 -15.057 -15.305 1.00 85.62 359 LEU A N 1
ATOM 2680 C CA . LEU A 1 359 ? 3.343 -14.549 -15.496 1.00 85.62 359 LEU A CA 1
ATOM 2681 C C . LEU A 1 359 ? 4.112 -14.559 -14.170 1.00 85.62 359 LEU A C 1
ATOM 2683 O O . LEU A 1 359 ? 3.667 -13.995 -13.162 1.00 85.62 359 LEU A O 1
ATOM 2687 N N . MET A 1 360 ? 5.294 -15.169 -14.184 1.00 92.38 360 MET A N 1
ATOM 2688 C CA . MET A 1 360 ? 6.156 -15.276 -13.012 1.00 92.38 360 MET A CA 1
ATOM 2689 C C . MET A 1 360 ? 7.637 -15.269 -13.373 1.00 92.38 360 MET A C 1
ATOM 2691 O O . MET A 1 360 ? 8.031 -15.528 -14.512 1.00 92.38 360 MET A O 1
ATOM 2695 N N . ARG A 1 361 ? 8.459 -14.991 -12.364 1.00 92.75 361 ARG A N 1
ATOM 2696 C CA . ARG A 1 361 ? 9.910 -15.150 -12.404 1.00 92.75 361 ARG A CA 1
ATOM 2697 C C . ARG A 1 361 ? 10.334 -16.268 -11.474 1.00 92.75 361 ARG A C 1
ATOM 2699 O O . ARG A 1 361 ? 9.861 -16.325 -10.346 1.00 92.75 361 ARG A O 1
ATOM 2706 N N . VAL A 1 362 ? 11.250 -17.108 -11.930 1.00 94.75 362 VAL A N 1
ATOM 2707 C CA . VAL A 1 362 ? 11.829 -18.218 -11.174 1.00 94.75 362 VAL A CA 1
ATOM 2708 C C . VAL A 1 362 ? 13.339 -18.035 -11.148 1.00 94.75 362 VAL A C 1
ATOM 2710 O O . VAL A 1 362 ? 13.969 -17.882 -12.198 1.00 94.75 362 VAL A O 1
ATOM 2713 N N . GLY A 1 363 ? 13.921 -18.041 -9.955 1.00 93.00 363 GLY A N 1
ATOM 2714 C CA . GLY A 1 363 ? 15.353 -17.832 -9.773 1.00 93.00 363 GLY A CA 1
ATOM 2715 C C . GLY A 1 363 ? 15.816 -18.200 -8.372 1.00 93.00 363 GLY A C 1
ATOM 2716 O O . GLY A 1 363 ? 15.020 -18.597 -7.525 1.00 93.00 363 GLY A O 1
ATOM 2717 N N . GLU A 1 364 ? 17.113 -18.070 -8.139 1.00 93.62 364 GLU A N 1
ATOM 2718 C CA . GLU A 1 364 ? 17.729 -18.346 -6.843 1.00 93.62 364 GLU A CA 1
ATOM 2719 C C . GLU A 1 364 ? 17.639 -17.120 -5.928 1.00 93.62 364 GLU A C 1
ATOM 2721 O O . GLU A 1 364 ? 17.821 -15.991 -6.390 1.00 93.62 364 GLU A O 1
ATOM 2726 N N . ALA A 1 365 ? 17.336 -17.325 -4.646 1.00 94.25 365 ALA A N 1
ATOM 2727 C CA . ALA A 1 365 ? 17.331 -16.271 -3.639 1.00 94.25 365 ALA A CA 1
ATOM 2728 C C . ALA A 1 365 ? 18.753 -15.750 -3.387 1.00 94.25 365 ALA A C 1
ATOM 2730 O O . ALA A 1 365 ? 19.676 -16.535 -3.188 1.00 94.25 365 ALA A O 1
ATOM 2731 N N . GLY A 1 366 ? 18.936 -14.432 -3.395 1.00 88.69 366 GLY A N 1
ATOM 2732 C CA . GLY A 1 366 ? 20.230 -13.805 -3.139 1.00 88.69 366 GLY A CA 1
ATOM 2733 C C . GLY A 1 366 ? 20.555 -13.686 -1.648 1.00 88.69 366 GLY A C 1
ATOM 2734 O O . GLY A 1 366 ? 19.638 -13.642 -0.827 1.00 88.69 366 GLY A O 1
ATOM 2735 N N . PRO A 1 367 ? 21.846 -13.591 -1.282 1.00 91.06 367 PRO A N 1
ATOM 2736 C CA . PRO A 1 367 ? 22.244 -13.297 0.087 1.00 91.06 367 PRO A CA 1
ATOM 2737 C C . PRO A 1 367 ? 21.820 -11.880 0.481 1.00 91.06 367 PRO A C 1
ATOM 2739 O O . PRO A 1 367 ? 22.079 -10.913 -0.239 1.00 91.06 367 PRO A O 1
ATOM 2742 N N . ILE A 1 368 ? 21.226 -11.738 1.665 1.00 86.62 368 ILE A N 1
ATOM 2743 C CA . ILE A 1 368 ? 20.868 -10.441 2.243 1.00 86.62 368 ILE A CA 1
ATOM 2744 C C . ILE A 1 368 ? 21.479 -10.348 3.649 1.00 86.62 368 ILE A C 1
ATOM 2746 O O . ILE A 1 368 ? 21.078 -11.099 4.546 1.00 86.62 368 ILE A O 1
ATOM 2750 N N . PRO A 1 369 ? 22.421 -9.409 3.886 1.00 86.19 369 PRO A N 1
ATOM 2751 C CA . PRO A 1 369 ? 23.058 -9.247 5.189 1.00 86.19 369 PRO A CA 1
ATOM 2752 C C . PRO A 1 369 ? 22.043 -9.057 6.321 1.00 86.19 369 PRO A C 1
ATOM 2754 O O . PRO A 1 369 ? 21.193 -8.164 6.267 1.00 86.19 369 PRO A O 1
ATOM 2757 N N . GLY A 1 370 ? 22.156 -9.901 7.348 1.00 86.19 370 GLY A N 1
ATOM 2758 C CA . GLY A 1 370 ? 21.267 -9.926 8.512 1.00 86.19 370 GLY A CA 1
ATOM 2759 C C . GLY A 1 370 ? 19.969 -10.719 8.327 1.00 86.19 370 GLY A C 1
ATOM 2760 O O . GLY A 1 370 ? 19.222 -10.836 9.294 1.00 86.19 370 GLY A O 1
ATOM 2761 N N . TRP A 1 371 ? 19.683 -11.237 7.127 1.00 88.00 371 TRP A N 1
ATOM 2762 C CA . TRP A 1 371 ? 18.477 -12.028 6.830 1.00 88.00 371 TRP A CA 1
ATOM 2763 C C . TRP A 1 371 ? 18.818 -13.482 6.493 1.00 88.00 371 TRP A C 1
ATOM 2765 O O . TRP A 1 371 ? 18.177 -14.388 7.011 1.00 88.00 371 TRP A O 1
ATOM 2775 N N . GLY A 1 372 ? 19.834 -13.709 5.660 1.00 93.44 372 GLY A N 1
ATOM 2776 C CA . GLY A 1 372 ? 20.297 -15.052 5.317 1.00 93.44 372 GLY A CA 1
ATOM 2777 C C . GLY A 1 372 ? 21.191 -15.071 4.085 1.00 93.44 372 GLY A C 1
ATOM 2778 O O . GLY A 1 372 ? 21.254 -14.095 3.333 1.00 93.44 372 GLY A O 1
ATOM 2779 N N . ASN A 1 373 ? 21.883 -16.187 3.871 1.00 91.50 373 ASN A N 1
ATOM 2780 C CA . ASN A 1 373 ? 22.764 -16.392 2.723 1.00 91.50 373 ASN A CA 1
ATOM 2781 C C . ASN A 1 373 ? 22.019 -16.646 1.400 1.00 91.50 373 ASN A C 1
ATOM 2783 O O . ASN A 1 373 ? 22.639 -16.563 0.342 1.00 91.50 373 ASN A O 1
ATOM 2787 N N . GLY A 1 374 ? 20.712 -16.920 1.426 1.00 94.00 374 GLY A N 1
ATOM 2788 C CA . GLY A 1 374 ? 19.962 -17.242 0.213 1.00 94.00 374 GLY A CA 1
ATOM 2789 C C . GLY A 1 374 ? 20.301 -18.640 -0.325 1.00 94.00 374 GLY A C 1
ATOM 2790 O O . GLY A 1 374 ? 20.681 -19.537 0.430 1.00 94.00 374 GLY A O 1
ATOM 2791 N N . GLY A 1 375 ? 20.132 -18.841 -1.633 1.00 90.00 375 GLY A N 1
ATOM 2792 C CA . GLY A 1 375 ? 20.403 -20.105 -2.330 1.00 90.00 375 GLY A CA 1
ATOM 2793 C C . GLY A 1 375 ? 19.174 -20.986 -2.588 1.00 90.00 375 GLY A C 1
ATOM 2794 O O . GLY A 1 375 ? 19.258 -21.974 -3.313 1.00 90.00 375 GLY A O 1
ATOM 2795 N N . GLY A 1 376 ? 18.012 -20.658 -2.017 1.00 92.12 376 GLY A N 1
ATOM 2796 C CA . GLY A 1 376 ? 16.761 -21.367 -2.291 1.00 92.12 376 GLY A CA 1
ATOM 2797 C C . GLY A 1 376 ? 16.139 -20.993 -3.638 1.00 92.12 376 GLY A C 1
ATOM 2798 O O . GLY A 1 376 ? 16.166 -19.829 -4.041 1.00 92.12 376 GLY A O 1
ATOM 2799 N N . ALA A 1 377 ? 15.513 -21.957 -4.318 1.00 92.81 377 ALA A N 1
ATOM 2800 C CA . ALA A 1 377 ? 14.735 -21.662 -5.521 1.00 92.81 377 ALA A CA 1
ATOM 2801 C C . ALA A 1 377 ? 13.417 -20.963 -5.149 1.00 92.81 377 ALA A C 1
ATOM 2803 O O . ALA A 1 377 ? 12.564 -21.536 -4.468 1.00 92.81 377 ALA A O 1
ATOM 2804 N N . GLN A 1 378 ? 13.238 -19.728 -5.612 1.00 90.88 378 GLN A N 1
ATOM 2805 C CA . GLN A 1 378 ? 12.081 -18.891 -5.308 1.00 90.88 378 GLN A CA 1
ATOM 2806 C C . GLN A 1 378 ? 11.346 -18.447 -6.571 1.00 90.88 378 GLN A C 1
ATOM 2808 O O . GLN A 1 378 ? 11.908 -18.366 -7.668 1.00 90.88 378 GLN A O 1
ATOM 2813 N N . ILE A 1 379 ? 10.071 -18.118 -6.387 1.00 95.06 379 ILE A N 1
ATOM 2814 C CA . ILE A 1 379 ? 9.187 -17.632 -7.434 1.00 95.06 379 ILE A CA 1
ATOM 2815 C C . ILE A 1 379 ? 8.635 -16.265 -7.031 1.00 95.06 379 ILE A C 1
ATOM 2817 O O . ILE A 1 379 ? 8.194 -16.049 -5.900 1.00 95.06 379 ILE A O 1
ATOM 2821 N N . GLN A 1 380 ? 8.645 -15.345 -7.989 1.00 92.31 380 GLN A N 1
ATOM 2822 C CA . GLN A 1 380 ? 8.003 -14.044 -7.907 1.00 92.31 380 GLN A CA 1
ATOM 2823 C C . GLN A 1 380 ? 6.828 -13.998 -8.882 1.00 92.31 380 GLN A C 1
ATOM 2825 O O . GLN A 1 380 ? 7.015 -14.073 -10.096 1.00 92.31 380 GLN A O 1
ATOM 2830 N N . LEU A 1 381 ? 5.623 -13.806 -8.358 1.00 80.88 381 LEU A N 1
ATOM 2831 C CA . LEU A 1 381 ? 4.455 -13.469 -9.162 1.00 80.88 381 LEU A CA 1
ATOM 2832 C C . LEU A 1 381 ? 4.627 -12.077 -9.780 1.00 80.88 381 LEU A C 1
ATOM 2834 O O . LEU A 1 381 ? 4.990 -11.112 -9.092 1.00 80.88 381 LEU A O 1
ATOM 2838 N N . MET A 1 382 ? 4.353 -12.000 -11.081 1.00 84.88 382 MET A N 1
ATOM 2839 C CA . MET A 1 382 ? 4.279 -10.749 -11.837 1.00 84.88 382 MET A CA 1
ATOM 2840 C C . MET A 1 382 ? 2.822 -10.366 -12.100 1.00 84.88 382 MET A C 1
ATOM 2842 O O . MET A 1 382 ? 2.478 -9.193 -12.001 1.00 84.88 382 MET A O 1
ATOM 2846 N N . ASP A 1 383 ? 1.962 -11.358 -12.344 1.00 70.62 383 ASP A N 1
ATOM 2847 C CA . ASP A 1 383 ? 0.517 -11.161 -12.440 1.00 70.62 383 ASP A CA 1
ATOM 2848 C C . ASP A 1 383 ? -0.157 -11.207 -11.059 1.00 70.62 383 ASP A C 1
ATOM 2850 O O . ASP A 1 383 ? 0.272 -11.904 -10.132 1.00 70.62 383 ASP A O 1
ATOM 2854 N N . ARG A 1 384 ? -1.275 -10.487 -10.929 1.00 70.25 384 ARG A N 1
ATOM 2855 C CA . ARG A 1 384 ? -2.144 -10.577 -9.754 1.00 70.25 384 ARG A CA 1
ATOM 2856 C C . ARG A 1 384 ? -3.046 -11.803 -9.869 1.00 70.25 384 ARG A C 1
ATOM 2858 O O . ARG A 1 384 ? -3.855 -11.895 -10.787 1.00 70.25 384 ARG A O 1
ATOM 2865 N N . ILE A 1 385 ? -2.979 -12.679 -8.873 1.00 66.38 385 ILE A N 1
ATOM 2866 C CA . ILE A 1 385 ? -3.911 -13.801 -8.701 1.00 66.38 385 ILE A CA 1
ATOM 2867 C C . ILE A 1 385 ? -4.948 -13.471 -7.607 1.00 66.38 385 ILE A C 1
ATOM 2869 O O . ILE A 1 385 ? -4.657 -12.667 -6.711 1.00 66.38 385 ILE A O 1
ATOM 2873 N N . PRO A 1 386 ? -6.175 -14.022 -7.670 1.00 62.88 386 PRO A N 1
ATOM 2874 C CA . PRO A 1 386 ? -7.218 -13.722 -6.691 1.00 62.88 386 PRO A CA 1
ATOM 2875 C C . PRO A 1 386 ? -6.841 -14.226 -5.293 1.00 62.88 386 PRO A C 1
ATOM 2877 O O . PRO A 1 386 ? -6.139 -15.221 -5.148 1.00 62.88 386 PRO A O 1
ATOM 2880 N N . ALA A 1 387 ? -7.358 -13.583 -4.241 1.00 64.62 387 ALA A N 1
ATOM 2881 C CA . ALA A 1 387 ? -7.109 -14.016 -2.860 1.00 64.62 387 ALA A CA 1
ATOM 2882 C C . ALA A 1 387 ? -7.595 -15.453 -2.592 1.00 64.62 387 ALA A C 1
ATOM 2884 O O . ALA A 1 387 ? -7.010 -16.151 -1.776 1.00 64.62 387 ALA A O 1
ATOM 2885 N N . SER A 1 388 ? -8.610 -15.922 -3.328 1.00 74.00 388 SER A N 1
ATOM 2886 C CA . SER A 1 388 ? -9.093 -17.307 -3.274 1.00 74.00 388 SER A CA 1
ATOM 2887 C C . SER A 1 388 ? -8.066 -18.344 -3.743 1.00 74.00 388 SER A C 1
ATOM 2889 O O . SER A 1 388 ? -8.255 -19.528 -3.485 1.00 74.00 388 SER A O 1
ATOM 2891 N N . ALA A 1 389 ? -6.991 -17.931 -4.422 1.00 76.44 389 ALA A N 1
ATOM 2892 C CA . ALA A 1 389 ? -5.875 -18.806 -4.778 1.00 76.44 389 ALA A CA 1
ATOM 2893 C C . ALA A 1 389 ? -4.987 -19.159 -3.571 1.00 76.44 389 ALA A C 1
ATOM 2895 O O . ALA A 1 389 ? -4.197 -20.093 -3.655 1.00 76.44 389 ALA A O 1
ATOM 2896 N N . TYR A 1 390 ? -5.107 -18.426 -2.462 1.00 86.38 390 TYR A N 1
ATOM 2897 C CA . TYR A 1 390 ? -4.331 -18.626 -1.243 1.00 86.38 390 TYR A CA 1
ATOM 2898 C C . TYR A 1 390 ? -5.174 -19.416 -0.240 1.00 86.38 390 TYR A C 1
ATOM 2900 O O . TYR A 1 390 ? -6.136 -18.890 0.321 1.00 86.38 390 TYR A O 1
ATOM 2908 N N . GLN A 1 391 ? -4.851 -20.691 -0.046 1.00 81.44 391 GLN A N 1
ATOM 2909 C CA . GLN A 1 391 ? -5.686 -21.644 0.690 1.00 81.44 391 GLN A CA 1
ATOM 2910 C C . GLN A 1 391 ? -4.882 -22.392 1.756 1.00 81.44 391 GLN A C 1
ATOM 2912 O O . GLN A 1 391 ? -3.657 -22.456 1.708 1.00 81.44 391 GLN A O 1
ATOM 2917 N N . ASN A 1 392 ? -5.587 -22.985 2.722 1.00 89.19 392 ASN A N 1
ATOM 2918 C CA . ASN A 1 392 ? -4.999 -23.884 3.723 1.00 89.19 392 ASN A CA 1
ATOM 2919 C C . ASN A 1 392 ? -3.890 -23.240 4.579 1.00 89.19 392 ASN A C 1
ATOM 2921 O O . ASN A 1 392 ? -2.887 -23.884 4.903 1.00 89.19 392 ASN A O 1
ATOM 2925 N N . ALA A 1 393 ? -4.088 -21.968 4.946 1.00 84.75 393 ALA A N 1
ATOM 2926 C CA . ALA A 1 393 ? -3.207 -21.235 5.849 1.00 84.75 393 ALA A CA 1
ATOM 2927 C C . ALA A 1 393 ? -3.118 -21.943 7.206 1.00 84.75 393 ALA A C 1
ATOM 2929 O O . ALA A 1 393 ? -4.141 -22.260 7.816 1.00 84.75 393 ALA A O 1
ATOM 2930 N N . ARG A 1 394 ? -1.900 -22.187 7.684 1.00 90.88 394 ARG A N 1
ATOM 2931 C CA . ARG A 1 394 ? -1.645 -22.896 8.942 1.00 90.88 394 ARG A CA 1
ATOM 2932 C C . ARG A 1 394 ? -0.325 -22.450 9.572 1.00 90.88 394 ARG A C 1
ATOM 2934 O O . ARG A 1 394 ? 0.550 -21.980 8.842 1.00 90.88 394 ARG A O 1
ATOM 2941 N N . PRO A 1 395 ? -0.148 -22.606 10.895 1.00 89.81 395 PRO A N 1
ATOM 2942 C CA . PRO A 1 395 ? 1.161 -22.457 11.521 1.00 89.81 395 PRO A CA 1
ATOM 2943 C C . PRO A 1 395 ? 2.193 -23.374 10.853 1.00 89.81 395 PRO A C 1
ATOM 2945 O O . PRO A 1 395 ? 1.874 -24.512 10.493 1.00 89.81 395 PRO A O 1
ATOM 2948 N N . TYR A 1 396 ? 3.410 -22.874 10.664 1.00 88.50 396 TYR A N 1
ATOM 2949 C CA . TYR A 1 396 ? 4.525 -23.680 10.184 1.00 88.50 396 TYR A CA 1
ATOM 2950 C C . TYR A 1 396 ? 5.132 -24.458 11.369 1.00 88.50 396 TYR A C 1
ATOM 2952 O O . TYR A 1 396 ? 5.327 -23.854 12.426 1.00 88.50 396 TYR A O 1
ATOM 2960 N N . PRO A 1 397 ? 5.352 -25.780 11.227 1.00 74.12 397 PRO A N 1
ATOM 2961 C CA . PRO A 1 397 ? 5.758 -26.657 12.326 1.00 74.12 397 PRO A CA 1
ATOM 2962 C C . PRO A 1 397 ? 7.179 -26.422 12.853 1.00 74.12 397 PRO A C 1
ATOM 2964 O O . PRO A 1 397 ? 8.036 -25.891 12.105 1.00 74.12 397 PRO A O 1
#

pLDDT: mean 72.43, std 21.74, range [20.81, 96.81]

Secondary structure (DSSP, 8-state):
--TTSSS-S---THHHHHHHHHHHHHHHHHHHHHHHHHHSS-GGGS-TTHHHHHHHHHHHHHTTTSSSHHHHHHHHHHH--TTPPTTTT--S--SHHHHHHHHHHTT-GGGHHHHTTHHHHHHHHHHHHHHHHHHGGGSTTHHHHHHHHHHHHHHHHHHHHHHHHHHHHHHHHHHHTT--HHHHHHHHHHHHHHHHHSTTHHHHHHHHHHHHHHHHH-GGGS------S----------------------PPP------PPP--SPPEEEEEEE-HHHHTTT-SS--BPTTS-EEEEEESS-EEEEEEE-SSSS-SS-SEEB-GGGTTT--HHHHHHHHT-SS---EEEEEEEPTT-EEEEEEBPPBTTTB----EEEEE-SPPPGGGEEEEEE--

Radius of gyration: 24.34 Å; Cα contacts (8 Å, |Δi|>4): 617; chains: 1; bounding box: 50×71×72 Å

Sequence (397 aa):
MSRWTNWLGPLDCTDNLKALKEAYEIGVMEMPAEVYKETGYQVAAFIQGLIPMLMQVLIALSASTALGGAIGAAVGVFFGGAGAIPGAAIGAQAGFDLGVLVITWLGLAFLVEAIGHGMVELTSLLTQAVRRAWDAPNTPQSRQQIQLAGRDLARCGAILMRVILQGIVAWLSKGAATSSFTRSEASMARLTAELRQSKLGPQFTGWIEANIERLMSDPSLKPHRGRGSAGKEVVSEARSPSQLAKKPAEPAPTREPSKQAAASGPVKLNDTRTISASEANQGFEKPPFAEGIPVKEGRLAEDTTFVRLYDGDNSGQLGRWMMPESEVRGLSPAQIQEKFALPQAPQYIIEVQAPAGTLMRVGEAGPIPGWGNGGGAQIQLMDRIPASAYQNARPYP

Mean predicted aligned error: 18.18 Å

Solvent-accessible surface area (backbone atoms only — not comparable to full-atom values): 22332 Å² total; per-residue (Å²): 142,75,100,76,80,82,86,68,68,87,78,73,55,62,56,27,50,48,30,37,51,51,12,48,55,45,9,68,70,46,18,55,60,34,24,28,72,67,58,75,41,73,72,65,78,68,41,98,58,51,65,65,49,44,50,48,51,50,48,52,58,45,28,56,47,46,96,49,51,67,56,12,42,54,54,16,66,75,70,54,55,101,83,52,64,85,73,38,82,65,63,79,78,61,62,76,64,51,60,55,47,53,34,43,72,38,45,42,55,92,33,49,84,55,28,56,77,51,50,57,60,38,52,55,46,43,30,50,18,51,49,38,6,42,52,12,72,84,39,102,53,23,72,49,34,16,47,53,14,3,54,39,42,6,42,32,42,12,47,52,50,42,30,52,51,23,10,52,39,47,51,50,49,58,44,48,72,70,72,49,75,73,46,39,54,49,42,51,53,50,48,46,54,43,36,44,71,13,74,69,23,56,57,50,33,54,48,48,68,77,38,43,71,59,53,66,66,37,73,87,37,46,88,73,78,76,84,70,87,87,82,87,85,91,84,83,90,86,85,85,92,85,88,89,82,91,86,87,91,82,84,85,85,90,81,86,86,84,78,86,76,78,84,70,68,84,87,58,59,38,85,66,45,80,41,50,17,68,68,74,24,64,73,48,94,68,46,58,40,22,78,92,43,66,25,41,35,23,23,28,63,51,70,42,72,32,31,30,72,21,51,73,77,93,35,56,94,76,71,51,60,34,28,49,50,74,81,48,68,92,52,47,37,62,54,47,10,27,29,50,26,29,91,56,54,38,43,28,35,28,37,34,54,44,55,50,62,45,39,31,34,42,34,42,17,11,57,34,94,96,27,20,69,17,70,31,67,35,34,38,53,71,53,89,74,63,73,86,33,56,40,80,71,41,76,51,119

=== Feature glossary ===
Each block in this record encodes a different view of the same protein. In brief:

Predicted aligned error. PAE(i, j) answers: if I align the predicted and true structures on residue i, how far off (in Å) do I expect residue j to be? A block-diagonal PAE matrix with low values on the blocks and high values off-diagonal is the signature of a multi-domain protein with confidently predicted domains but uncertain inter-domain orientation.

Contact-map, Ramachandran, and PAE plots. Plot images: a contact map (which residues are close in 3D, as an N×N binary image), a Ramachandran scatter (backbone torsion angles, revealing secondary-structure composition at a glance), and — for AlphaFold structures — a PAE heatmap (pairwise prediction confidence).

Backbone torsions (φ/ψ). φ (phi) and ψ (psi) are the two rotatable backbone dihedrals per residue: φ is the C(i-1)–N–Cα–C torsion, ψ is the N–Cα–C–N(i+1) torsion, both in degrees on (−180°, 180°]. α-helical residues cluster near (−60°, −45°); β-strand residues near (−120°, +130°). A Ramachandran plot is simply a scatter of (φ, ψ) for every residue.

Foldseek 3Di. A 3Di character summarizes, for each residue, the relative orientation of the Cα frame of its nearest spatial neighbor. Because it encodes fold topology rather than chemistry, 3Di alignments detect remote structural similarity that sequence alignment misses.

Radius of gyration, Cα contacts, bounding box. Three whole-structure scalars: the radius of gyration (RMS distance of Cα from centroid, in Å), the count of Cα–Cα contacts (pairs closer than 8 Å and separated by more than four residues in sequence — i.e. tertiary, not local, contacts), and the bounding-box dimensions. Together they distinguish compact globular folds from extended fibres or disordered chains.

Sequence. Sequence gives the chain of amino acids in standard one-letter code (A=alanine, C=cysteine, …, Y=tyrosine), read N→C. It is the only feature that is directly encoded by the gene; all structural features are derived from the folded form of this sequence.

mmCIF coordinates. Atomic coordinates in PDBx/mmCIF format — the same representation the Protein Data Bank distributes. Each line of the _atom_site loop places one backbone atom in Cartesian space (units: ångströms, origin: arbitrary).

Secondary structure (3-state, P-SEA). Three-state secondary structure (P-SEA) collapses the eight DSSP classes into helix (a), strand (b), and coil (c). P-SEA assigns these from Cα geometry alone — distances and angles — without requiring backbone oxygens, so it works on any Cα trace.

InterPro / GO / CATH / organism. Functional annotations link the protein to curated databases. InterPro entries identify conserved domains and families by matching the sequence against member-database signatures (Pfam, PROSITE, CDD, …). Gene Ontology (GO) terms describe molecular function, biological process, and cellular component in a controlled vocabulary. CATH places the structure in a hierarchical fold classification (Class/Architecture/Topology/Homologous-superfamily). The organism is the source species.

B-factor. B-factor (Debye–Waller factor) reflects atomic displacement in the crystal lattice. It is an experimental observable (units Å²), not a prediction; low values mean the atom is pinned down, high values mean it moves or is heterogeneous across the crystal.

Rendered structure images. Structure images are PyMOL renders from six orthogonal camera directions. Cartoon representation draws helices as coils and strands as arrows; sticks shows the backbone as bonds; surface shows the solvent-excluded envelope. Rainbow coloring maps sequence position to hue (blue→red, N→C); chain coloring assigns a distinct color per polypeptide.

Solvent-accessible surface area. Solvent-accessible surface area (SASA) is the area in Å² traced out by the centre of a 1.4 Å probe sphere (a water molecule) rolled over the protein's van der Waals surface (Shrake–Rupley / Lee–Richards construction). Buried residues have near-zero SASA; fully exposed residues can exceed 200 Å². The total SASA scales roughly with the number of surface residues.

Secondary structure (8-state, DSSP). The SS8 string is DSSP's per-residue secondary-structure call. α-helix (H) means an i→i+4 H-bond ladder; β-strand (E) means the residue participates in a β-sheet; 3₁₀ (G) and π (I) are tighter and wider helices; T/S are turns/bends; '-' is loop.

pLDDT. For AlphaFold models, the B-factor field carries pLDDT — the model's own estimate of local accuracy on a 0–100 scale. Regions with pLDDT<50 should be treated as essentially unmodeled; they often correspond to intrinsically disordered segments.

Nearest PDB structures. Nearest PDB neighbors are the top structural matches found by Foldseek when searching this structure against the entire Protein Data Bank. Each hit reports a TM-score (0 to 1; >0.5 almost always implies the same fold) and an E-value. These are *structural* homologs — they may share no detectable sequence similarity.